Protein AF-A0A2E5ST02-F1 (afdb_monomer)

Foldseek 3Di:
DPDAFQDWDAAPVRQKIKTFHQCCLVPVVFAGKIWIWGCPPVVDIDGQAMDGDPFSFGWDEWDDDPQWIWTQGAQQATWIWGCPCSVNHDIHTPDGDGQRVPDRHHDNFFWHYWDQPDPVRWIWTAGPPPGIDTDHDDPDDAAEDDCDPQFQGHDPRHPDYPPHGFHADPQRHTPPDDDAHEDCCDPQFQGHDPSHPDYPVRGFHADPQRHTPPDPRQHEFDCDPQFQGHDPSHPDYPVPGDADDFWDAAEAEDEQAKDKDFADAQKFKAQDLPGPHGPDGGGMDIGHDDPDKGKIKIWDFPKDAFFWKDAADADPVAWFFFFFFPKFFWKFFAAWKFFFWFKWAAQAWDKWKKFKADQVRHTQAMDIDTDGHGIDIGTGGGIDGGDGTITMTIPDGTRRIMKGFQVRPQDDFMDRPPGMTTGFMPDDDPCRRGMHDGTHTTTMIHDDTGIHRMHMYIYHYDPVDPPCPPPPPPFDFPFKAAPVRHTDPDADQGWIWTATPVRDIDIDGDHDD

Structure (mmCIF, N/CA/C/O backbone):
data_AF-A0A2E5ST02-F1
#
_entry.id   AF-A0A2E5ST02-F1
#
loop_
_atom_site.group_PDB
_atom_site.id
_atom_site.type_symbol
_atom_site.label_atom_id
_atom_site.label_alt_id
_atom_site.label_comp_id
_atom_site.label_asym_id
_atom_site.label_entity_id
_atom_site.label_seq_id
_atom_site.pdbx_PDB_ins_code
_atom_site.Cartn_x
_atom_site.Cartn_y
_atom_site.Cartn_z
_atom_site.occupancy
_atom_site.B_iso_or_equiv
_atom_site.auth_seq_id
_atom_site.auth_comp_id
_atom_site.auth_asym_id
_atom_site.auth_atom_id
_atom_site.pdbx_PDB_model_num
ATOM 1 N N . GLY A 1 1 ? 41.257 12.510 -80.441 1.00 62.72 1 GLY A N 1
ATOM 2 C CA . GLY A 1 1 ? 42.628 12.939 -80.150 1.00 62.72 1 GLY A CA 1
ATOM 3 C C . GLY A 1 1 ? 43.284 13.671 -81.302 1.00 62.72 1 GLY A C 1
ATOM 4 O O . GLY A 1 1 ? 43.302 13.150 -82.412 1.00 62.72 1 GLY A O 1
ATOM 5 N N . VAL A 1 2 ? 43.791 14.881 -81.030 1.00 57.91 2 VAL A N 1
ATOM 6 C CA . VAL A 1 2 ? 44.768 15.647 -81.842 1.00 57.91 2 VAL A CA 1
ATOM 7 C C . VAL A 1 2 ? 45.476 16.756 -81.010 1.00 57.91 2 VAL A C 1
ATOM 9 O O . VAL A 1 2 ? 46.035 17.683 -81.596 1.00 57.91 2 VAL A O 1
ATOM 12 N N . ASN A 1 3 ? 45.447 16.731 -79.668 1.00 66.12 3 ASN A N 1
ATOM 13 C CA . ASN A 1 3 ? 45.960 17.833 -78.834 1.00 66.12 3 ASN A CA 1
ATOM 14 C C . ASN A 1 3 ? 47.181 17.448 -77.984 1.00 66.12 3 ASN A C 1
ATOM 16 O O . ASN A 1 3 ? 48.211 18.117 -78.101 1.00 66.12 3 ASN A O 1
ATOM 20 N N . TYR A 1 4 ? 47.107 16.403 -77.153 1.00 83.94 4 TYR A N 1
ATOM 21 C CA . TYR A 1 4 ? 48.214 15.997 -76.284 1.00 83.94 4 TYR A CA 1
ATOM 22 C C . TYR A 1 4 ? 48.222 14.485 -76.021 1.00 83.94 4 TYR A C 1
ATOM 24 O O . TYR A 1 4 ? 47.672 13.989 -75.043 1.00 83.94 4 TYR A O 1
ATOM 32 N N . THR A 1 5 ? 48.920 13.741 -76.885 1.00 84.38 5 THR A N 1
ATOM 33 C CA . THR A 1 5 ? 49.213 12.322 -76.644 1.00 84.38 5 THR A CA 1
ATOM 34 C C . THR A 1 5 ? 50.115 12.190 -75.417 1.00 84.38 5 THR A C 1
ATOM 36 O O . THR A 1 5 ? 51.324 12.419 -75.505 1.00 84.38 5 THR A O 1
ATOM 39 N N . HIS A 1 6 ? 49.522 11.851 -74.274 1.00 82.25 6 HIS A N 1
ATOM 40 C CA . HIS A 1 6 ? 50.222 11.791 -72.991 1.00 82.25 6 HIS A CA 1
ATOM 41 C C . HIS A 1 6 ? 51.119 10.552 -72.898 1.00 82.25 6 HIS A C 1
ATOM 43 O O . HIS A 1 6 ? 52.270 10.632 -72.468 1.00 82.25 6 HIS A O 1
ATOM 49 N N . GLN A 1 7 ? 50.611 9.404 -73.350 1.00 87.88 7 GLN A N 1
ATOM 50 C CA . GLN A 1 7 ? 51.315 8.127 -73.268 1.00 87.88 7 GLN A CA 1
ATOM 51 C C . GLN A 1 7 ? 50.796 7.109 -74.286 1.00 87.88 7 GLN A C 1
ATOM 53 O O . GLN A 1 7 ? 49.705 7.239 -74.845 1.00 87.88 7 GLN A O 1
ATOM 58 N N . GLY A 1 8 ? 51.544 6.018 -74.403 1.00 92.06 8 GLY A N 1
ATOM 59 C CA . GLY A 1 8 ? 51.046 4.783 -74.972 1.00 92.06 8 GLY A CA 1
ATOM 60 C C . GLY A 1 8 ? 51.926 3.600 -74.601 1.00 92.06 8 GLY A C 1
ATOM 61 O O . GLY A 1 8 ? 53.024 3.765 -74.061 1.00 92.06 8 GLY A O 1
ATOM 62 N N . TRP A 1 9 ? 51.437 2.406 -74.900 1.00 95.94 9 TRP A N 1
ATOM 63 C CA . TRP A 1 9 ? 52.097 1.147 -74.593 1.00 95.94 9 TRP A CA 1
ATOM 64 C C . TRP A 1 9 ? 51.921 0.167 -75.755 1.00 95.94 9 TRP A C 1
ATOM 66 O O . TRP A 1 9 ? 50.930 0.219 -76.482 1.00 95.94 9 TRP A O 1
ATOM 76 N N . LEU A 1 10 ? 52.907 -0.703 -75.961 1.00 96.50 10 LEU A N 1
ATOM 77 C CA . LEU A 1 10 ? 52.833 -1.760 -76.969 1.00 96.50 10 LEU A CA 1
ATOM 78 C C . LEU A 1 10 ? 52.178 -3.006 -76.376 1.00 96.50 10 LEU A C 1
ATOM 80 O O . LEU A 1 10 ? 52.400 -3.314 -75.204 1.00 96.50 10 LEU A O 1
ATOM 84 N N . THR A 1 11 ? 51.467 -3.771 -77.201 1.00 96.00 11 THR A N 1
ATOM 85 C CA . THR A 1 11 ? 51.153 -5.169 -76.875 1.00 96.00 11 THR A CA 1
ATOM 86 C C . THR A 1 11 ? 52.433 -5.974 -76.651 1.00 96.00 11 THR A C 1
ATOM 88 O O . THR A 1 11 ? 53.506 -5.624 -77.154 1.00 96.00 11 THR A O 1
ATOM 91 N N . GLU A 1 12 ? 52.356 -7.084 -75.915 1.00 94.00 12 GLU A N 1
ATOM 92 C CA . GLU A 1 12 ? 53.529 -7.915 -75.614 1.00 94.00 12 GLU A CA 1
ATOM 93 C C . GLU A 1 12 ? 54.189 -8.495 -76.872 1.00 94.00 12 GLU A C 1
ATOM 95 O O . GLU A 1 12 ? 55.401 -8.720 -76.889 1.00 94.00 12 GLU A O 1
ATOM 100 N N . ASP A 1 13 ? 53.413 -8.700 -77.942 1.00 95.00 13 ASP A N 1
ATOM 101 C CA . ASP A 1 13 ? 53.914 -9.125 -79.252 1.00 95.00 13 ASP A CA 1
ATOM 102 C C . ASP A 1 13 ? 54.449 -7.970 -80.123 1.00 95.00 13 ASP A C 1
ATOM 104 O O . ASP A 1 13 ? 54.956 -8.219 -81.219 1.00 95.00 13 ASP A O 1
ATOM 108 N N . GLN A 1 14 ? 54.392 -6.733 -79.612 1.00 95.44 14 GLN A N 1
ATOM 109 C CA . GLN A 1 14 ? 54.888 -5.485 -80.206 1.00 95.44 14 GLN A CA 1
ATOM 110 C C . GLN A 1 14 ? 54.250 -5.098 -81.545 1.00 95.44 14 GLN A C 1
ATOM 112 O O . GLN A 1 14 ? 54.821 -4.294 -82.283 1.00 95.44 14 GLN A O 1
ATOM 117 N N . LYS A 1 15 ? 53.083 -5.657 -81.878 1.00 96.44 15 LYS A N 1
ATOM 118 C CA . LYS A 1 15 ? 52.398 -5.370 -83.145 1.00 96.44 15 LYS A CA 1
ATOM 119 C C . LYS A 1 15 ? 51.468 -4.174 -83.078 1.00 96.44 15 LYS A C 1
ATOM 121 O O . LYS A 1 15 ? 51.326 -3.481 -84.081 1.00 96.44 15 LYS A O 1
ATOM 126 N N . TYR A 1 16 ? 50.854 -3.938 -81.922 1.00 97.50 16 TYR A N 1
ATOM 127 C CA . TYR A 1 16 ? 49.862 -2.887 -81.756 1.00 97.50 16 TYR A CA 1
ATOM 128 C C . TYR A 1 16 ? 50.324 -1.882 -80.709 1.00 97.50 16 TYR A C 1
ATOM 130 O O . TYR A 1 16 ? 50.837 -2.255 -79.652 1.00 97.50 16 TYR A O 1
ATOM 138 N N . PHE A 1 17 ? 50.153 -0.600 -81.014 1.00 96.50 17 PHE A N 1
ATOM 139 C CA . PHE A 1 17 ? 50.431 0.508 -80.113 1.00 96.50 17 PHE A CA 1
ATOM 140 C C . PHE A 1 17 ? 49.115 1.132 -79.654 1.00 96.50 17 PHE A C 1
ATOM 142 O O . PHE A 1 17 ? 48.326 1.614 -80.467 1.00 96.50 17 PHE A O 1
ATOM 149 N N . ILE A 1 18 ? 48.897 1.109 -78.342 1.00 95.88 18 ILE A N 1
ATOM 150 C CA . ILE A 1 18 ? 47.725 1.672 -77.683 1.00 95.88 18 ILE A CA 1
ATOM 151 C C . ILE A 1 18 ? 48.131 3.015 -77.102 1.00 95.88 18 ILE A C 1
ATOM 153 O O . ILE A 1 18 ? 49.091 3.088 -76.334 1.00 95.88 18 ILE A O 1
ATOM 157 N N . CYS A 1 19 ? 47.418 4.078 -77.445 1.00 93.44 19 CYS A N 1
ATOM 158 C CA . CYS A 1 19 ? 47.686 5.400 -76.896 1.00 93.44 19 CYS A CA 1
ATOM 159 C C . CYS A 1 19 ? 46.408 6.189 -76.683 1.00 93.44 19 CYS A C 1
ATOM 161 O O . CYS A 1 19 ? 45.423 5.981 -77.390 1.00 93.44 19 CYS A O 1
ATOM 163 N N . ASN A 1 20 ? 46.484 7.163 -75.786 1.00 91.31 20 ASN A N 1
ATOM 164 C CA . ASN A 1 20 ? 45.377 8.063 -75.511 1.00 91.31 20 ASN A CA 1
ATOM 165 C C . ASN A 1 20 ? 45.779 9.541 -75.663 1.00 91.31 20 ASN A C 1
ATOM 167 O O . ASN A 1 20 ? 46.964 9.855 -75.841 1.00 91.31 20 ASN A O 1
ATOM 171 N N . ASP A 1 21 ? 44.801 10.445 -75.596 1.00 90.38 21 ASP A N 1
ATOM 172 C CA . ASP A 1 21 ? 44.984 11.900 -75.659 1.00 90.38 21 ASP A CA 1
ATOM 173 C C . ASP A 1 21 ? 44.323 12.569 -74.447 1.00 90.38 21 ASP A C 1
ATOM 175 O O . ASP A 1 21 ? 43.164 12.945 -74.496 1.00 90.38 21 ASP A O 1
ATOM 179 N N . GLU A 1 22 ? 45.109 12.806 -73.398 1.00 90.44 22 GLU A N 1
ATOM 180 C CA . GLU A 1 22 ? 44.655 13.267 -72.072 1.00 90.44 22 GLU A CA 1
ATOM 181 C C . GLU A 1 22 ? 43.858 14.592 -72.083 1.00 90.44 22 GLU A C 1
ATOM 183 O O . GLU A 1 22 ? 43.260 14.993 -71.084 1.00 90.44 22 GLU A O 1
ATOM 188 N N . LEU A 1 23 ? 43.882 15.354 -73.179 1.00 89.88 23 LEU A N 1
ATOM 189 C CA . LEU A 1 23 ? 43.195 16.642 -73.252 1.00 89.88 23 LEU A CA 1
ATOM 190 C C . LEU A 1 23 ? 41.961 16.634 -74.152 1.00 89.88 23 LEU A C 1
ATOM 192 O O . LEU A 1 23 ? 41.322 17.688 -74.280 1.00 89.88 23 LEU A O 1
ATOM 196 N N . ASP A 1 24 ? 41.629 15.539 -74.831 1.00 89.25 24 ASP A N 1
ATOM 197 C CA . ASP A 1 24 ? 40.535 15.561 -75.794 1.00 89.25 24 ASP A CA 1
ATOM 198 C C . ASP A 1 24 ? 39.146 15.465 -75.140 1.00 89.25 24 ASP A C 1
ATOM 200 O O . ASP A 1 24 ? 38.247 16.170 -75.611 1.00 89.25 24 ASP A O 1
ATOM 204 N N . GLU A 1 25 ? 38.986 14.806 -73.987 1.00 91.75 25 GLU A N 1
ATOM 205 C CA . GLU A 1 25 ? 37.721 14.820 -73.233 1.00 91.75 25 GLU A CA 1
ATOM 206 C C . GLU A 1 25 ? 37.377 16.234 -72.748 1.00 91.75 25 GLU A C 1
ATOM 208 O O . GLU A 1 25 ? 36.254 16.714 -72.915 1.00 91.75 25 GLU A O 1
ATOM 213 N N . GLN A 1 26 ? 38.364 16.966 -72.220 1.00 89.62 26 GLN A N 1
ATOM 214 C CA . GLN A 1 26 ? 38.153 18.332 -71.732 1.00 89.62 26 GLN A CA 1
ATOM 215 C C . GLN A 1 26 ? 37.924 19.340 -72.872 1.00 89.62 26 GLN A C 1
ATOM 217 O O . GLN A 1 26 ? 37.122 20.265 -72.727 1.00 89.62 26 GLN A O 1
ATOM 222 N N . ASN A 1 27 ? 38.639 19.203 -73.994 1.00 88.62 27 ASN A N 1
ATOM 223 C CA . ASN A 1 27 ? 38.597 20.191 -75.078 1.00 88.62 27 ASN A CA 1
ATOM 224 C C . ASN A 1 27 ? 37.481 19.944 -76.095 1.00 88.62 27 ASN A C 1
ATOM 226 O O . ASN A 1 27 ? 36.965 20.904 -76.673 1.00 88.62 27 ASN A O 1
ATOM 230 N N . LEU A 1 28 ? 37.157 18.680 -76.366 1.00 88.25 28 LEU A N 1
ATOM 231 C CA . LEU A 1 28 ? 36.163 18.290 -77.365 1.00 88.25 28 LEU A CA 1
ATOM 232 C C . LEU A 1 28 ? 34.838 17.853 -76.732 1.00 88.25 28 LEU A C 1
ATOM 234 O O . LEU A 1 28 ? 33.842 17.792 -77.452 1.00 88.25 28 LEU A O 1
ATOM 238 N N . GLY A 1 29 ? 34.805 17.603 -75.416 1.00 87.25 29 GLY A N 1
ATOM 239 C CA . GLY A 1 29 ? 33.607 17.131 -74.720 1.00 87.25 29 GLY A CA 1
ATOM 240 C C . GLY A 1 29 ? 33.182 15.742 -75.191 1.00 87.25 29 GLY A C 1
ATOM 241 O O . GLY A 1 29 ? 31.992 15.504 -75.384 1.00 87.25 29 GLY A O 1
ATOM 242 N N . ILE A 1 30 ? 34.161 14.880 -75.471 1.00 90.88 30 ILE A N 1
ATOM 243 C CA . ILE A 1 30 ? 33.949 13.482 -75.851 1.00 90.88 30 ILE A CA 1
ATOM 244 C C . ILE A 1 30 ? 34.161 12.572 -74.639 1.00 90.88 30 ILE A C 1
ATOM 246 O O . ILE A 1 30 ? 34.742 12.993 -73.640 1.00 90.88 30 ILE A O 1
ATOM 250 N N . ASN A 1 31 ? 33.690 11.334 -74.744 1.00 94.00 31 ASN A N 1
ATOM 251 C CA . ASN A 1 31 ? 33.986 10.296 -73.764 1.00 94.00 31 ASN A CA 1
ATOM 252 C C . ASN A 1 31 ? 35.447 9.842 -73.860 1.00 94.00 31 ASN A C 1
ATOM 254 O O . ASN A 1 31 ? 36.086 10.039 -74.896 1.00 94.00 31 ASN A O 1
ATOM 258 N N . THR A 1 32 ? 35.924 9.172 -72.808 1.00 93.88 32 THR A N 1
ATOM 259 C CA . THR A 1 32 ? 37.282 8.626 -72.726 1.00 93.88 32 THR A CA 1
ATOM 260 C C . THR A 1 32 ? 37.626 7.804 -73.966 1.00 93.88 32 THR A C 1
ATOM 262 O O . THR A 1 32 ? 36.919 6.832 -74.264 1.00 93.88 32 THR A O 1
ATOM 265 N N . THR A 1 33 ? 38.679 8.185 -74.696 1.00 93.56 33 THR A N 1
ATOM 266 C CA . THR A 1 33 ? 38.959 7.626 -76.029 1.00 93.56 33 THR A CA 1
ATOM 267 C C . THR A 1 33 ? 40.376 7.058 -76.171 1.00 93.56 33 THR A C 1
ATOM 269 O O . THR A 1 33 ? 41.375 7.772 -76.177 1.00 93.56 33 THR A O 1
ATOM 272 N N . THR A 1 34 ? 40.460 5.757 -76.456 1.00 94.69 34 THR A N 1
ATOM 273 C CA . THR A 1 34 ? 41.719 5.030 -76.670 1.00 94.69 34 THR A CA 1
ATOM 274 C C . THR A 1 34 ? 41.927 4.674 -78.141 1.00 94.69 34 THR A C 1
ATOM 276 O O . THR A 1 34 ? 41.065 4.081 -78.789 1.00 94.69 34 THR A O 1
ATOM 279 N N . PHE A 1 35 ? 43.102 4.995 -78.682 1.00 94.62 35 PHE A N 1
ATOM 280 C CA . PHE A 1 35 ? 43.470 4.763 -80.081 1.00 94.62 35 PHE A CA 1
ATOM 281 C C . PHE A 1 35 ? 44.311 3.498 -80.240 1.00 94.62 35 PHE A C 1
ATOM 283 O O . PHE A 1 35 ? 45.228 3.251 -79.454 1.00 94.62 35 PHE A O 1
ATOM 290 N N . ILE A 1 36 ? 44.035 2.737 -81.301 1.00 97.06 36 ILE A N 1
ATOM 291 C CA . ILE A 1 36 ? 44.688 1.457 -81.588 1.00 97.06 36 ILE A CA 1
ATOM 292 C C . ILE A 1 36 ? 45.409 1.567 -82.929 1.00 97.06 36 ILE A C 1
ATOM 294 O O . ILE A 1 36 ? 44.775 1.710 -83.978 1.00 97.06 36 ILE A O 1
ATOM 298 N N . TRP A 1 37 ? 46.735 1.492 -82.894 1.00 97.06 37 TRP A N 1
ATOM 299 C CA . TRP A 1 37 ? 47.586 1.571 -84.077 1.00 97.06 37 TRP A CA 1
ATOM 300 C C . TRP A 1 37 ? 48.220 0.218 -84.387 1.00 97.06 37 TRP A C 1
ATOM 302 O O . TRP A 1 37 ? 48.827 -0.384 -83.504 1.00 97.06 37 TRP A O 1
ATOM 312 N N . ASP A 1 38 ? 48.148 -0.232 -85.637 1.00 97.00 38 ASP A N 1
ATOM 313 C CA . ASP A 1 38 ? 49.022 -1.283 -86.155 1.00 97.00 38 ASP A CA 1
ATOM 314 C C . ASP A 1 38 ? 50.387 -0.664 -86.478 1.00 97.00 38 ASP A C 1
ATOM 316 O O . ASP A 1 38 ? 50.505 0.286 -87.256 1.00 97.00 38 ASP A O 1
ATOM 320 N N . VAL A 1 39 ? 51.424 -1.185 -85.826 1.00 97.19 39 VAL A N 1
ATOM 321 C CA . VAL A 1 39 ? 52.815 -0.744 -85.971 1.00 97.19 39 VAL A CA 1
ATOM 322 C C . VAL A 1 39 ? 53.725 -1.882 -86.439 1.00 97.19 39 VAL A C 1
ATOM 324 O O . VAL A 1 39 ? 54.945 -1.822 -86.268 1.00 97.19 39 VAL A O 1
ATOM 327 N N . THR A 1 40 ? 53.155 -2.924 -87.052 1.00 95.88 40 THR A N 1
ATOM 328 C CA . THR A 1 40 ? 53.921 -4.038 -87.632 1.00 95.88 40 THR A CA 1
ATOM 329 C C . THR A 1 40 ? 54.858 -3.581 -88.753 1.00 95.88 40 THR A C 1
ATOM 331 O O . THR A 1 40 ? 55.955 -4.132 -88.892 1.00 95.88 40 THR A O 1
ATOM 334 N N . ASP A 1 41 ? 54.477 -2.537 -89.498 1.00 95.50 41 ASP A N 1
ATOM 335 C CA . ASP A 1 41 ? 55.362 -1.763 -90.369 1.00 95.50 41 ASP A CA 1
ATOM 336 C C . ASP A 1 41 ? 55.631 -0.374 -89.767 1.00 95.50 41 ASP A C 1
ATOM 338 O O . ASP A 1 41 ? 54.842 0.559 -89.883 1.00 95.50 41 ASP A O 1
ATOM 342 N N . LEU A 1 42 ? 56.805 -0.202 -89.155 1.00 93.94 42 LEU A N 1
ATOM 343 C CA . LEU A 1 42 ? 57.210 1.075 -88.552 1.00 93.94 42 LEU A CA 1
ATOM 344 C C . LEU A 1 42 ? 57.381 2.219 -89.566 1.00 93.94 42 LEU A C 1
ATOM 346 O O . LEU A 1 42 ? 57.516 3.375 -89.161 1.00 93.94 42 LEU A O 1
ATOM 350 N N . SER A 1 43 ? 57.443 1.917 -90.866 1.00 95.75 43 SER A N 1
ATOM 351 C CA . SER A 1 43 ? 57.484 2.938 -91.914 1.00 95.75 43 SER A CA 1
ATOM 352 C C . SER A 1 43 ? 56.095 3.441 -92.316 1.00 95.75 43 SER A C 1
ATOM 354 O O . SER A 1 43 ? 56.002 4.542 -92.863 1.00 95.75 43 SER A O 1
ATOM 356 N N . GLU A 1 44 ? 55.041 2.690 -91.984 1.00 95.38 44 GLU A N 1
ATOM 357 C CA . GLU A 1 44 ? 53.640 3.016 -92.259 1.00 95.38 44 GLU A CA 1
ATOM 358 C C . GLU A 1 44 ? 52.719 2.594 -91.089 1.00 95.38 44 GLU A C 1
ATOM 360 O O . GLU A 1 44 ? 51.934 1.662 -91.231 1.00 95.38 44 GLU A O 1
ATOM 365 N N . PRO A 1 45 ? 52.787 3.266 -89.919 1.00 95.06 45 PRO A N 1
ATOM 366 C CA . PRO A 1 45 ? 51.829 3.034 -88.839 1.00 95.06 45 PRO A CA 1
ATOM 367 C C . PRO A 1 45 ? 50.396 3.372 -89.267 1.00 95.06 45 PRO A C 1
ATOM 369 O O . PRO A 1 45 ? 50.142 4.478 -89.756 1.00 95.06 45 PRO A O 1
ATOM 372 N N . GLU A 1 46 ? 49.455 2.461 -89.026 1.00 96.69 46 GLU A N 1
ATOM 373 C CA . GLU A 1 46 ? 48.046 2.617 -89.401 1.00 96.69 46 GLU A CA 1
ATOM 374 C C . GLU A 1 46 ? 47.152 2.664 -88.159 1.00 96.69 46 GLU A C 1
ATOM 376 O O . GLU A 1 46 ? 47.252 1.815 -87.280 1.00 96.69 46 GLU A O 1
ATOM 381 N N . LEU A 1 47 ? 46.256 3.652 -88.076 1.00 95.81 47 LEU A N 1
ATOM 382 C CA . LEU A 1 47 ? 45.207 3.667 -87.055 1.00 95.81 47 LEU A CA 1
ATOM 383 C C . LEU A 1 47 ? 44.114 2.682 -87.480 1.00 95.81 47 LEU A C 1
ATOM 385 O O . LEU A 1 47 ? 43.354 2.976 -88.403 1.00 95.81 47 LEU A O 1
ATOM 389 N N . ILE A 1 48 ? 44.033 1.541 -86.801 1.00 96.94 48 ILE A N 1
ATOM 390 C CA . ILE A 1 48 ? 43.107 0.456 -87.149 1.00 96.94 48 ILE A CA 1
ATOM 391 C C . ILE A 1 48 ? 41.794 0.512 -86.365 1.00 96.94 48 ILE A C 1
ATOM 393 O O . ILE A 1 48 ? 40.805 -0.067 -86.802 1.00 96.94 48 ILE A O 1
ATOM 397 N N . GLY A 1 49 ? 41.755 1.227 -85.236 1.00 95.94 49 GLY A N 1
ATOM 398 C CA . GLY A 1 49 ? 40.569 1.267 -84.388 1.00 95.94 49 GLY A CA 1
ATOM 399 C C . GLY A 1 49 ? 40.591 2.335 -83.302 1.00 95.94 49 GLY A C 1
ATOM 400 O O . GLY A 1 49 ? 41.596 3.011 -83.058 1.00 95.94 49 GLY A O 1
ATOM 401 N N . THR A 1 50 ? 39.444 2.521 -82.657 1.00 94.62 50 THR A N 1
ATOM 402 C CA . THR A 1 50 ? 39.269 3.454 -81.540 1.00 94.62 50 THR A CA 1
ATOM 403 C C . THR A 1 50 ? 38.242 2.884 -80.570 1.00 94.62 50 THR A C 1
ATOM 405 O O . THR A 1 50 ? 37.106 2.624 -80.961 1.00 94.62 50 THR A O 1
ATOM 408 N N . PHE A 1 51 ? 38.643 2.711 -79.314 1.00 95.25 51 PHE A N 1
ATOM 409 C CA . PHE A 1 51 ? 37.758 2.350 -78.214 1.00 95.25 51 PHE A CA 1
ATOM 410 C C . PHE A 1 51 ? 37.236 3.623 -77.548 1.00 95.25 51 PHE A C 1
ATOM 412 O O . PHE A 1 51 ? 38.013 4.525 -77.240 1.00 95.25 51 PHE A O 1
ATOM 419 N N . VAL A 1 52 ? 35.925 3.695 -77.335 1.00 94.88 52 VAL A N 1
ATOM 420 C CA . VAL A 1 52 ? 35.262 4.821 -76.669 1.00 94.88 52 VAL A CA 1
ATOM 421 C C . VAL A 1 52 ? 34.524 4.264 -75.460 1.00 94.88 52 VAL A C 1
ATOM 423 O O . VAL A 1 52 ? 33.657 3.408 -75.622 1.00 94.88 52 VAL A O 1
ATOM 426 N N . SER A 1 53 ? 34.883 4.728 -74.264 1.00 93.12 53 SER A N 1
ATOM 427 C CA . SER A 1 53 ? 34.244 4.306 -73.015 1.00 93.12 53 SER A CA 1
ATOM 428 C C . SER A 1 53 ? 32.875 4.973 -72.817 1.00 93.12 53 SER A C 1
ATOM 430 O O . SER A 1 53 ? 32.552 5.981 -73.448 1.00 93.12 53 SER A O 1
ATOM 432 N N . ASP A 1 54 ? 32.081 4.457 -71.880 1.00 92.12 54 ASP A N 1
ATOM 433 C CA . ASP A 1 54 ? 30.814 5.064 -71.452 1.00 92.12 54 ASP A CA 1
ATOM 434 C C . ASP A 1 54 ? 31.003 6.217 -70.444 1.00 92.12 54 ASP A C 1
ATOM 436 O O . ASP A 1 54 ? 30.036 6.895 -70.091 1.00 92.12 54 ASP A O 1
ATOM 440 N N . VAL A 1 55 ? 32.235 6.463 -69.977 1.00 92.62 55 VAL A N 1
ATOM 441 C CA . VAL A 1 55 ? 32.564 7.559 -69.050 1.00 92.62 55 VAL A CA 1
ATOM 442 C C . VAL A 1 55 ? 33.201 8.765 -69.752 1.00 92.62 55 VAL A C 1
ATOM 444 O O . VAL A 1 55 ? 33.830 8.650 -70.799 1.00 92.62 55 VAL A O 1
ATOM 447 N N . GLU A 1 56 ? 33.055 9.940 -69.137 1.00 93.44 56 GLU A N 1
ATOM 448 C CA . GLU A 1 56 ? 33.594 11.229 -69.614 1.00 93.44 56 GLU A CA 1
ATOM 449 C C . GLU A 1 56 ? 34.925 11.615 -68.933 1.00 93.44 56 GLU A C 1
ATOM 451 O O . GLU A 1 56 ? 35.364 12.765 -69.006 1.00 93.44 56 GLU A O 1
ATOM 456 N N . ALA A 1 57 ? 35.546 10.695 -68.190 1.00 94.50 57 ALA A N 1
ATOM 457 C CA . ALA A 1 57 ? 36.745 11.000 -67.418 1.00 94.50 57 ALA A CA 1
ATOM 458 C C . ALA A 1 57 ? 37.973 11.124 -68.327 1.00 94.50 57 ALA A C 1
ATOM 460 O O . ALA A 1 57 ? 38.079 10.443 -69.340 1.00 94.50 57 ALA A O 1
ATOM 461 N N . ILE A 1 58 ? 38.934 11.954 -67.925 1.00 94.38 58 ILE A N 1
ATOM 462 C CA . ILE A 1 58 ? 40.209 12.057 -68.639 1.00 94.38 58 ILE A CA 1
ATOM 463 C C . ILE A 1 58 ? 40.957 10.734 -68.497 1.00 94.38 58 ILE A C 1
ATOM 465 O O . ILE A 1 58 ? 41.153 10.250 -67.370 1.00 94.38 58 ILE A O 1
ATOM 469 N N . ASP A 1 59 ? 41.395 10.176 -69.620 1.00 91.12 59 ASP A N 1
ATOM 470 C CA . ASP A 1 59 ? 42.341 9.079 -69.584 1.00 91.12 59 ASP A CA 1
ATOM 471 C C . ASP A 1 59 ? 43.763 9.525 -69.251 1.00 91.12 59 ASP A C 1
ATOM 473 O O . ASP A 1 59 ? 44.243 10.605 -69.583 1.00 91.12 59 ASP A O 1
ATOM 477 N N . HIS A 1 60 ? 44.449 8.653 -68.533 1.00 92.75 60 HIS A N 1
ATOM 478 C CA . HIS A 1 60 ? 45.821 8.837 -68.098 1.00 92.75 60 HIS A CA 1
ATOM 479 C C . HIS A 1 60 ? 46.459 7.445 -68.032 1.00 92.75 60 HIS A C 1
ATOM 481 O O . HIS A 1 60 ? 45.983 6.538 -68.709 1.00 92.75 60 HIS A O 1
ATOM 487 N N . ASN A 1 61 ? 47.547 7.244 -67.283 1.00 93.50 61 ASN A N 1
ATOM 488 C CA . ASN A 1 61 ? 48.387 6.023 -67.199 1.00 93.50 61 ASN A CA 1
ATOM 489 C C . ASN A 1 61 ? 47.758 4.668 -67.590 1.00 93.50 61 ASN A C 1
ATOM 491 O O . ASN A 1 61 ? 46.946 4.111 -66.859 1.00 93.50 61 ASN A O 1
ATOM 495 N N . LEU A 1 62 ? 48.216 4.117 -68.724 1.00 94.88 62 LEU A N 1
ATOM 496 C CA . LEU A 1 62 ? 47.819 2.834 -69.300 1.00 94.88 62 LE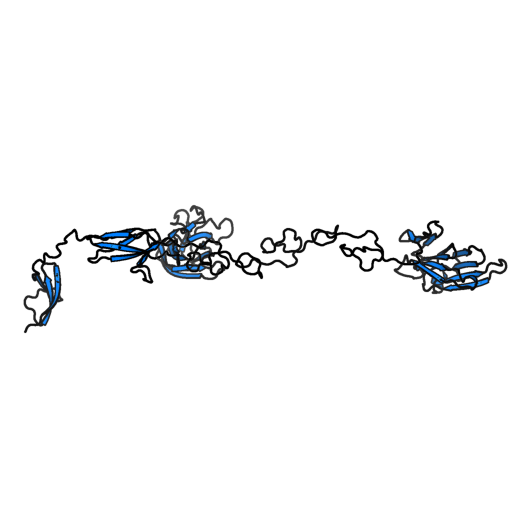U A CA 1
ATOM 497 C C . LEU A 1 62 ? 49.030 1.908 -69.420 1.00 94.88 62 LEU A C 1
ATOM 499 O O . LEU A 1 62 ? 50.106 2.328 -69.855 1.00 94.88 62 LEU A O 1
ATOM 503 N N . TYR A 1 63 ? 48.836 0.638 -69.077 1.00 96.50 63 TYR A N 1
ATOM 504 C CA . TYR A 1 63 ? 49.864 -0.398 -69.161 1.00 96.50 63 TYR A CA 1
ATOM 505 C C . TYR A 1 63 ? 49.272 -1.696 -69.703 1.00 96.50 63 TYR A C 1
ATOM 507 O O . TYR A 1 63 ? 48.181 -2.084 -69.292 1.00 96.50 63 TYR A O 1
ATOM 515 N N . VAL A 1 64 ? 50.002 -2.384 -70.585 1.00 96.31 64 VAL A N 1
ATOM 516 C CA . VAL A 1 64 ? 49.611 -3.718 -71.067 1.00 96.31 64 VAL A CA 1
ATOM 517 C C . VAL A 1 64 ? 50.327 -4.785 -70.249 1.00 96.31 64 VAL A C 1
ATOM 519 O O . VAL A 1 64 ? 51.554 -4.734 -70.107 1.00 96.31 64 VAL A O 1
ATOM 522 N N . HIS A 1 65 ? 49.568 -5.740 -69.716 1.00 95.38 65 HIS A N 1
ATOM 523 C CA . HIS A 1 65 ? 50.109 -6.908 -69.036 1.00 95.38 65 HIS A CA 1
ATOM 524 C C . HIS A 1 65 ? 49.179 -8.123 -69.157 1.00 95.38 65 HIS A C 1
ATOM 526 O O . HIS A 1 65 ? 48.005 -8.049 -68.806 1.00 95.38 65 HIS A O 1
ATOM 532 N N . GLU A 1 66 ? 49.733 -9.239 -69.629 1.00 93.00 66 GLU A N 1
ATOM 533 C CA . GLU A 1 66 ? 49.053 -10.529 -69.807 1.00 93.00 66 GLU A CA 1
ATOM 534 C C . GLU A 1 66 ? 47.798 -10.439 -70.692 1.00 93.00 66 GLU A C 1
ATOM 536 O O . GLU A 1 66 ? 46.785 -11.078 -70.425 1.00 93.00 66 GLU A O 1
ATOM 541 N N . GLY A 1 67 ? 47.867 -9.651 -71.773 1.00 93.12 67 GLY A N 1
ATOM 542 C CA . GLY A 1 67 ? 46.751 -9.489 -72.717 1.00 93.12 67 GLY A CA 1
ATOM 543 C C . GLY A 1 67 ? 45.621 -8.577 -72.221 1.00 93.12 67 GLY A C 1
ATOM 544 O O . GLY A 1 67 ? 44.577 -8.482 -72.873 1.00 93.12 67 GLY A O 1
ATOM 545 N N . LEU A 1 68 ? 45.837 -7.870 -71.109 1.00 95.81 68 LEU A N 1
ATOM 546 C CA . LEU A 1 68 ? 44.934 -6.861 -70.562 1.00 95.81 68 LEU A CA 1
ATOM 547 C C . LEU A 1 68 ? 45.588 -5.475 -70.588 1.00 95.81 68 LEU A C 1
ATOM 549 O O . LEU A 1 68 ? 46.798 -5.339 -70.403 1.00 95.81 68 LEU A O 1
ATOM 553 N N . ILE A 1 69 ? 44.778 -4.440 -70.784 1.00 96.69 69 ILE A N 1
ATOM 554 C CA . ILE A 1 69 ? 45.152 -3.030 -70.668 1.00 96.69 69 ILE A CA 1
ATOM 555 C C . ILE A 1 69 ? 44.594 -2.508 -69.347 1.00 96.69 69 ILE A C 1
ATOM 557 O O . ILE A 1 69 ? 43.385 -2.494 -69.144 1.00 96.69 69 ILE A O 1
ATOM 561 N N . TYR A 1 70 ? 45.471 -2.041 -68.465 1.00 97.06 70 TYR A N 1
ATOM 562 C CA . TYR A 1 70 ? 45.114 -1.430 -67.188 1.00 97.06 70 TYR A CA 1
ATOM 563 C C . TYR A 1 70 ? 45.230 0.081 -67.303 1.00 97.06 70 TYR A C 1
ATOM 565 O O . TYR A 1 70 ? 46.339 0.615 -67.384 1.00 97.06 70 TYR A O 1
ATOM 573 N N . GLN A 1 71 ? 44.095 0.767 -67.308 1.00 95.69 71 GLN A N 1
ATOM 574 C CA . GLN A 1 71 ? 44.002 2.191 -67.579 1.00 95.69 71 GLN A CA 1
ATOM 575 C C . GLN A 1 71 ? 43.525 2.951 -66.344 1.00 95.69 71 GLN A C 1
ATOM 577 O O . GLN A 1 71 ? 42.444 2.718 -65.809 1.00 95.69 71 GLN A O 1
ATOM 582 N N . SER A 1 72 ? 44.352 3.881 -65.888 1.00 95.75 72 SER A N 1
ATOM 583 C CA . SER A 1 72 ? 43.983 4.870 -64.890 1.00 95.75 72 SER A CA 1
ATOM 584 C C . SER A 1 72 ? 43.249 6.009 -65.576 1.00 95.75 72 SER A C 1
ATOM 586 O O . SER A 1 72 ? 43.864 6.806 -66.278 1.00 95.75 72 SER A O 1
ATOM 588 N N . ASN A 1 73 ? 41.949 6.100 -65.333 1.00 95.31 73 ASN A N 1
ATOM 589 C CA . ASN A 1 73 ? 41.135 7.239 -65.729 1.00 95.31 73 ASN A CA 1
ATOM 590 C C . ASN A 1 73 ? 40.886 8.065 -64.475 1.00 95.31 73 ASN A C 1
ATOM 592 O O . ASN A 1 73 ? 40.363 7.530 -63.499 1.00 95.31 73 ASN A O 1
ATOM 596 N N . TYR A 1 74 ? 41.271 9.342 -64.478 1.00 95.31 74 TYR A N 1
ATOM 597 C CA . TYR A 1 74 ? 41.320 10.184 -63.277 1.00 95.31 74 TYR A CA 1
ATOM 598 C C . TYR A 1 74 ? 40.099 9.985 -62.370 1.00 95.31 74 TYR A C 1
ATOM 600 O O . TYR A 1 74 ? 40.165 9.307 -61.345 1.00 95.31 74 TYR A O 1
ATOM 608 N N . ARG A 1 75 ? 38.951 10.487 -62.807 1.00 95.25 75 ARG A N 1
ATOM 609 C CA . ARG A 1 75 ? 37.700 10.450 -62.054 1.00 95.25 75 ARG A CA 1
ATOM 610 C C . ARG A 1 75 ? 36.832 9.213 -62.303 1.00 95.25 75 ARG A C 1
ATOM 612 O O . ARG A 1 75 ? 35.714 9.180 -61.829 1.00 95.25 75 ARG A O 1
ATOM 619 N N . ALA A 1 76 ? 37.329 8.224 -63.045 1.00 94.25 76 ALA A N 1
ATOM 620 C CA . ALA A 1 76 ? 36.588 6.988 -63.330 1.00 94.25 76 ALA A CA 1
ATOM 621 C C . ALA A 1 76 ? 37.306 5.723 -62.842 1.00 94.25 76 ALA A C 1
ATOM 623 O O . ALA A 1 76 ? 36.906 4.609 -63.194 1.00 94.25 76 ALA A O 1
ATOM 624 N N . GLY A 1 77 ? 38.373 5.889 -62.063 1.00 95.38 77 GLY A N 1
ATOM 625 C CA . GLY A 1 77 ? 39.095 4.796 -61.437 1.00 95.38 77 GLY A CA 1
ATOM 626 C C . GLY A 1 77 ? 40.009 3.995 -62.362 1.00 95.38 77 GLY A C 1
ATOM 627 O O . GLY A 1 77 ? 40.526 4.486 -63.368 1.00 95.38 77 GLY A O 1
ATOM 628 N N . LEU A 1 78 ? 40.229 2.736 -61.985 1.00 96.62 78 LEU A N 1
ATOM 629 C CA . LEU A 1 78 ? 40.910 1.758 -62.824 1.00 96.62 78 LEU A CA 1
ATOM 630 C C . LEU A 1 78 ? 39.895 1.119 -63.776 1.00 96.62 78 LEU A C 1
ATOM 632 O O . LEU A 1 78 ? 38.902 0.552 -63.320 1.00 96.62 78 LEU A O 1
ATOM 636 N N . ARG A 1 79 ? 40.185 1.148 -65.076 1.00 95.19 79 ARG A N 1
ATOM 637 C CA . ARG A 1 79 ? 39.480 0.392 -66.119 1.00 95.19 79 ARG A CA 1
ATOM 638 C C . ARG A 1 79 ? 40.395 -0.686 -66.678 1.00 95.19 79 ARG A C 1
ATOM 640 O O . ARG A 1 79 ? 41.589 -0.446 -66.861 1.00 95.19 79 ARG A O 1
ATOM 647 N N . VAL A 1 80 ? 39.851 -1.874 -66.916 1.00 96.12 80 VAL A N 1
ATOM 648 C CA . VAL A 1 80 ? 40.596 -3.020 -67.441 1.00 96.12 80 VAL A CA 1
ATOM 649 C C . VAL A 1 80 ? 39.981 -3.423 -68.772 1.00 96.12 80 VAL A C 1
ATOM 651 O O . VAL A 1 80 ? 38.813 -3.799 -68.813 1.00 96.12 80 VAL A O 1
ATOM 654 N N . LEU A 1 81 ? 40.757 -3.343 -69.853 1.00 96.00 81 LEU A N 1
ATOM 655 C CA . LEU A 1 81 ? 40.307 -3.691 -71.202 1.00 96.00 81 LEU A CA 1
ATOM 656 C C . LEU A 1 81 ? 40.998 -4.965 -71.704 1.00 96.00 81 LEU A C 1
ATOM 658 O O . LEU A 1 81 ? 42.199 -5.143 -71.510 1.00 96.00 81 LEU A O 1
ATOM 662 N N . GLY A 1 82 ? 40.260 -5.838 -72.378 1.00 95.25 82 GLY A N 1
ATOM 663 C CA . GLY A 1 82 ? 40.765 -7.030 -73.047 1.00 95.25 82 GLY A CA 1
ATOM 664 C C . GLY A 1 82 ? 41.287 -6.732 -74.451 1.00 95.25 82 GLY A C 1
ATOM 665 O O . GLY A 1 82 ? 40.714 -5.926 -75.184 1.00 95.25 82 GLY A O 1
ATOM 666 N N . THR A 1 83 ? 42.374 -7.405 -74.838 1.00 95.25 83 THR A N 1
ATOM 667 C CA . THR A 1 83 ? 43.016 -7.247 -76.161 1.00 95.25 83 THR A CA 1
ATOM 668 C C . THR A 1 83 ? 42.688 -8.363 -77.155 1.00 95.25 83 THR A C 1
ATOM 670 O O . THR A 1 83 ? 43.314 -8.447 -78.210 1.00 95.25 83 THR A O 1
ATOM 673 N N . GLU A 1 84 ? 41.703 -9.216 -76.860 1.00 93.56 84 GLU A N 1
ATOM 674 C CA . GLU A 1 84 ? 41.401 -10.404 -77.674 1.00 93.56 84 GLU A CA 1
ATOM 675 C C . GLU A 1 84 ? 41.086 -10.068 -79.143 1.00 93.56 84 GLU A C 1
ATOM 677 O O . GLU A 1 84 ? 41.568 -10.753 -80.046 1.00 93.56 84 GLU A O 1
ATOM 682 N N . ASN A 1 85 ? 40.367 -8.965 -79.384 1.00 94.31 85 ASN A N 1
ATOM 683 C CA . ASN A 1 85 ? 39.936 -8.518 -80.716 1.00 94.31 85 ASN A CA 1
ATOM 684 C C . ASN A 1 85 ? 40.764 -7.337 -81.264 1.00 94.31 85 ASN A C 1
ATOM 686 O O . ASN A 1 85 ? 40.366 -6.677 -82.225 1.00 94.31 85 ASN A O 1
ATOM 690 N N . ILE A 1 86 ? 41.953 -7.074 -80.704 1.00 95.56 86 ILE A N 1
ATOM 691 C CA . ILE A 1 86 ? 42.738 -5.874 -81.044 1.00 95.56 86 ILE A CA 1
ATOM 692 C C . ILE A 1 86 ? 43.165 -5.819 -82.520 1.00 95.56 86 ILE A C 1
ATOM 694 O O . ILE A 1 86 ? 43.276 -4.739 -83.094 1.00 95.56 86 ILE A O 1
ATOM 698 N N . ALA A 1 87 ? 43.348 -6.978 -83.164 1.00 93.94 87 ALA A N 1
ATOM 699 C CA . ALA A 1 87 ? 43.683 -7.075 -84.586 1.00 93.94 87 ALA A CA 1
ATOM 700 C C . ALA A 1 87 ? 42.557 -6.584 -85.515 1.00 93.94 87 ALA A C 1
ATOM 702 O O . ALA A 1 87 ? 42.819 -6.258 -86.672 1.00 93.94 87 ALA A O 1
ATOM 703 N N . GLU A 1 88 ? 41.321 -6.538 -85.016 1.00 95.69 88 GLU A N 1
ATOM 704 C CA . GLU A 1 88 ? 40.141 -6.022 -85.716 1.00 95.69 88 GLU A CA 1
ATOM 705 C C . GLU A 1 88 ? 39.895 -4.535 -85.395 1.00 95.69 88 GLU A C 1
ATOM 707 O O . GLU A 1 88 ? 38.984 -3.927 -85.951 1.00 95.69 88 GLU A O 1
ATOM 712 N N . GLY A 1 89 ? 40.739 -3.930 -84.547 1.00 94.50 89 GLY A N 1
ATOM 713 C CA . GLY A 1 89 ? 40.591 -2.548 -84.094 1.00 94.50 89 GLY A CA 1
ATOM 714 C C . GLY A 1 89 ? 39.600 -2.382 -82.938 1.00 94.50 89 GLY A C 1
ATOM 715 O O . GLY A 1 89 ? 39.080 -1.283 -82.744 1.00 94.50 89 GLY A O 1
ATOM 716 N N . GLU A 1 90 ? 39.342 -3.444 -82.169 1.00 95.62 90 GLU A N 1
ATOM 717 C CA . GLU A 1 90 ? 38.351 -3.460 -81.087 1.00 95.62 90 GLU A CA 1
ATOM 718 C C . GLU A 1 90 ? 38.986 -3.827 -79.730 1.00 95.62 90 GLU A C 1
ATOM 720 O O . GLU A 1 90 ? 39.906 -4.644 -79.655 1.00 95.62 90 GLU A O 1
ATOM 725 N N . LEU A 1 91 ? 38.485 -3.219 -78.648 1.00 96.00 91 LEU A N 1
ATOM 726 C CA . LEU A 1 91 ? 38.804 -3.541 -77.249 1.00 96.00 91 LEU A CA 1
ATOM 727 C C . LEU A 1 91 ? 37.494 -3.733 -76.473 1.00 96.00 91 LEU A C 1
ATOM 729 O O . LEU A 1 91 ? 36.490 -3.101 -76.801 1.00 96.00 91 LEU A O 1
ATOM 733 N N . GLU A 1 92 ? 37.515 -4.563 -75.433 1.00 93.44 92 GLU A N 1
ATOM 734 C CA . GLU A 1 92 ? 36.349 -4.854 -74.583 1.00 93.44 92 GLU A CA 1
ATOM 735 C C . GLU A 1 92 ? 36.652 -4.511 -73.120 1.00 93.44 92 GLU A C 1
ATOM 737 O O . GLU A 1 92 ? 37.717 -4.866 -72.627 1.00 93.44 92 GLU A O 1
ATOM 742 N N . GLU A 1 93 ? 35.754 -3.823 -72.405 1.00 93.44 93 GLU A N 1
ATOM 743 C CA . GLU A 1 93 ? 35.936 -3.576 -70.965 1.00 93.44 93 GLU A CA 1
ATOM 744 C C . GLU A 1 93 ? 35.614 -4.848 -70.164 1.00 93.44 93 GLU A C 1
ATOM 746 O O . GLU A 1 93 ? 34.478 -5.310 -70.146 1.00 93.44 93 GLU A O 1
ATOM 751 N N . MET A 1 94 ? 36.624 -5.402 -69.489 1.00 90.56 94 MET A N 1
ATOM 752 C CA . MET A 1 94 ? 36.539 -6.649 -68.714 1.00 90.56 94 MET A CA 1
ATOM 753 C C . MET A 1 94 ? 36.188 -6.411 -67.243 1.00 90.56 94 MET A C 1
ATOM 755 O O . MET A 1 94 ? 35.786 -7.330 -66.534 1.00 90.56 94 MET A O 1
ATOM 759 N N . GLY A 1 95 ? 36.374 -5.185 -66.757 1.00 91.25 95 GLY A N 1
ATOM 760 C CA . GLY A 1 95 ? 36.059 -4.814 -65.387 1.00 91.25 95 GLY A CA 1
ATOM 761 C C . GLY A 1 95 ? 36.572 -3.428 -65.031 1.00 91.25 95 GLY A C 1
ATOM 762 O O . GLY A 1 95 ? 37.420 -2.847 -65.714 1.00 91.25 95 GLY A O 1
ATOM 763 N N . TYR A 1 96 ? 36.067 -2.900 -63.924 1.00 93.31 96 TYR A N 1
ATOM 764 C CA . TYR A 1 96 ? 36.503 -1.621 -63.392 1.00 93.31 96 TYR A CA 1
ATOM 765 C C . TYR A 1 96 ? 36.455 -1.602 -61.869 1.00 93.31 96 TYR A C 1
ATOM 767 O O . TYR A 1 96 ? 35.725 -2.365 -61.238 1.00 93.31 96 TYR A O 1
ATOM 775 N N . PHE A 1 97 ? 37.218 -0.689 -61.280 1.00 93.75 97 PHE A N 1
ATOM 776 C CA . PHE A 1 97 ? 37.075 -0.312 -59.882 1.00 93.75 97 PHE A CA 1
ATOM 777 C C . PHE A 1 97 ? 37.142 1.205 -59.783 1.00 93.75 97 PHE A C 1
ATOM 779 O O . PHE A 1 97 ? 38.178 1.817 -60.065 1.00 93.75 97 PHE A O 1
ATOM 786 N N . ASP A 1 98 ? 36.014 1.804 -59.420 1.00 91.44 98 ASP A N 1
ATOM 787 C CA . ASP A 1 98 ? 35.889 3.248 -59.328 1.00 91.44 98 ASP A CA 1
ATOM 788 C C . ASP A 1 98 ? 36.392 3.738 -57.967 1.00 91.44 98 ASP A C 1
ATOM 790 O O . ASP A 1 98 ? 35.718 3.594 -56.948 1.00 91.44 98 ASP A O 1
ATOM 794 N N . VAL A 1 99 ? 37.601 4.303 -57.954 1.00 86.75 99 VAL A N 1
ATOM 795 C CA . VAL A 1 99 ? 38.173 4.932 -56.754 1.00 86.75 99 VAL A CA 1
ATOM 796 C C . VAL A 1 99 ? 37.699 6.380 -56.563 1.00 86.75 99 VAL A C 1
ATOM 798 O O . VAL A 1 99 ? 38.123 7.012 -55.605 1.00 86.75 99 VAL A O 1
ATOM 801 N N . TYR A 1 100 ? 36.849 6.920 -57.450 1.00 91.06 100 TYR A N 1
ATOM 802 C CA . TYR A 1 100 ? 36.261 8.263 -57.343 1.00 91.06 100 TYR A CA 1
ATOM 803 C C . TYR A 1 100 ? 34.753 8.243 -57.692 1.00 91.06 100 TYR A C 1
ATOM 805 O O . TYR A 1 100 ? 34.303 8.902 -58.632 1.00 91.06 100 TYR A O 1
ATOM 813 N N . PRO A 1 101 ? 33.912 7.529 -56.921 1.00 89.44 101 PRO A N 1
ATOM 814 C CA . PRO A 1 101 ? 32.505 7.303 -57.273 1.00 89.44 101 PRO A CA 1
ATOM 815 C C . PRO A 1 101 ? 31.637 8.573 -57.286 1.00 89.44 101 PRO A C 1
ATOM 817 O O . PRO A 1 101 ? 30.484 8.546 -57.718 1.00 89.44 101 PRO A O 1
ATOM 820 N N . GLN A 1 102 ? 32.142 9.705 -56.785 1.00 88.69 102 GLN A N 1
ATOM 821 C CA . GLN A 1 102 ? 31.369 10.938 -56.652 1.00 88.69 102 GLN A CA 1
ATOM 822 C C . GLN A 1 102 ? 31.156 11.669 -57.990 1.00 88.69 102 GLN A C 1
ATOM 824 O O . GLN A 1 102 ? 30.250 12.501 -58.087 1.00 88.69 102 GLN A O 1
ATOM 829 N N . SER A 1 103 ? 31.992 11.440 -59.011 1.00 90.75 103 SER A N 1
ATOM 830 C CA . SER A 1 103 ? 31.891 12.147 -60.297 1.00 90.75 103 SER A CA 1
ATOM 831 C C . SER A 1 103 ? 32.788 11.527 -61.359 1.00 90.75 103 SER A C 1
ATOM 833 O O . SER A 1 103 ? 33.940 11.304 -61.055 1.00 90.75 103 SER A O 1
ATOM 835 N N . ASN A 1 104 ? 32.331 11.431 -62.614 1.00 90.81 104 ASN A N 1
ATOM 836 C CA . ASN A 1 104 ? 33.145 11.025 -63.775 1.00 90.81 104 ASN A CA 1
ATOM 837 C C . ASN A 1 104 ? 33.603 12.205 -64.662 1.00 90.81 104 ASN A C 1
ATOM 839 O O . ASN A 1 104 ? 34.019 12.004 -65.797 1.00 90.81 104 ASN A O 1
ATOM 843 N N . SER A 1 105 ? 33.486 13.456 -64.204 1.00 93.44 105 SER A N 1
ATOM 844 C CA . SER A 1 105 ? 33.776 14.629 -65.048 1.00 93.44 105 SER A CA 1
ATOM 845 C C . SER A 1 105 ? 35.250 14.702 -65.478 1.00 93.44 105 SER A C 1
ATOM 847 O O . SER A 1 105 ? 36.123 14.437 -64.651 1.00 93.44 105 SER A O 1
ATOM 849 N N . ALA A 1 106 ? 35.538 15.217 -66.677 1.00 93.25 106 ALA A N 1
ATOM 850 C CA . ALA A 1 106 ? 36.894 15.445 -67.191 1.00 93.25 106 ALA A CA 1
ATOM 851 C C . ALA A 1 106 ? 37.736 16.439 -66.344 1.00 93.25 106 ALA A C 1
ATOM 853 O O . ALA A 1 106 ? 37.793 17.644 -66.624 1.00 93.25 106 ALA A O 1
ATOM 854 N N . GLN A 1 107 ? 38.373 15.949 -65.275 1.00 94.25 107 GLN A N 1
ATOM 855 C CA . GLN A 1 107 ? 39.213 16.693 -64.325 1.00 94.25 107 GLN A CA 1
ATOM 856 C C . GLN A 1 107 ? 40.405 15.838 -63.863 1.00 94.25 107 GLN A C 1
ATOM 858 O O . GLN A 1 107 ? 40.296 14.621 -63.790 1.00 94.25 107 GLN A O 1
ATOM 863 N N . PHE A 1 108 ? 41.503 16.485 -63.462 1.00 93.06 108 PHE A N 1
ATOM 864 C CA . PHE A 1 108 ? 42.777 15.850 -63.075 1.00 93.06 108 PHE A CA 1
ATOM 865 C C . PHE A 1 108 ? 42.839 15.371 -61.608 1.00 93.06 108 PHE A C 1
ATOM 867 O O . PHE A 1 108 ? 43.901 15.403 -60.987 1.00 93.06 108 PHE A O 1
ATOM 874 N N . SER A 1 109 ? 41.704 14.999 -61.012 1.00 93.44 109 SER A N 1
ATOM 875 C CA . SER A 1 109 ? 41.630 14.475 -59.636 1.00 93.44 109 SER A CA 1
ATOM 876 C C . SER A 1 109 ? 41.167 13.018 -59.652 1.00 93.44 109 SER A C 1
ATOM 878 O O . SER A 1 109 ? 40.508 12.614 -60.603 1.00 93.44 109 SER A O 1
ATOM 880 N N . GLY A 1 110 ? 41.515 12.226 -58.640 1.00 94.56 110 GLY A N 1
ATOM 881 C CA . GLY A 1 110 ? 41.296 10.777 -58.665 1.00 94.56 110 GLY A CA 1
ATOM 882 C C . GLY A 1 110 ? 42.558 9.956 -58.957 1.00 94.56 110 GLY A C 1
ATOM 883 O O . GLY A 1 110 ? 43.624 10.209 -58.387 1.00 94.56 110 GLY A O 1
ATOM 884 N N . THR A 1 111 ? 42.449 8.950 -59.823 1.00 95.31 111 THR A N 1
ATOM 885 C CA . THR A 1 111 ? 43.514 7.982 -60.125 1.00 95.31 111 THR A CA 1
ATOM 886 C C . THR A 1 111 ? 44.671 8.612 -60.890 1.00 95.31 111 THR A C 1
ATOM 888 O O . THR A 1 111 ? 44.515 9.047 -62.027 1.00 95.31 111 THR A O 1
ATOM 891 N N . TRP A 1 112 ? 45.869 8.596 -60.305 1.00 94.50 112 TRP A N 1
ATOM 892 C CA . TRP A 1 112 ? 47.086 9.049 -60.973 1.00 94.50 112 TRP A CA 1
ATOM 893 C C . TRP A 1 112 ? 47.724 7.950 -61.821 1.00 94.50 112 TRP A C 1
ATOM 895 O O . TRP A 1 112 ? 48.147 8.210 -62.942 1.00 94.50 112 TRP A O 1
ATOM 905 N N . SER A 1 113 ? 47.854 6.733 -61.294 1.00 95.19 113 SER A N 1
ATOM 906 C CA . SER A 1 113 ? 48.523 5.634 -61.994 1.00 95.19 113 SER A CA 1
ATOM 907 C C . SER A 1 113 ? 48.090 4.281 -61.458 1.00 95.19 113 SER A C 1
ATOM 909 O O . SER A 1 113 ? 47.511 4.173 -60.378 1.00 95.19 113 SER A O 1
ATOM 911 N N . ASN A 1 114 ? 48.438 3.232 -62.193 1.00 96.31 114 ASN A N 1
ATOM 912 C CA . ASN A 1 114 ? 48.338 1.857 -61.738 1.00 96.31 114 ASN A CA 1
ATOM 913 C C . ASN A 1 114 ? 49.663 1.101 -61.952 1.00 96.31 114 ASN A C 1
ATOM 915 O O . ASN A 1 114 ? 50.574 1.596 -62.615 1.00 96.31 114 ASN A O 1
ATOM 919 N N . TYR A 1 115 ? 49.797 -0.067 -61.330 1.00 96.81 115 TYR A N 1
ATOM 920 C CA . TYR A 1 115 ? 50.926 -0.978 -61.485 1.00 96.81 115 TYR A CA 1
ATOM 921 C C . TYR A 1 115 ? 50.421 -2.429 -61.427 1.00 96.81 115 TYR A C 1
ATOM 923 O O . TYR A 1 115 ? 50.181 -2.941 -60.328 1.00 96.81 115 TYR A O 1
ATOM 931 N N . PRO A 1 116 ? 50.260 -3.096 -62.586 1.00 95.94 116 PRO A N 1
ATOM 932 C CA . PRO A 1 116 ? 49.689 -4.442 -62.667 1.00 95.94 116 PRO A CA 1
ATOM 933 C C . PRO A 1 116 ? 50.733 -5.573 -62.621 1.00 95.94 116 PRO A C 1
ATOM 935 O O . PRO A 1 116 ? 50.380 -6.735 -62.754 1.00 95.94 116 PRO A O 1
ATOM 938 N N . TYR A 1 117 ? 52.023 -5.271 -62.439 1.00 95.31 117 TYR A N 1
ATOM 939 C CA . TYR A 1 117 ? 53.115 -6.237 -62.654 1.00 95.31 117 TYR A CA 1
ATOM 940 C C . TYR A 1 117 ? 53.542 -7.031 -61.405 1.00 95.31 117 TYR A C 1
ATOM 942 O O . TYR A 1 117 ? 54.624 -7.630 -61.391 1.00 95.31 117 TYR A O 1
ATOM 950 N N . PHE A 1 118 ? 52.767 -7.012 -60.316 1.00 95.19 118 PHE A N 1
ATOM 951 C CA . PHE A 1 118 ? 53.125 -7.816 -59.147 1.00 95.19 118 PHE A CA 1
ATOM 952 C C . PHE A 1 118 ? 52.889 -9.310 -59.425 1.00 95.19 118 PHE A C 1
ATOM 954 O O . PHE A 1 118 ? 51.788 -9.677 -59.827 1.00 95.19 118 PHE A O 1
ATOM 961 N N . PRO A 1 119 ? 53.846 -10.208 -59.100 1.00 90.50 119 PRO A N 1
ATOM 962 C CA . PRO A 1 119 ? 53.675 -11.655 -59.292 1.00 90.50 119 PRO A CA 1
ATOM 963 C C . PRO A 1 119 ? 52.479 -12.278 -58.553 1.00 90.50 119 PRO A C 1
ATOM 965 O O . PRO A 1 119 ? 52.124 -13.421 -58.818 1.00 90.50 119 PRO A O 1
ATOM 968 N N . SER A 1 120 ? 51.890 -11.567 -57.587 1.00 89.44 120 SER A N 1
ATOM 969 C CA . SER A 1 120 ? 50.680 -11.982 -56.869 1.00 89.44 120 SER A CA 1
ATOM 970 C C . SER A 1 120 ? 49.384 -11.776 -57.664 1.00 89.44 120 SER A C 1
ATOM 972 O O . SER A 1 120 ? 48.330 -12.205 -57.192 1.00 89.44 120 SER A O 1
ATOM 974 N N . GLY A 1 121 ? 49.439 -11.086 -58.810 1.00 88.44 121 GLY A N 1
ATOM 975 C CA . GLY A 1 121 ? 48.260 -10.607 -59.538 1.00 88.44 121 GLY A CA 1
ATOM 976 C C . GLY A 1 121 ? 47.560 -9.422 -58.860 1.00 88.44 121 GLY A C 1
ATOM 977 O O . GLY A 1 121 ? 46.434 -9.089 -59.212 1.00 88.44 121 GLY A O 1
ATOM 978 N N . VAL A 1 122 ? 48.194 -8.807 -57.853 1.00 93.44 122 VAL A N 1
ATOM 979 C CA . VAL A 1 122 ? 47.686 -7.584 -57.214 1.00 93.44 122 VAL A CA 1
ATOM 980 C C . VAL A 1 122 ? 48.025 -6.383 -58.088 1.00 93.44 122 VAL A C 1
ATOM 982 O O . VAL A 1 122 ? 49.160 -6.233 -58.533 1.00 93.44 122 VAL A O 1
ATOM 985 N N . ILE A 1 123 ? 47.060 -5.493 -58.272 1.00 96.12 123 ILE A N 1
ATOM 986 C CA . ILE A 1 123 ? 47.202 -4.247 -59.016 1.00 96.12 123 ILE A CA 1
ATOM 987 C C . ILE A 1 123 ? 47.249 -3.113 -57.997 1.00 96.12 123 ILE A C 1
ATOM 989 O O . ILE A 1 123 ? 46.299 -2.900 -57.244 1.00 96.12 123 ILE A O 1
ATOM 993 N N . ALA A 1 124 ? 48.360 -2.384 -57.949 1.00 96.94 124 ALA A N 1
ATOM 994 C CA . ALA A 1 124 ? 48.454 -1.186 -57.123 1.00 96.94 124 ALA A CA 1
ATOM 995 C C . ALA A 1 124 ? 47.925 0.017 -57.902 1.00 96.94 124 ALA A C 1
ATOM 997 O O . ALA A 1 124 ? 48.433 0.311 -58.977 1.00 96.94 124 ALA A O 1
ATOM 998 N N . VAL A 1 125 ? 46.943 0.726 -57.356 1.00 97.25 125 VAL A N 1
ATOM 999 C CA . VAL A 1 125 ? 46.331 1.911 -57.966 1.00 97.25 125 VAL A CA 1
ATOM 1000 C C . VAL A 1 125 ? 46.567 3.105 -57.053 1.00 97.25 125 VAL A C 1
ATOM 1002 O O . VAL A 1 125 ? 46.163 3.097 -55.891 1.00 97.25 125 VAL A O 1
ATOM 1005 N N . SER A 1 126 ? 47.260 4.123 -57.555 1.00 96.69 126 SER A N 1
ATOM 1006 C CA . SER A 1 126 ? 47.524 5.346 -56.806 1.00 96.69 126 SER A CA 1
ATOM 1007 C C . SER A 1 126 ? 46.466 6.401 -57.100 1.00 96.69 126 SER A C 1
ATOM 1009 O O . SER A 1 126 ? 46.193 6.741 -58.249 1.00 96.69 126 SER A O 1
ATOM 1011 N N . HIS A 1 127 ? 45.912 6.956 -56.034 1.00 94.12 127 HIS A N 1
ATOM 1012 C CA . HIS A 1 127 ? 44.942 8.033 -56.041 1.00 94.12 127 HIS A CA 1
ATOM 1013 C C . HIS A 1 127 ? 45.591 9.304 -55.483 1.00 94.12 127 HIS A C 1
ATOM 1015 O O . HIS A 1 127 ? 46.270 9.271 -54.456 1.00 94.12 127 HIS A O 1
ATOM 1021 N N . ILE A 1 128 ? 45.375 10.440 -56.151 1.00 94.81 128 ILE A N 1
ATOM 1022 C CA . ILE A 1 128 ? 45.988 11.734 -55.805 1.00 94.81 128 ILE A CA 1
ATOM 1023 C C . ILE A 1 128 ? 45.569 12.186 -54.403 1.00 94.81 128 ILE A C 1
ATOM 1025 O O . ILE A 1 128 ? 46.410 12.626 -53.624 1.00 94.81 128 ILE A O 1
ATOM 1029 N N . GLU A 1 129 ? 44.275 12.078 -54.093 1.00 94.00 129 GLU A N 1
ATOM 1030 C CA . GLU A 1 129 ? 43.711 12.513 -52.809 1.00 94.00 129 GLU A CA 1
ATOM 1031 C C . GLU A 1 129 ? 43.617 11.405 -51.738 1.00 94.00 129 GLU A C 1
ATOM 1033 O O . GLU A 1 129 ? 43.920 11.677 -50.579 1.00 94.00 129 GLU A O 1
ATOM 1038 N N . GLU A 1 130 ? 43.236 10.171 -52.092 1.00 90.81 130 GLU A N 1
ATOM 1039 C CA . GLU A 1 130 ? 42.845 9.127 -51.125 1.00 90.81 130 GLU A CA 1
ATOM 1040 C C . GLU A 1 130 ? 43.900 8.029 -50.879 1.00 90.81 130 GLU A C 1
ATOM 1042 O O . GLU A 1 130 ? 43.709 7.156 -50.035 1.00 90.81 130 GLU A O 1
ATOM 1047 N N . GLY A 1 131 ? 45.062 8.085 -51.542 1.00 92.88 131 GLY A N 1
ATOM 1048 C CA . GLY A 1 131 ? 46.193 7.198 -51.248 1.00 92.88 131 GLY A CA 1
ATOM 1049 C C . GLY A 1 131 ? 46.330 5.997 -52.189 1.00 92.88 131 GLY A C 1
ATOM 1050 O O . GLY A 1 131 ? 46.311 6.157 -53.405 1.00 92.88 131 GLY A O 1
ATOM 1051 N N . LEU A 1 132 ? 46.603 4.805 -51.645 1.00 95.56 132 LEU A N 1
ATOM 1052 C CA . LEU A 1 132 ? 46.952 3.602 -52.416 1.00 95.56 132 LEU A CA 1
ATOM 1053 C C . LEU A 1 132 ? 45.890 2.513 -52.246 1.00 95.56 132 LEU A C 1
ATOM 1055 O O . LEU A 1 132 ? 45.644 2.067 -51.128 1.00 95.56 132 LEU A O 1
ATOM 1059 N N . PHE A 1 133 ? 45.362 2.020 -53.363 1.00 95.88 133 PHE A N 1
ATOM 1060 C CA . PHE A 1 133 ? 44.433 0.896 -53.422 1.00 95.88 133 PHE A CA 1
ATOM 1061 C C . PHE A 1 133 ? 45.158 -0.344 -53.957 1.00 95.88 133 PHE A C 1
ATOM 1063 O O . PHE A 1 133 ? 45.918 -0.258 -54.924 1.00 95.88 133 PHE A O 1
ATOM 1070 N N . LEU A 1 134 ? 44.946 -1.498 -53.324 1.00 95.06 134 LEU A N 1
ATOM 1071 C CA . LEU A 1 134 ? 45.472 -2.788 -53.773 1.00 95.06 134 LEU A CA 1
ATOM 1072 C C . LEU A 1 134 ? 44.299 -3.642 -54.240 1.00 95.06 134 LEU A C 1
ATOM 1074 O O . LEU A 1 134 ? 43.490 -4.081 -53.428 1.00 95.06 134 LEU A O 1
ATOM 1078 N N . LEU A 1 135 ? 44.205 -3.843 -55.548 1.00 93.38 135 LEU A N 1
ATOM 1079 C CA . LEU A 1 135 ? 43.082 -4.508 -56.196 1.00 93.38 135 LEU A CA 1
ATOM 1080 C C . LEU A 1 135 ? 43.503 -5.875 -56.729 1.00 93.38 135 LEU A C 1
ATOM 1082 O O . LEU A 1 135 ? 44.684 -6.126 -56.969 1.00 93.38 135 LEU A O 1
ATOM 1086 N N . LYS A 1 136 ? 42.535 -6.760 -56.945 1.00 89.75 136 LYS A N 1
ATOM 1087 C CA . LYS A 1 136 ? 42.734 -8.035 -57.633 1.00 89.75 136 LYS A CA 1
ATOM 1088 C C . LYS A 1 136 ? 41.515 -8.303 -58.504 1.00 89.75 136 LYS A C 1
ATOM 1090 O O . LYS A 1 136 ? 40.395 -8.153 -58.027 1.00 89.75 136 LYS A O 1
ATOM 1095 N N . LEU A 1 137 ? 41.738 -8.684 -59.758 1.00 86.88 137 LEU A N 1
ATOM 1096 C CA . LEU A 1 137 ? 40.656 -9.094 -60.649 1.00 86.88 137 LEU A CA 1
ATOM 1097 C C . LEU A 1 137 ? 40.115 -10.454 -60.175 1.00 86.88 137 LEU A C 1
ATOM 1099 O O . LEU A 1 137 ? 40.901 -11.369 -59.908 1.00 86.88 137 LEU A O 1
ATOM 1103 N N . VAL A 1 138 ? 38.798 -10.560 -60.012 1.00 80.00 138 VAL A N 1
ATOM 1104 C CA . VAL A 1 138 ? 38.104 -11.792 -59.612 1.00 80.00 138 VAL A CA 1
ATOM 1105 C C . VAL A 1 138 ? 36.965 -12.064 -60.586 1.00 80.00 138 VAL A C 1
ATOM 1107 O O . VAL A 1 138 ? 36.276 -11.134 -60.996 1.00 80.00 138 VAL A O 1
ATOM 1110 N N . ASP A 1 139 ? 36.784 -13.334 -60.943 1.00 70.44 139 ASP A N 1
ATOM 1111 C CA . ASP A 1 139 ? 35.774 -13.757 -61.919 1.00 70.44 139 ASP A CA 1
ATOM 1112 C C . ASP A 1 139 ? 34.369 -13.908 -61.290 1.00 70.44 139 ASP A C 1
ATOM 1114 O O . ASP A 1 139 ? 33.377 -13.943 -62.013 1.00 70.44 139 ASP A O 1
ATOM 1118 N N . GLU A 1 140 ? 34.263 -13.962 -59.951 1.00 62.88 140 GLU A N 1
ATOM 1119 C CA . GLU A 1 140 ? 33.003 -14.078 -59.196 1.00 62.88 140 GLU A CA 1
ATOM 1120 C C . GLU A 1 140 ? 33.074 -13.298 -57.864 1.00 62.88 140 GLU A C 1
ATOM 1122 O O . GLU A 1 140 ? 34.076 -13.365 -57.148 1.00 62.88 140 GLU A O 1
ATOM 1127 N N . PHE A 1 141 ? 32.007 -12.562 -57.528 1.00 61.31 141 PHE A N 1
ATOM 1128 C CA . PHE A 1 141 ? 31.797 -11.965 -56.202 1.00 61.31 141 PHE A CA 1
ATOM 1129 C C . PHE A 1 141 ? 31.228 -13.039 -55.261 1.00 61.31 141 PHE A C 1
ATOM 1131 O O . PHE A 1 141 ? 30.212 -13.650 -55.585 1.00 61.31 141 PHE A O 1
ATOM 1138 N N . TRP A 1 142 ? 31.857 -13.265 -54.105 1.00 62.72 142 TRP A N 1
ATOM 1139 C CA . TRP A 1 142 ? 31.236 -14.006 -53.003 1.00 62.72 142 TRP A CA 1
ATOM 1140 C C . TRP A 1 142 ? 30.788 -13.010 -51.941 1.00 62.72 142 TRP A C 1
ATOM 1142 O O . TRP A 1 142 ? 31.597 -12.196 -51.492 1.00 62.72 142 TRP A O 1
ATOM 1152 N N . ASP A 1 143 ? 29.525 -13.097 -51.537 1.00 79.69 143 ASP A N 1
ATOM 1153 C CA . ASP A 1 143 ? 29.003 -12.352 -50.395 1.00 79.69 143 ASP A CA 1
ATOM 1154 C C . ASP A 1 143 ? 29.584 -12.965 -49.109 1.00 79.69 143 ASP A C 1
ATOM 1156 O O . ASP A 1 143 ? 29.306 -14.122 -48.771 1.00 79.69 143 ASP A O 1
ATOM 1160 N N . LEU A 1 144 ? 30.478 -12.217 -48.458 1.00 83.00 144 LEU A N 1
ATOM 1161 C CA . LEU A 1 144 ? 31.170 -12.588 -47.220 1.00 83.00 144 LEU A CA 1
ATOM 1162 C C . LEU A 1 144 ? 30.385 -12.067 -46.011 1.00 83.00 144 LEU A C 1
ATOM 1164 O O . LEU A 1 144 ? 30.006 -10.898 -46.000 1.00 83.00 144 LEU A O 1
ATOM 1168 N N . GLY A 1 145 ? 30.207 -12.906 -44.992 1.00 87.44 145 GLY A N 1
ATOM 1169 C CA . GLY A 1 145 ? 29.563 -12.535 -43.730 1.00 87.44 145 GLY A CA 1
ATOM 1170 C C . GLY A 1 145 ? 29.338 -13.748 -42.825 1.00 87.44 145 GLY A C 1
ATOM 1171 O O . GLY A 1 145 ? 29.781 -14.855 -43.145 1.00 87.44 145 GLY A O 1
ATOM 1172 N N . CYS A 1 146 ? 28.650 -13.550 -41.699 1.00 92.56 146 CYS A N 1
ATOM 1173 C CA . CYS A 1 146 ? 28.351 -14.634 -40.766 1.00 92.56 146 CYS A CA 1
ATOM 1174 C C . CYS A 1 146 ? 27.255 -15.557 -41.318 1.00 92.56 146 CYS A C 1
ATOM 1176 O O . CYS A 1 146 ? 26.126 -15.132 -41.552 1.00 92.56 146 CYS A O 1
ATOM 1178 N N . THR A 1 147 ? 27.577 -16.839 -41.466 1.00 92.81 147 THR A N 1
ATOM 1179 C CA . THR A 1 147 ? 26.682 -17.867 -42.026 1.00 92.81 147 THR A CA 1
ATOM 1180 C C . THR A 1 147 ? 25.973 -18.715 -40.964 1.00 92.81 147 THR A C 1
ATOM 1182 O O . THR A 1 147 ? 25.139 -19.559 -41.300 1.00 92.81 147 THR A O 1
ATOM 1185 N N . ASP A 1 148 ? 26.290 -18.511 -39.683 1.00 92.44 148 ASP A N 1
ATOM 1186 C CA . ASP A 1 148 ? 25.676 -19.230 -38.566 1.00 92.44 148 ASP A CA 1
ATOM 1187 C C . ASP A 1 148 ? 24.322 -18.614 -38.188 1.00 92.44 148 ASP A C 1
ATOM 1189 O O . ASP A 1 148 ? 24.259 -17.502 -37.674 1.00 92.44 148 ASP A O 1
ATOM 1193 N N . SER A 1 149 ? 23.231 -19.353 -38.405 1.00 93.38 149 SER A N 1
ATOM 1194 C CA . SER A 1 149 ? 21.868 -18.901 -38.099 1.00 93.38 149 SER A CA 1
ATOM 1195 C C . SER A 1 149 ? 21.572 -18.717 -36.607 1.00 93.38 149 SER A C 1
ATOM 1197 O O . SER A 1 149 ? 20.527 -18.165 -36.271 1.00 93.38 149 SER A O 1
ATOM 1199 N N . GLU A 1 150 ? 22.427 -19.233 -35.719 1.00 92.25 150 GLU A N 1
ATOM 1200 C CA . GLU A 1 150 ? 22.310 -19.051 -34.266 1.00 92.25 150 GLU A CA 1
ATOM 1201 C C . GLU A 1 150 ? 23.164 -17.878 -33.750 1.00 92.25 150 GLU A C 1
ATOM 1203 O O . GLU A 1 150 ? 23.065 -17.523 -32.574 1.00 92.25 150 GLU A O 1
ATOM 1208 N N . ALA A 1 151 ? 23.983 -17.257 -34.606 1.00 91.12 151 ALA A N 1
ATOM 1209 C CA . ALA A 1 151 ? 24.779 -16.089 -34.250 1.00 91.12 151 ALA A CA 1
ATOM 1210 C C . ALA A 1 151 ? 23.951 -14.799 -34.299 1.00 91.12 151 ALA A C 1
ATOM 1212 O O . ALA A 1 151 ? 23.067 -14.621 -35.139 1.00 91.12 151 ALA A O 1
ATOM 1213 N N . CYS A 1 152 ? 24.287 -13.854 -33.425 1.00 91.50 152 CYS A N 1
ATOM 1214 C CA . CYS A 1 152 ? 23.556 -12.598 -33.297 1.00 91.50 152 CYS A CA 1
ATOM 1215 C C . CYS A 1 152 ? 23.672 -11.704 -34.548 1.00 91.50 152 CYS A C 1
ATOM 1217 O O . CYS A 1 152 ? 22.734 -10.988 -34.894 1.00 91.50 152 CYS A O 1
ATOM 1219 N N . ASN A 1 153 ? 24.795 -11.780 -35.267 1.00 91.69 153 ASN A N 1
ATOM 1220 C CA . ASN A 1 153 ? 25.060 -11.027 -36.495 1.00 91.69 153 ASN A CA 1
ATOM 1221 C C . ASN A 1 153 ? 24.936 -11.871 -37.776 1.00 91.69 153 ASN A C 1
ATOM 1223 O O . ASN A 1 153 ? 25.616 -11.579 -38.760 1.00 91.69 153 ASN A O 1
ATOM 1227 N N . TYR A 1 154 ? 24.102 -12.915 -37.761 1.00 93.31 154 TYR A N 1
ATOM 1228 C CA . TYR A 1 154 ? 23.807 -13.727 -38.943 1.00 93.31 154 TYR A CA 1
ATOM 1229 C C . TYR A 1 154 ? 23.422 -12.860 -40.153 1.00 93.31 154 TYR A C 1
ATOM 1231 O O . TYR A 1 154 ? 22.492 -12.051 -40.078 1.00 93.31 154 TYR A O 1
ATOM 1239 N N . ASP A 1 155 ? 24.104 -13.068 -41.280 1.00 91.12 155 ASP A N 1
ATOM 1240 C CA . ASP A 1 155 ? 23.798 -12.427 -42.554 1.00 91.12 155 ASP A CA 1
ATOM 1241 C C . ASP A 1 155 ? 23.157 -13.452 -43.507 1.00 91.12 155 ASP A C 1
ATOM 1243 O O . ASP A 1 155 ? 23.834 -14.370 -43.978 1.00 91.12 155 ASP A O 1
ATOM 1247 N N . PRO A 1 156 ? 21.855 -13.320 -43.825 1.00 89.69 156 PRO A N 1
ATOM 1248 C CA . PRO A 1 156 ? 21.167 -14.260 -44.702 1.00 89.69 156 PRO A CA 1
ATOM 1249 C C . PRO A 1 156 ? 21.652 -14.240 -46.159 1.00 89.69 156 PRO A C 1
ATOM 1251 O O . PRO A 1 156 ? 21.337 -15.179 -46.891 1.00 89.69 156 PRO A O 1
ATOM 1254 N N . GLU A 1 157 ? 22.386 -13.208 -46.585 1.00 85.25 157 GLU A N 1
ATOM 1255 C CA . GLU A 1 157 ? 22.943 -13.105 -47.938 1.00 85.25 157 GLU A CA 1
ATOM 1256 C C . GLU A 1 157 ? 24.391 -13.625 -48.014 1.00 85.25 157 GLU A C 1
ATOM 1258 O O . GLU A 1 157 ? 24.900 -13.872 -49.108 1.00 85.25 157 GLU A O 1
ATOM 1263 N N . ALA A 1 158 ? 25.053 -13.862 -46.875 1.00 87.75 158 ALA A N 1
ATOM 1264 C CA . ALA A 1 158 ? 26.406 -14.401 -46.852 1.00 87.75 158 ALA A CA 1
ATOM 1265 C C . ALA A 1 158 ? 26.445 -15.850 -47.364 1.00 87.75 158 ALA A C 1
ATOM 1267 O O . ALA A 1 158 ? 25.746 -16.746 -46.888 1.00 87.75 158 ALA A O 1
ATOM 1268 N N . THR A 1 159 ? 27.323 -16.104 -48.334 1.00 85.25 159 THR A N 1
ATOM 1269 C CA . THR A 1 159 ? 27.542 -17.438 -48.923 1.00 85.25 159 THR A CA 1
ATOM 1270 C C . THR A 1 159 ? 28.859 -18.068 -48.484 1.00 85.25 159 THR A C 1
ATOM 1272 O O . THR A 1 159 ? 29.059 -19.275 -48.655 1.00 85.25 159 THR A O 1
ATOM 1275 N N . VAL A 1 160 ? 29.756 -17.267 -47.903 1.00 85.38 160 VAL A N 1
ATOM 1276 C CA . VAL A 1 160 ? 31.058 -17.699 -47.402 1.00 85.38 160 VAL A CA 1
ATOM 1277 C C . VAL A 1 160 ? 31.310 -17.079 -46.032 1.00 85.38 160 VAL A C 1
ATOM 1279 O O . VAL A 1 160 ? 31.287 -15.861 -45.881 1.00 85.38 160 VAL A O 1
ATOM 1282 N N . GLU A 1 161 ? 31.608 -17.942 -45.062 1.00 86.88 161 GLU A N 1
ATOM 1283 C CA . GLU A 1 161 ? 31.969 -17.552 -43.700 1.00 86.88 161 GLU A CA 1
ATOM 1284 C C . GLU A 1 161 ? 33.294 -16.777 -43.672 1.00 86.88 161 GLU A C 1
ATOM 1286 O O . GLU A 1 161 ? 34.330 -17.289 -44.116 1.00 86.88 161 GLU A O 1
ATOM 1291 N N . ASP A 1 162 ? 33.272 -15.568 -43.112 1.00 86.00 162 ASP A N 1
ATOM 1292 C CA . ASP A 1 162 ? 34.446 -14.697 -42.975 1.00 86.00 162 ASP A CA 1
ATOM 1293 C C . ASP A 1 162 ? 35.034 -14.667 -41.550 1.00 86.00 162 ASP A C 1
ATOM 1295 O O . ASP A 1 162 ? 36.090 -14.066 -41.326 1.00 86.00 162 ASP A O 1
ATOM 1299 N N . GLY A 1 163 ? 34.409 -15.377 -40.602 1.00 87.31 163 GLY A N 1
ATOM 1300 C CA . GLY A 1 163 ? 34.827 -15.457 -39.206 1.00 87.31 163 GLY A CA 1
ATOM 1301 C C . GLY A 1 163 ? 34.294 -14.317 -38.338 1.00 87.31 163 GLY A C 1
ATOM 1302 O O . GLY A 1 163 ? 34.833 -14.100 -37.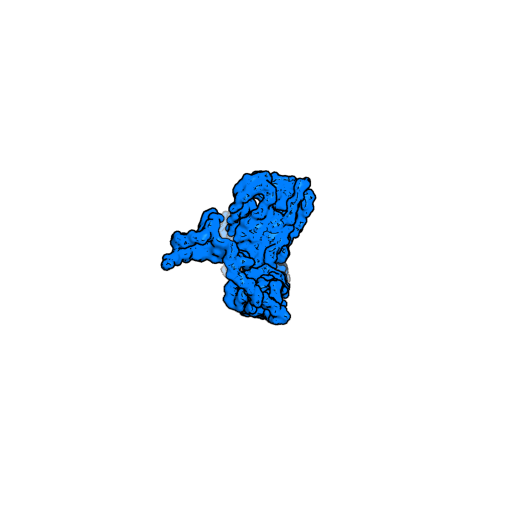251 1.00 87.31 163 GLY A O 1
ATOM 1303 N N . SER A 1 164 ? 33.280 -13.584 -38.808 1.00 89.12 164 SER A N 1
ATOM 1304 C CA . SER A 1 164 ? 32.660 -12.469 -38.084 1.00 89.12 164 SER A CA 1
ATOM 1305 C C . SER A 1 164 ? 31.572 -12.880 -37.087 1.00 89.12 164 SER A C 1
ATOM 1307 O O . SER A 1 164 ? 31.124 -12.016 -36.338 1.00 89.12 164 SER A O 1
ATOM 1309 N N . CYS A 1 165 ? 31.136 -14.144 -37.043 1.00 92.31 165 CYS A N 1
ATOM 1310 C CA . CYS A 1 165 ? 30.040 -14.576 -36.165 1.00 92.31 165 CYS A CA 1
ATOM 1311 C C . CYS A 1 165 ? 30.288 -14.294 -34.670 1.00 92.31 165 CYS A C 1
ATOM 1313 O O . CYS A 1 165 ? 31.331 -14.667 -34.125 1.00 92.31 165 CYS A O 1
ATOM 1315 N N . VAL A 1 166 ? 29.297 -13.700 -33.997 1.00 92.69 166 VAL A N 1
ATOM 1316 C CA . VAL A 1 166 ? 29.299 -13.426 -32.549 1.00 92.69 166 VAL A CA 1
ATOM 1317 C C . VAL A 1 166 ? 28.079 -14.025 -31.847 1.00 92.69 166 VAL A C 1
ATOM 1319 O O . VAL A 1 166 ? 26.994 -14.122 -32.426 1.00 92.69 166 VAL A O 1
ATOM 1322 N N . GLY A 1 167 ? 28.261 -14.440 -30.590 1.00 89.75 167 GLY A N 1
ATOM 1323 C CA . GLY A 1 167 ? 27.180 -14.955 -29.749 1.00 89.75 167 GLY A CA 1
ATOM 1324 C C . GLY A 1 167 ? 26.235 -13.858 -29.254 1.00 89.75 167 GLY A C 1
ATOM 1325 O O . GLY A 1 167 ? 26.445 -12.670 -29.511 1.00 89.75 167 GLY A O 1
ATOM 1326 N N . TYR A 1 168 ? 25.202 -14.263 -28.516 1.00 86.88 168 TYR A N 1
ATOM 1327 C CA . TYR A 1 168 ? 24.364 -13.341 -27.751 1.00 86.88 168 TYR A CA 1
ATOM 1328 C C . TYR A 1 168 ? 24.987 -13.057 -26.378 1.00 86.88 168 TYR A C 1
ATOM 1330 O O . TYR A 1 168 ? 25.530 -13.957 -25.740 1.00 86.88 168 TYR A O 1
ATOM 1338 N N . ASN A 1 169 ? 24.884 -11.815 -25.913 1.00 84.94 169 ASN A N 1
ATOM 1339 C CA . ASN A 1 169 ? 25.216 -11.424 -24.547 1.00 84.94 169 ASN A CA 1
ATOM 1340 C C . ASN A 1 169 ? 24.063 -11.753 -23.573 1.00 84.94 169 ASN A C 1
ATOM 1342 O O . ASN A 1 169 ? 22.997 -12.214 -23.984 1.00 84.94 169 ASN A O 1
ATOM 1346 N N . GLU A 1 170 ? 24.275 -11.517 -22.274 1.00 83.81 170 GLU A N 1
ATOM 1347 C CA . GLU A 1 170 ? 23.302 -11.829 -21.208 1.00 83.81 170 GLU A CA 1
ATOM 1348 C C . GLU A 1 170 ? 21.950 -11.106 -21.353 1.00 83.81 170 GLU A C 1
ATOM 1350 O O . GLU A 1 170 ? 20.939 -11.618 -20.884 1.00 83.81 170 GLU A O 1
ATOM 1355 N N . CYS A 1 171 ? 21.912 -9.993 -22.092 1.00 80.38 171 CYS A N 1
ATOM 1356 C CA . CYS A 1 171 ? 20.716 -9.197 -22.371 1.00 80.38 171 CYS A CA 1
ATOM 1357 C C . CYS A 1 171 ? 20.071 -9.494 -23.738 1.00 80.38 171 CYS A C 1
ATOM 1359 O O . CYS A 1 171 ? 19.177 -8.768 -24.170 1.00 80.38 171 CYS A O 1
ATOM 1361 N N . GLY A 1 172 ? 20.539 -10.510 -24.472 1.00 78.50 172 GLY A N 1
ATOM 1362 C CA . GLY A 1 172 ? 20.018 -10.843 -25.804 1.00 78.50 172 GLY A CA 1
ATOM 1363 C C . GLY A 1 172 ? 20.486 -9.921 -26.942 1.00 78.50 172 GLY A C 1
ATOM 1364 O O . GLY A 1 172 ? 19.984 -10.045 -28.059 1.00 78.50 172 GLY A O 1
ATOM 1365 N N . GLY A 1 173 ? 21.452 -9.029 -26.695 1.00 83.19 173 GLY A N 1
ATOM 1366 C CA . GLY A 1 173 ? 22.198 -8.303 -27.737 1.00 83.19 173 GLY A CA 1
ATOM 1367 C C . GLY A 1 173 ? 23.409 -9.100 -28.237 1.00 83.19 173 GLY A C 1
ATOM 1368 O O . GLY A 1 173 ? 23.624 -10.223 -27.787 1.00 83.19 173 GLY A O 1
ATOM 1369 N N . CYS A 1 174 ? 24.230 -8.551 -29.137 1.00 87.12 174 CYS A N 1
ATOM 1370 C CA . CYS A 1 174 ? 25.426 -9.257 -29.612 1.00 87.12 174 CYS A CA 1
ATOM 1371 C C . CYS A 1 174 ? 26.592 -9.144 -28.614 1.00 87.12 174 CYS A C 1
ATOM 1373 O O . CYS A 1 174 ? 26.756 -8.141 -27.913 1.00 87.12 174 CYS A O 1
ATOM 1375 N N . GLU A 1 175 ? 27.426 -10.181 -28.526 1.00 85.44 175 GLU A N 1
ATOM 1376 C CA . GLU A 1 175 ? 28.655 -10.140 -27.732 1.00 85.44 175 GLU A CA 1
ATOM 1377 C C . GLU A 1 175 ? 29.577 -9.001 -28.201 1.00 85.44 175 GLU A C 1
ATOM 1379 O O . GLU A 1 175 ? 29.936 -8.910 -29.374 1.00 85.44 175 GLU A O 1
ATOM 1384 N N . GLY A 1 176 ? 29.998 -8.149 -27.261 1.00 80.50 176 GLY A N 1
ATOM 1385 C CA . GLY A 1 176 ? 30.866 -6.998 -27.531 1.00 80.50 176 GLY A CA 1
ATOM 1386 C C . GLY A 1 176 ? 30.136 -5.666 -27.724 1.00 80.50 176 GLY A C 1
ATOM 1387 O O . GLY A 1 176 ? 30.804 -4.631 -27.698 1.00 80.50 176 GLY A O 1
ATOM 1388 N N . ASP A 1 177 ? 28.806 -5.680 -27.844 1.00 82.69 177 ASP A N 1
ATOM 1389 C CA . ASP A 1 177 ? 27.981 -4.469 -27.837 1.00 82.69 177 ASP A CA 1
ATOM 1390 C C . ASP A 1 177 ? 27.760 -3.928 -26.414 1.00 82.69 177 ASP A C 1
ATOM 1392 O O . ASP A 1 177 ? 27.970 -4.623 -25.414 1.00 82.69 177 ASP A O 1
ATOM 1396 N N . GLU A 1 178 ? 27.339 -2.661 -26.318 1.00 79.12 178 GLU A N 1
ATOM 1397 C CA . GLU A 1 178 ? 26.888 -2.080 -25.050 1.00 79.12 178 GLU A CA 1
ATOM 1398 C C . GLU A 1 178 ? 25.680 -2.857 -24.499 1.00 79.12 178 GLU A C 1
ATOM 1400 O O . GLU A 1 178 ? 24.791 -3.285 -25.238 1.00 79.12 178 GLU A O 1
ATOM 1405 N N . LEU A 1 179 ? 25.678 -3.063 -23.182 1.00 78.94 179 LEU A N 1
ATOM 1406 C CA . LEU A 1 179 ? 24.727 -3.933 -22.509 1.00 78.94 179 LEU A CA 1
ATOM 1407 C C . LEU A 1 179 ? 23.395 -3.201 -22.260 1.00 78.94 179 LEU A C 1
ATOM 1409 O O . LEU A 1 179 ? 23.301 -2.337 -21.386 1.00 78.94 179 LEU A O 1
ATOM 1413 N N . PHE A 1 180 ? 22.369 -3.549 -23.035 1.00 81.12 180 PHE A N 1
ATOM 1414 C CA . PHE A 1 180 ? 21.024 -2.980 -22.941 1.00 81.12 180 PHE A CA 1
ATOM 1415 C C . PHE A 1 180 ? 20.012 -4.082 -22.607 1.00 81.12 180 PHE A C 1
ATOM 1417 O O . PHE A 1 180 ? 19.480 -4.730 -23.506 1.00 81.12 180 PHE A O 1
ATOM 1424 N N . CYS A 1 181 ? 19.778 -4.313 -21.316 1.00 86.44 181 CYS A N 1
ATOM 1425 C CA . CYS A 1 181 ? 18.766 -5.247 -20.831 1.00 86.44 181 CYS A CA 1
ATOM 1426 C C . CYS A 1 181 ? 17.423 -4.522 -20.726 1.00 86.44 181 CYS A C 1
ATOM 1428 O O . CYS A 1 181 ? 17.316 -3.507 -20.035 1.00 86.44 181 CYS A O 1
ATOM 1430 N N . TYR A 1 182 ? 16.419 -5.051 -21.421 1.00 88.75 182 TYR A N 1
ATOM 1431 C CA . TYR A 1 182 ? 15.047 -4.559 -21.381 1.00 88.75 182 TYR A CA 1
ATOM 1432 C C . TYR A 1 182 ? 14.248 -5.327 -20.332 1.00 88.75 182 TYR A C 1
ATOM 1434 O O . TYR A 1 182 ? 14.266 -6.556 -20.335 1.00 88.75 182 TYR A O 1
ATOM 1442 N N . GLY A 1 183 ? 13.542 -4.605 -19.470 1.00 90.69 183 GLY A N 1
ATOM 1443 C CA . GLY A 1 183 ? 12.673 -5.170 -18.441 1.00 90.69 183 GLY A CA 1
ATOM 1444 C C . GLY A 1 183 ? 12.190 -4.084 -17.487 1.00 90.69 183 GLY A C 1
ATOM 1445 O O . GLY A 1 183 ? 12.516 -2.911 -17.669 1.00 90.69 183 GLY A O 1
ATOM 1446 N N . CYS A 1 184 ? 11.424 -4.451 -16.461 1.00 94.19 184 CYS A N 1
ATOM 1447 C CA . CYS A 1 184 ? 10.950 -3.469 -15.493 1.00 94.19 184 CYS A CA 1
ATOM 1448 C C . CYS A 1 184 ? 12.088 -3.000 -14.576 1.00 94.19 184 CYS A C 1
ATOM 1450 O O . CYS A 1 184 ? 12.663 -3.793 -13.836 1.00 94.19 184 CYS A O 1
ATOM 1452 N N . THR A 1 185 ? 12.386 -1.698 -14.590 1.00 93.88 185 THR A N 1
ATOM 1453 C CA . THR A 1 185 ? 13.475 -1.108 -13.785 1.00 93.88 185 THR A CA 1
ATOM 1454 C C . THR A 1 185 ? 13.015 -0.509 -12.453 1.00 93.88 185 THR A C 1
ATOM 1456 O O . THR A 1 185 ? 13.834 0.040 -11.719 1.00 93.88 185 THR A O 1
ATOM 1459 N N . ASP A 1 186 ? 11.712 -0.523 -12.176 1.00 93.19 186 ASP A N 1
ATOM 1460 C CA . ASP A 1 186 ? 11.122 0.049 -10.964 1.00 93.19 186 ASP A CA 1
ATOM 1461 C C . ASP A 1 186 ? 11.053 -1.016 -9.861 1.00 93.19 186 ASP A C 1
ATOM 1463 O O . ASP A 1 186 ? 10.338 -2.006 -9.999 1.00 93.19 186 ASP A O 1
ATOM 1467 N N . ASP A 1 187 ? 11.801 -0.811 -8.774 1.00 94.19 187 ASP A N 1
ATOM 1468 C CA . ASP A 1 187 ? 11.919 -1.748 -7.648 1.00 94.19 187 ASP A CA 1
ATOM 1469 C C . ASP A 1 187 ? 10.648 -1.854 -6.792 1.00 94.19 187 ASP A C 1
ATOM 1471 O O . ASP A 1 187 ? 10.560 -2.714 -5.912 1.00 94.19 187 ASP A O 1
ATOM 1475 N N . THR A 1 188 ? 9.650 -1.009 -7.061 1.00 92.31 188 THR A N 1
ATOM 1476 C CA . THR A 1 188 ? 8.334 -1.045 -6.415 1.00 92.31 188 THR A CA 1
ATOM 1477 C C . THR A 1 188 ? 7.292 -1.852 -7.192 1.00 92.31 188 THR A C 1
ATOM 1479 O O . THR A 1 188 ? 6.180 -2.041 -6.699 1.00 92.31 188 THR A O 1
ATOM 1482 N N . MET A 1 189 ? 7.639 -2.359 -8.378 1.00 93.44 189 MET A N 1
ATOM 1483 C CA . MET A 1 189 ? 6.731 -3.096 -9.261 1.00 93.44 189 MET A CA 1
ATOM 1484 C C . MET A 1 189 ? 6.898 -4.612 -9.113 1.00 93.44 189 MET A C 1
ATOM 1486 O O . MET A 1 189 ? 7.968 -5.114 -8.770 1.00 93.44 189 MET A O 1
ATOM 1490 N N . CYS A 1 190 ? 5.841 -5.369 -9.407 1.00 92.56 190 CYS A N 1
ATOM 1491 C CA . CYS A 1 190 ? 5.798 -6.810 -9.160 1.00 92.56 190 CYS A CA 1
ATOM 1492 C C . CYS A 1 190 ? 6.784 -7.615 -10.019 1.00 92.56 190 CYS A C 1
ATOM 1494 O O . CYS A 1 190 ? 7.376 -8.590 -9.554 1.00 92.56 190 CYS A O 1
ATOM 1496 N N . ASN A 1 191 ? 6.987 -7.207 -11.270 1.00 91.81 191 ASN A N 1
ATOM 1497 C CA . ASN A 1 191 ? 7.891 -7.866 -12.211 1.00 91.81 191 ASN A CA 1
ATOM 1498 C C . ASN A 1 191 ? 9.238 -7.141 -12.357 1.00 9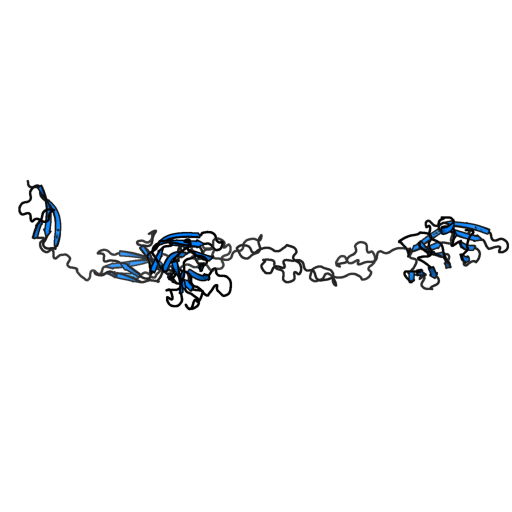1.81 191 ASN A C 1
ATOM 1500 O O . ASN A 1 191 ? 9.846 -7.220 -13.424 1.00 91.81 191 ASN A O 1
ATOM 1504 N N . TYR A 1 192 ? 9.678 -6.429 -11.314 1.00 93.62 192 TYR A N 1
ATOM 1505 C CA . TYR A 1 192 ? 11.001 -5.813 -11.260 1.00 93.62 192 TYR A CA 1
ATOM 1506 C C . TYR A 1 192 ? 12.106 -6.812 -11.634 1.00 93.62 192 TYR A C 1
ATOM 1508 O O . TYR A 1 192 ? 12.163 -7.923 -11.100 1.00 93.62 192 TYR A O 1
ATOM 1516 N N . ASP A 1 193 ? 12.995 -6.394 -12.532 1.00 90.81 193 ASP A N 1
ATOM 1517 C CA . ASP A 1 193 ? 14.166 -7.152 -12.961 1.00 90.81 193 ASP A CA 1
ATOM 1518 C C . ASP A 1 193 ? 15.434 -6.372 -12.590 1.00 90.81 193 ASP A C 1
ATOM 1520 O O . ASP A 1 193 ? 15.695 -5.286 -13.111 1.00 90.81 193 ASP A O 1
ATOM 1524 N N . GLU A 1 194 ? 16.235 -6.932 -11.680 1.00 91.44 194 GLU A N 1
ATOM 1525 C CA . GLU A 1 194 ? 17.470 -6.299 -11.202 1.00 91.44 194 GLU A CA 1
ATOM 1526 C C . GLU A 1 194 ? 18.546 -6.158 -12.291 1.00 91.44 194 GLU A C 1
ATOM 1528 O O . GLU A 1 194 ? 19.435 -5.313 -12.166 1.00 91.44 194 GLU A O 1
ATOM 1533 N N . GLU A 1 195 ? 18.447 -6.941 -13.369 1.00 86.44 195 GLU A N 1
ATOM 1534 C CA . GLU A 1 195 ? 19.366 -6.893 -14.505 1.00 86.44 195 GLU A CA 1
ATOM 1535 C C . GLU A 1 195 ? 18.890 -5.921 -15.601 1.00 86.44 195 GLU A C 1
ATOM 1537 O O . GLU A 1 195 ? 19.657 -5.582 -16.507 1.00 86.44 195 GLU A O 1
ATOM 1542 N N . ALA A 1 196 ? 17.652 -5.412 -15.526 1.00 88.75 196 ALA A N 1
ATOM 1543 C CA . ALA A 1 196 ? 17.131 -4.449 -16.491 1.00 88.75 196 ALA A CA 1
ATOM 1544 C C . ALA A 1 196 ? 17.831 -3.086 -16.369 1.00 88.75 196 ALA A C 1
ATOM 1546 O O . ALA A 1 196 ? 17.858 -2.446 -15.316 1.00 88.75 196 ALA A O 1
ATOM 1547 N N . THR A 1 197 ? 18.374 -2.596 -17.487 1.00 88.00 197 THR A N 1
ATOM 1548 C CA . THR A 1 197 ? 19.010 -1.270 -17.579 1.00 88.00 197 THR A CA 1
ATOM 1549 C C . THR A 1 197 ? 18.154 -0.254 -18.329 1.00 88.00 197 THR A C 1
ATOM 1551 O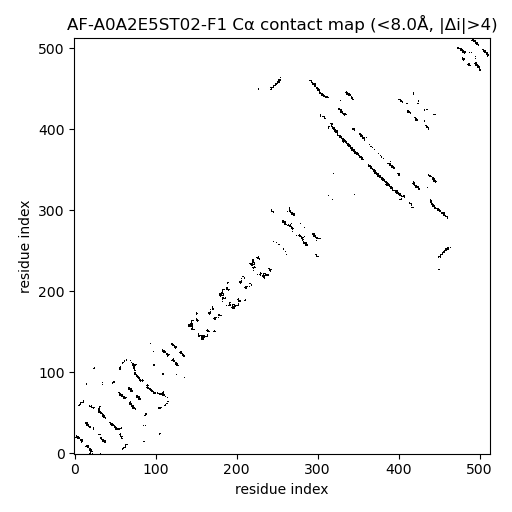 O . THR A 1 197 ? 18.401 0.951 -18.231 1.00 88.00 197 THR A O 1
ATOM 1554 N N . ILE A 1 198 ? 17.145 -0.723 -19.068 1.00 88.88 198 ILE A N 1
ATOM 1555 C CA . ILE A 1 198 ? 16.181 0.093 -19.802 1.00 88.88 198 ILE A CA 1
ATOM 1556 C C . ILE A 1 198 ? 14.771 -0.430 -19.532 1.00 88.88 198 ILE A C 1
ATOM 1558 O O . ILE A 1 198 ? 14.469 -1.583 -19.829 1.00 88.88 198 ILE A O 1
ATOM 1562 N N . ASP A 1 199 ? 13.900 0.463 -19.063 1.00 91.12 199 ASP A N 1
ATOM 1563 C CA . ASP A 1 199 ? 12.469 0.193 -18.946 1.00 91.12 199 ASP A CA 1
ATOM 1564 C C . ASP A 1 199 ? 11.833 0.020 -20.333 1.00 91.12 199 ASP A C 1
ATOM 1566 O O . ASP A 1 199 ? 11.896 0.917 -21.184 1.00 91.12 199 ASP A O 1
ATOM 1570 N N . ASP A 1 200 ? 11.229 -1.140 -20.568 1.00 91.12 200 ASP A N 1
ATOM 1571 C CA . ASP A 1 200 ? 10.492 -1.466 -21.791 1.00 91.12 200 ASP A CA 1
ATOM 1572 C C . ASP A 1 200 ? 8.979 -1.217 -21.670 1.00 91.12 200 ASP A C 1
ATOM 1574 O O . ASP A 1 200 ? 8.224 -1.475 -22.613 1.00 91.12 200 ASP A O 1
ATOM 1578 N N . GLY A 1 201 ? 8.534 -0.669 -20.535 1.00 91.69 201 GLY A N 1
ATOM 1579 C CA . GLY A 1 201 ? 7.132 -0.431 -20.222 1.00 91.69 201 GLY A CA 1
ATOM 1580 C C . GLY A 1 201 ? 6.384 -1.699 -19.815 1.00 91.69 201 GLY A C 1
ATOM 1581 O O . GLY A 1 201 ? 5.153 -1.700 -19.845 1.00 91.69 201 GLY A O 1
ATOM 1582 N N . SER A 1 202 ? 7.101 -2.775 -19.470 1.00 92.06 202 SER A N 1
ATOM 1583 C CA . SER A 1 202 ? 6.505 -4.014 -18.970 1.00 92.06 202 SER A CA 1
ATOM 1584 C C . SER A 1 202 ? 6.164 -3.981 -17.483 1.00 92.06 202 SER A C 1
ATOM 1586 O O . SER A 1 202 ? 5.599 -4.961 -17.021 1.00 92.06 202 SER A O 1
ATOM 1588 N N . CYS A 1 203 ? 6.489 -2.922 -16.732 1.00 93.56 203 CYS A N 1
ATOM 1589 C CA . CYS A 1 203 ? 6.209 -2.843 -15.295 1.00 93.56 203 CYS A CA 1
ATOM 1590 C C . CYS A 1 203 ? 4.720 -3.048 -14.958 1.00 93.56 203 CYS A C 1
ATOM 1592 O O . CYS A 1 203 ? 3.848 -2.400 -15.539 1.00 93.56 203 CYS A O 1
ATOM 1594 N N . ILE A 1 204 ? 4.450 -3.939 -14.003 1.00 92.50 204 ILE A N 1
ATOM 1595 C CA . ILE A 1 204 ? 3.115 -4.326 -13.535 1.00 92.50 204 ILE A CA 1
ATOM 1596 C C . ILE A 1 204 ? 3.029 -4.073 -12.028 1.00 92.50 204 ILE A C 1
ATOM 1598 O O . ILE A 1 204 ? 3.927 -4.465 -11.280 1.00 92.50 204 ILE A O 1
ATOM 1602 N N . GLU A 1 205 ? 1.942 -3.444 -11.581 1.00 91.88 205 GLU A N 1
ATOM 1603 C CA . GLU A 1 205 ? 1.674 -3.233 -10.157 1.00 91.88 205 GLU A CA 1
ATOM 1604 C C . GLU A 1 205 ? 1.382 -4.566 -9.439 1.00 91.88 205 GLU A C 1
ATOM 1606 O O . GLU A 1 205 ? 1.106 -5.605 -10.055 1.00 91.88 205 GLU A O 1
ATOM 1611 N N . PHE A 1 206 ? 1.469 -4.555 -8.111 1.00 87.38 206 PHE A N 1
ATOM 1612 C CA . PHE A 1 206 ? 0.993 -5.675 -7.308 1.00 87.38 206 PHE A CA 1
ATOM 1613 C C . PHE A 1 206 ? -0.541 -5.700 -7.304 1.00 87.38 206 PHE A C 1
ATOM 1615 O O . PHE A 1 206 ? -1.186 -4.660 -7.202 1.00 87.38 206 PHE A O 1
ATOM 1622 N N . ASN A 1 207 ? -1.129 -6.890 -7.386 1.00 86.25 207 ASN A N 1
ATOM 1623 C CA . ASN A 1 207 ? -2.547 -7.087 -7.115 1.00 86.25 207 ASN A CA 1
ATOM 1624 C C . ASN A 1 207 ? -2.827 -7.040 -5.602 1.00 86.25 207 ASN A C 1
ATOM 1626 O O . ASN A 1 207 ? -1.902 -7.066 -4.787 1.00 86.25 207 ASN A O 1
ATOM 1630 N N . GLU A 1 208 ? -4.110 -7.012 -5.230 1.00 82.69 208 GLU A N 1
ATOM 1631 C CA . GLU A 1 208 ? -4.576 -6.939 -3.831 1.00 82.69 208 GLU A CA 1
ATOM 1632 C C . GLU A 1 208 ? -3.995 -8.045 -2.924 1.00 82.69 208 GLU A C 1
ATOM 1634 O O . GLU A 1 208 ? -3.861 -7.866 -1.719 1.00 82.69 208 GLU A O 1
ATOM 1639 N N . CYS A 1 209 ? -3.528 -9.145 -3.519 1.00 83.31 209 CYS A N 1
ATOM 1640 C CA . CYS A 1 209 ? -3.005 -10.322 -2.831 1.00 83.31 209 CYS A CA 1
ATOM 1641 C C . CYS A 1 209 ? -1.477 -10.466 -2.911 1.00 83.31 209 CYS A C 1
ATOM 1643 O O . CYS A 1 209 ? -0.936 -11.528 -2.595 1.00 83.31 209 CYS A O 1
ATOM 1645 N N . GLY A 1 210 ? -0.769 -9.423 -3.355 1.00 80.81 210 GLY A N 1
ATOM 1646 C CA . GLY A 1 210 ? 0.694 -9.393 -3.436 1.00 80.81 210 GLY A CA 1
ATOM 1647 C C . GLY A 1 210 ? 1.303 -10.181 -4.605 1.00 80.81 210 GLY A C 1
ATOM 1648 O O . GLY A 1 210 ? 2.521 -10.350 -4.646 1.00 80.81 210 GLY A O 1
ATOM 1649 N N . GLY A 1 211 ? 0.491 -10.663 -5.551 1.00 85.31 211 GLY A N 1
ATOM 1650 C CA . GLY A 1 211 ? 0.953 -11.168 -6.855 1.00 85.31 211 GLY A CA 1
ATOM 1651 C C . GLY A 1 211 ? 1.002 -10.057 -7.910 1.00 85.31 211 GLY A C 1
ATOM 1652 O O . GLY A 1 211 ? 0.755 -8.902 -7.585 1.00 85.31 211 GLY A O 1
ATOM 1653 N N . CYS A 1 212 ? 1.275 -10.375 -9.179 1.00 88.81 212 CYS A N 1
ATOM 1654 C CA . CYS A 1 212 ? 1.266 -9.356 -10.240 1.00 88.81 212 CYS A CA 1
ATOM 1655 C C . CYS A 1 212 ? -0.159 -9.100 -10.753 1.00 88.81 212 CYS A C 1
ATOM 1657 O O . CYS A 1 212 ? -0.976 -10.025 -10.842 1.00 88.81 212 CYS A O 1
ATOM 1659 N N . GLU A 1 213 ? -0.484 -7.852 -11.104 1.00 87.38 213 GLU A N 1
ATOM 1660 C CA . GLU A 1 213 ? -1.766 -7.550 -11.748 1.00 87.38 213 GLU A CA 1
ATOM 1661 C C . GLU A 1 213 ? -1.978 -8.398 -13.016 1.00 87.38 213 GLU A C 1
ATOM 1663 O O . GLU A 1 213 ? -1.090 -8.579 -13.850 1.00 87.38 213 GLU A O 1
ATOM 1668 N N . GLY A 1 214 ? -3.198 -8.920 -13.173 1.00 82.50 214 GLY A N 1
ATOM 1669 C CA . GLY A 1 214 ? -3.588 -9.755 -14.313 1.00 82.50 214 GLY A CA 1
ATOM 1670 C C . GLY A 1 214 ? -3.309 -11.255 -14.158 1.00 82.50 214 GLY A C 1
ATOM 1671 O O . GLY A 1 214 ? -3.754 -12.026 -15.013 1.00 82.50 214 GLY A O 1
ATOM 1672 N N . GLU A 1 215 ? -2.639 -11.682 -13.086 1.00 83.31 215 GLU A N 1
ATOM 1673 C CA . GLU A 1 215 ? -2.516 -13.098 -12.714 1.00 83.31 215 GLU A CA 1
ATOM 1674 C C . GLU A 1 215 ? -3.745 -13.609 -11.933 1.00 83.31 215 GLU A C 1
ATOM 1676 O O . GLU A 1 215 ? -4.595 -12.832 -11.493 1.00 83.31 215 GLU A O 1
ATOM 1681 N N . GLU A 1 216 ? -3.877 -14.935 -11.784 1.00 82.31 216 GLU A N 1
ATOM 1682 C CA . GLU A 1 216 ? -4.884 -15.512 -10.880 1.00 82.31 216 GLU A CA 1
ATOM 1683 C C . GLU A 1 216 ? -4.587 -15.084 -9.431 1.00 82.31 216 GLU A C 1
ATOM 1685 O O . GLU A 1 216 ? -3.442 -15.123 -8.984 1.00 82.31 216 GLU A O 1
ATOM 1690 N N . LEU A 1 217 ? -5.625 -14.672 -8.701 1.00 79.31 217 LEU A N 1
ATOM 1691 C CA . LEU A 1 217 ? -5.509 -14.222 -7.315 1.00 79.31 217 LEU A CA 1
ATOM 1692 C 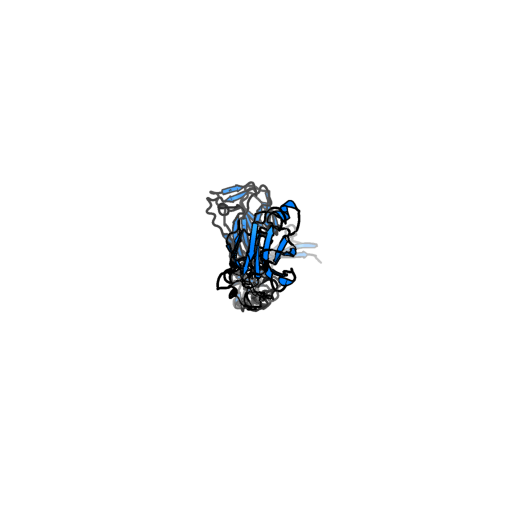C . LEU A 1 217 ? -5.282 -15.421 -6.384 1.00 79.31 217 LEU A C 1
ATOM 1694 O O . LEU A 1 217 ? -6.115 -16.327 -6.317 1.00 79.31 217 LEU A O 1
ATOM 1698 N N . PHE A 1 218 ? -4.162 -15.408 -5.659 1.00 84.25 218 PHE A N 1
ATOM 1699 C CA . PHE A 1 218 ? -3.783 -16.422 -4.667 1.00 84.25 218 PHE A CA 1
ATOM 1700 C C . PHE A 1 218 ? -3.562 -15.780 -3.295 1.00 84.25 218 PHE A C 1
ATOM 1702 O O . PHE A 1 218 ? -2.459 -15.761 -2.755 1.00 84.25 218 PHE A O 1
ATOM 1709 N N . CYS A 1 219 ? -4.632 -15.217 -2.757 1.00 88.06 219 CYS A N 1
ATOM 1710 C CA . CYS A 1 219 ? -4.664 -14.532 -1.472 1.00 88.06 219 CYS A CA 1
ATOM 1711 C C . CYS A 1 219 ? -4.596 -15.547 -0.329 1.00 88.06 219 CYS A C 1
ATOM 1713 O O . CYS A 1 219 ? -5.443 -16.444 -0.239 1.00 88.06 219 CYS A O 1
ATOM 1715 N N . PHE A 1 220 ? -3.573 -15.416 0.511 1.00 88.94 220 PHE A N 1
ATOM 1716 C CA . PHE A 1 220 ? -3.404 -16.215 1.719 1.00 88.94 220 PHE A CA 1
ATOM 1717 C C . PHE A 1 220 ? -4.099 -15.524 2.886 1.00 88.94 220 PHE A C 1
ATOM 1719 O O . PHE A 1 220 ? -3.843 -14.353 3.138 1.00 88.94 220 PHE A O 1
ATOM 1726 N N . GLY A 1 221 ? -4.926 -16.266 3.608 1.00 91.38 221 GLY A N 1
ATOM 1727 C CA . GLY A 1 221 ? -5.621 -15.768 4.788 1.00 91.38 221 GLY A CA 1
ATOM 1728 C C . GLY A 1 221 ? -6.598 -16.806 5.321 1.00 91.38 221 GLY A C 1
ATOM 1729 O O . GLY A 1 221 ? -6.649 -17.937 4.830 1.00 91.38 221 GLY A O 1
ATOM 1730 N N . CYS A 1 222 ? -7.387 -16.443 6.329 1.00 94.19 222 CYS A N 1
ATOM 1731 C CA . CYS A 1 222 ? -8.371 -17.364 6.877 1.00 94.19 222 CYS A CA 1
ATOM 1732 C C . CYS A 1 222 ? -9.606 -17.466 5.974 1.00 94.19 222 CYS A C 1
ATOM 1734 O O . CYS A 1 222 ? -10.308 -16.485 5.756 1.00 94.19 222 CYS A O 1
ATOM 1736 N N . THR A 1 223 ? -9.926 -18.681 5.524 1.00 94.19 223 THR A N 1
ATOM 1737 C CA . THR A 1 223 ? -11.089 -18.940 4.647 1.00 94.19 223 THR A CA 1
ATOM 1738 C C . THR A 1 223 ? -12.342 -19.425 5.391 1.00 94.19 223 THR A C 1
ATOM 1740 O O . THR A 1 223 ? -13.375 -19.680 4.768 1.00 94.19 223 THR A O 1
ATOM 1743 N N . ASP A 1 224 ? -12.269 -19.591 6.715 1.00 93.44 224 ASP A N 1
ATOM 1744 C CA . ASP A 1 224 ? -13.392 -20.037 7.545 1.00 93.44 224 ASP A CA 1
ATOM 1745 C C . ASP A 1 224 ? -14.234 -18.842 8.009 1.00 93.44 224 ASP A C 1
ATOM 1747 O O . ASP A 1 224 ? -13.789 -18.060 8.845 1.00 93.44 224 ASP A O 1
ATOM 1751 N N . SER A 1 225 ? -15.463 -18.729 7.495 1.00 91.25 225 SER A N 1
ATOM 1752 C CA . SER A 1 225 ? -16.383 -17.617 7.777 1.00 91.25 225 SER A CA 1
ATOM 1753 C C . SER A 1 225 ? -16.817 -17.492 9.238 1.00 91.25 225 SER A C 1
ATOM 1755 O O . SER A 1 225 ? -17.412 -16.484 9.600 1.00 91.25 225 SER A O 1
ATOM 1757 N N . GLU A 1 226 ? -16.577 -18.512 10.064 1.00 88.06 226 GLU A N 1
ATOM 1758 C CA . GLU A 1 226 ? -16.880 -18.483 11.501 1.00 88.06 226 GLU A CA 1
ATOM 1759 C C . GLU A 1 226 ? -15.658 -18.086 12.355 1.00 88.06 226 GLU A C 1
ATOM 1761 O O . GLU A 1 226 ? -15.745 -18.051 13.582 1.00 88.06 226 GLU A O 1
ATOM 1766 N N . SER A 1 227 ? -14.501 -17.817 11.738 1.00 91.44 227 SER A N 1
ATOM 1767 C CA . SER A 1 227 ? -13.284 -17.403 12.448 1.00 91.44 227 SER A CA 1
ATOM 1768 C C . SER A 1 227 ? -13.198 -15.889 12.628 1.00 91.44 227 SER A C 1
ATOM 1770 O O . SER A 1 227 ? -13.651 -15.111 11.795 1.00 91.44 227 SER A O 1
ATOM 1772 N N . CYS A 1 228 ? -12.537 -15.463 13.704 1.00 90.00 228 CYS A N 1
ATOM 1773 C CA . CYS A 1 228 ? -12.388 -14.055 14.076 1.00 90.00 228 CYS A CA 1
ATOM 1774 C C . CYS A 1 228 ? -11.591 -13.215 13.077 1.00 90.00 228 CYS A C 1
ATOM 1776 O O . CYS A 1 228 ? -11.744 -12.001 13.037 1.00 90.00 228 CYS A O 1
ATOM 1778 N N . ASN A 1 229 ? -10.695 -13.847 12.327 1.00 90.19 229 ASN A N 1
ATOM 1779 C CA . ASN A 1 229 ? -9.855 -13.217 11.317 1.00 90.19 229 ASN A CA 1
ATOM 1780 C C . ASN A 1 229 ? -10.198 -13.705 9.909 1.00 90.19 229 ASN A C 1
ATOM 1782 O O . ASN A 1 229 ? -9.306 -13.775 9.067 1.00 90.19 229 ASN A O 1
ATOM 1786 N N . TYR A 1 230 ? -11.454 -14.108 9.689 1.00 91.25 230 TYR A N 1
ATOM 1787 C CA . TYR A 1 230 ? -11.947 -14.445 8.362 1.00 91.25 230 TYR A CA 1
ATOM 1788 C C . TYR A 1 230 ? -11.648 -13.313 7.378 1.00 91.25 230 TYR A C 1
ATOM 1790 O O . TYR A 1 230 ? -11.942 -12.149 7.650 1.00 91.25 230 TYR A O 1
ATOM 1798 N N . ASP A 1 231 ? -11.086 -13.683 6.237 1.00 89.06 231 ASP A N 1
ATOM 1799 C CA . ASP A 1 231 ? -10.753 -12.783 5.149 1.00 89.06 231 ASP A CA 1
ATOM 1800 C C . ASP A 1 231 ? -11.557 -13.214 3.917 1.00 89.06 231 ASP A C 1
ATOM 1802 O O . ASP A 1 231 ? -11.427 -14.338 3.428 1.00 89.06 231 ASP A O 1
ATOM 1806 N N . GLU A 1 232 ? -12.436 -12.332 3.433 1.00 89.81 232 GLU A N 1
ATOM 1807 C CA . GLU A 1 232 ? -13.276 -12.624 2.269 1.00 89.81 232 GLU A CA 1
ATOM 1808 C C . GLU A 1 232 ? -12.504 -12.636 0.942 1.00 89.81 232 GLU A C 1
ATOM 1810 O O . GLU A 1 232 ? -12.988 -13.215 -0.035 1.00 89.81 232 GLU A O 1
ATOM 1815 N N . GLU A 1 233 ? -11.311 -12.038 0.911 1.00 87.25 233 GLU A N 1
ATOM 1816 C CA . GLU A 1 233 ? -10.405 -12.033 -0.237 1.00 87.25 233 GLU A CA 1
ATOM 1817 C C . GLU A 1 233 ? -9.523 -13.293 -0.248 1.00 87.25 233 GLU A C 1
ATOM 1819 O O . GLU A 1 233 ? -9.064 -13.723 -1.311 1.00 87.25 233 GLU A O 1
ATOM 1824 N N . ALA A 1 234 ? -9.344 -13.959 0.902 1.00 89.31 234 ALA A N 1
ATOM 1825 C CA . ALA A 1 234 ? -8.554 -15.180 1.017 1.00 89.31 234 ALA A CA 1
ATOM 1826 C C . ALA A 1 234 ? -9.106 -16.321 0.141 1.00 89.31 234 ALA A C 1
ATOM 1828 O O . ALA A 1 234 ? -10.231 -16.803 0.287 1.00 89.31 234 ALA A O 1
ATOM 1829 N N . THR A 1 235 ? -8.257 -16.830 -0.753 1.00 88.94 235 THR A N 1
ATOM 1830 C CA . THR A 1 235 ? -8.561 -17.982 -1.623 1.00 88.94 235 THR A CA 1
ATOM 1831 C C . THR A 1 235 ? -7.836 -19.249 -1.179 1.00 88.94 235 THR A C 1
ATOM 1833 O O . THR A 1 235 ? -8.243 -20.359 -1.541 1.00 88.94 235 THR A O 1
ATOM 1836 N N . ILE A 1 236 ? -6.773 -19.100 -0.383 1.00 89.94 236 ILE A N 1
ATOM 1837 C CA . ILE A 1 236 ? -5.969 -20.185 0.168 1.00 89.94 236 ILE A CA 1
ATOM 1838 C C . ILE A 1 236 ? -5.885 -20.019 1.684 1.00 89.94 236 ILE A C 1
ATOM 1840 O O . ILE A 1 236 ? -5.337 -19.036 2.174 1.00 89.94 236 ILE A O 1
ATOM 1844 N N . ASP A 1 237 ? -6.361 -21.033 2.408 1.00 92.44 237 ASP A N 1
ATOM 1845 C CA . ASP A 1 237 ? -6.194 -21.118 3.859 1.00 92.44 237 ASP A CA 1
ATOM 1846 C C . ASP A 1 237 ? -4.713 -21.280 4.227 1.00 92.44 237 ASP A C 1
ATOM 1848 O O . ASP A 1 237 ? -4.070 -22.272 3.859 1.00 92.44 237 ASP A O 1
ATOM 1852 N N . ASP A 1 238 ? -4.178 -20.308 4.958 1.00 92.50 238 ASP A N 1
ATOM 1853 C CA . ASP A 1 238 ? -2.808 -20.312 5.473 1.00 92.50 238 ASP A CA 1
ATOM 1854 C C . ASP A 1 238 ? -2.700 -20.901 6.894 1.00 92.50 238 ASP A C 1
ATOM 1856 O O . ASP A 1 238 ? -1.600 -21.036 7.438 1.00 92.50 238 ASP A O 1
ATOM 1860 N N . GLY A 1 239 ? -3.831 -21.306 7.484 1.00 92.69 239 GLY A N 1
ATOM 1861 C CA . GLY A 1 239 ? -3.917 -21.830 8.841 1.00 92.69 239 GLY A CA 1
ATOM 1862 C C . GLY A 1 239 ? -3.885 -20.755 9.929 1.00 92.69 239 GLY A C 1
ATOM 1863 O O . GLY A 1 239 ? -3.686 -21.101 11.095 1.00 92.69 239 GLY A O 1
ATOM 1864 N N . SER A 1 240 ? -4.064 -19.477 9.575 1.00 93.94 240 SER A N 1
ATOM 1865 C CA . SER A 1 240 ? -4.162 -18.366 10.530 1.00 93.94 240 SER A CA 1
ATOM 1866 C C . SER A 1 240 ? -5.519 -18.276 11.234 1.00 93.94 240 SER A C 1
ATOM 1868 O O . SER A 1 240 ? -5.625 -17.536 12.209 1.00 93.94 240 SER A O 1
ATOM 1870 N N . CYS A 1 241 ? -6.544 -19.006 10.775 1.00 94.12 241 CYS A N 1
ATOM 1871 C CA . CYS A 1 241 ? -7.885 -19.001 11.364 1.00 94.12 241 CYS A CA 1
ATOM 1872 C C . CYS A 1 241 ? -7.869 -19.236 12.882 1.00 94.12 241 CYS A C 1
ATOM 1874 O O . CYS A 1 241 ? -7.329 -20.242 13.358 1.00 94.12 241 CYS A O 1
ATOM 1876 N N . PHE A 1 242 ? -8.508 -18.347 13.645 1.00 92.25 242 PHE A N 1
ATOM 1877 C CA . PHE A 1 242 ? -8.685 -18.519 15.086 1.00 92.25 242 PHE A CA 1
ATOM 1878 C C . PHE A 1 242 ? -10.075 -18.104 15.577 1.00 92.25 242 PHE A C 1
ATOM 1880 O O . PHE A 1 242 ? -10.756 -17.274 14.981 1.00 92.25 242 PHE A O 1
ATOM 1887 N N . ILE A 1 243 ? -10.467 -18.675 16.717 1.00 91.88 243 ILE A N 1
ATOM 1888 C CA . ILE A 1 243 ? -11.675 -18.330 17.474 1.00 91.88 243 ILE A CA 1
ATOM 1889 C C . ILE A 1 243 ? -11.282 -17.928 18.897 1.00 91.88 243 ILE A C 1
ATOM 1891 O O . ILE A 1 243 ? -10.256 -18.384 19.411 1.00 91.88 243 ILE A O 1
ATOM 1895 N N . ILE A 1 244 ? -12.094 -17.098 19.551 1.00 92.25 244 ILE A N 1
ATOM 1896 C CA . ILE A 1 244 ? -11.893 -16.776 20.968 1.00 92.25 244 ILE A CA 1
ATOM 1897 C C . ILE A 1 244 ? -12.415 -17.933 21.826 1.00 92.25 244 ILE A C 1
ATOM 1899 O O . ILE A 1 244 ? -13.513 -18.443 21.604 1.00 92.25 244 ILE A O 1
ATOM 1903 N N . GLU A 1 245 ? -11.643 -18.348 22.831 1.00 92.00 245 GLU A N 1
ATOM 1904 C CA . GLU A 1 245 ? -12.093 -19.371 23.776 1.00 92.00 245 GLU A CA 1
ATOM 1905 C C . GLU A 1 245 ? -13.253 -18.846 24.641 1.00 92.00 245 GLU A C 1
ATOM 1907 O O . GLU A 1 245 ? -13.234 -17.716 25.145 1.00 92.00 245 GLU A O 1
ATOM 1912 N N . ALA A 1 246 ? -14.286 -19.673 24.811 1.00 93.44 246 ALA A N 1
ATOM 1913 C CA . ALA A 1 246 ? -15.432 -19.370 25.663 1.00 93.44 246 ALA A CA 1
ATOM 1914 C C . ALA A 1 246 ? -15.029 -19.276 27.143 1.00 93.44 246 ALA A C 1
ATOM 1916 O O . ALA A 1 246 ? -14.073 -19.912 27.588 1.00 93.44 246 ALA A O 1
ATOM 1917 N N . ALA A 1 247 ? -15.766 -18.478 27.917 1.00 93.81 247 ALA A N 1
ATOM 1918 C CA . ALA A 1 247 ? -15.527 -18.363 29.350 1.00 93.81 247 ALA A CA 1
ATOM 1919 C C . ALA A 1 247 ? -15.782 -19.703 30.062 1.00 93.81 247 ALA A C 1
ATOM 1921 O O . ALA A 1 247 ? -16.683 -20.457 29.704 1.00 93.81 247 ALA A O 1
ATOM 1922 N N . GLU A 1 248 ? -15.038 -19.988 31.129 1.00 92.94 248 GLU A N 1
ATOM 1923 C CA . GLU A 1 248 ? -15.325 -21.154 31.968 1.00 92.94 248 GLU A CA 1
ATOM 1924 C C . GLU A 1 248 ? -16.617 -20.919 32.775 1.00 92.94 248 GLU A C 1
ATOM 1926 O O . GLU A 1 248 ? -16.728 -19.895 33.458 1.00 92.94 248 GLU A O 1
ATOM 1931 N N . PRO A 1 249 ? -17.599 -21.843 32.753 1.00 94.25 249 PRO A N 1
ATOM 1932 C CA . PRO A 1 249 ? -18.898 -21.631 33.383 1.00 94.25 249 PRO A CA 1
ATOM 1933 C C . PRO A 1 249 ? -18.776 -21.459 34.900 1.00 94.25 249 PRO A C 1
ATOM 1935 O O . PRO A 1 249 ? -18.177 -22.280 35.601 1.00 94.25 249 PRO A O 1
ATOM 1938 N N . GLN A 1 250 ? -19.412 -20.413 35.430 1.00 93.69 250 GLN A N 1
ATOM 1939 C CA . GLN A 1 250 ? -19.400 -20.104 36.859 1.00 93.69 250 GLN A CA 1
ATOM 1940 C C . GLN A 1 250 ? -20.757 -20.372 37.514 1.00 93.69 250 GLN A C 1
ATOM 1942 O O . GLN A 1 250 ? -21.824 -20.232 36.916 1.00 93.69 250 GLN A O 1
ATOM 1947 N N . THR A 1 251 ? -20.731 -20.750 38.793 1.00 94.31 251 THR A N 1
ATOM 1948 C CA . THR A 1 251 ? -21.934 -20.824 39.629 1.00 94.31 251 THR A CA 1
ATOM 1949 C C . THR A 1 251 ? -21.666 -20.180 40.978 1.00 94.31 251 THR A C 1
ATOM 1951 O O . THR A 1 251 ? -20.791 -20.632 41.718 1.00 94.31 251 THR A O 1
ATOM 1954 N N . LEU A 1 252 ? -22.432 -19.142 41.307 1.00 90.81 252 LEU A N 1
ATOM 1955 C CA . LEU A 1 252 ? -22.346 -18.439 42.584 1.00 90.81 252 LEU A CA 1
ATOM 1956 C C . LEU A 1 252 ? -23.614 -18.650 43.403 1.00 90.81 252 LEU A C 1
ATOM 1958 O O . LEU A 1 252 ? -24.715 -18.764 42.870 1.00 90.81 252 LEU A O 1
ATOM 1962 N N . THR A 1 253 ? -23.453 -18.682 44.722 1.00 88.44 253 THR A N 1
ATOM 1963 C CA . THR A 1 253 ? -24.579 -18.772 45.648 1.00 88.44 253 THR A CA 1
ATOM 1964 C C . THR A 1 253 ? -24.929 -17.386 46.178 1.00 88.44 253 THR A C 1
ATOM 1966 O O . THR A 1 253 ? -24.078 -16.721 46.769 1.00 88.44 253 THR A O 1
ATOM 1969 N N . GLN A 1 254 ? -26.179 -16.967 46.000 1.00 84.56 254 GLN A N 1
ATOM 1970 C CA . GLN A 1 254 ? -26.704 -15.693 46.478 1.00 84.56 254 GLN A CA 1
ATOM 1971 C C . GLN A 1 254 ? -27.561 -15.885 47.736 1.00 84.56 254 GLN A C 1
ATOM 1973 O O . GLN A 1 254 ? -28.396 -16.788 47.809 1.00 84.56 254 GLN A O 1
ATOM 1978 N N . ASN A 1 255 ? -27.354 -15.003 48.719 1.00 83.19 255 ASN A N 1
ATOM 1979 C CA . ASN A 1 255 ? -28.118 -14.967 49.969 1.00 83.19 255 ASN A CA 1
ATOM 1980 C C . ASN A 1 255 ? -29.109 -13.796 49.940 1.00 83.19 255 ASN A C 1
ATOM 1982 O O . ASN A 1 255 ? -30.150 -13.904 49.318 1.00 83.19 255 ASN A O 1
ATOM 1986 N N . ILE A 1 256 ? -28.782 -12.677 50.600 1.00 79.88 256 ILE A N 1
ATOM 1987 C CA . ILE A 1 256 ? -29.559 -11.420 50.590 1.00 79.88 256 ILE A CA 1
ATOM 1988 C C . ILE A 1 256 ? -28.789 -10.250 49.963 1.00 79.88 256 ILE A C 1
ATOM 1990 O O . ILE A 1 256 ? -29.337 -9.162 49.818 1.00 79.88 256 ILE A O 1
ATOM 1994 N N . GLU A 1 257 ? -27.520 -10.473 49.621 1.00 85.06 257 GLU A N 1
ATOM 1995 C CA . GLU A 1 257 ? -26.645 -9.481 49.001 1.00 85.06 257 GLU A CA 1
ATOM 1996 C C . GLU A 1 257 ? -26.479 -9.800 47.510 1.00 85.06 257 GLU A C 1
ATOM 1998 O O . GLU A 1 257 ? -26.510 -10.982 47.149 1.00 85.06 257 GLU A O 1
ATOM 2003 N N . PRO A 1 258 ? -26.280 -8.788 46.649 1.00 88.38 258 PRO A N 1
ATOM 2004 C CA . PRO A 1 258 ? -25.898 -8.991 45.256 1.00 88.38 258 PRO A CA 1
ATOM 2005 C C . PRO A 1 258 ? -24.642 -9.863 45.123 1.00 88.38 258 PRO A C 1
ATOM 2007 O O . PRO A 1 258 ? -23.773 -9.855 45.997 1.00 88.38 258 PRO A O 1
ATOM 2010 N N . VAL A 1 259 ? -24.540 -10.601 44.018 1.00 91.50 259 VAL A N 1
ATOM 2011 C CA . VAL A 1 259 ? -23.346 -11.394 43.686 1.00 91.50 259 VAL A CA 1
ATOM 2012 C C . VAL A 1 259 ? -22.700 -10.837 42.432 1.00 91.50 259 VAL A C 1
ATOM 2014 O O . VAL A 1 259 ? -23.395 -10.437 41.502 1.00 91.50 259 VAL A O 1
ATOM 2017 N N . THR A 1 260 ? -21.373 -10.814 42.408 1.00 93.88 260 THR A N 1
ATOM 2018 C CA . THR A 1 260 ? -20.596 -10.291 41.285 1.00 93.88 260 THR A CA 1
ATOM 2019 C C . THR A 1 260 ? -19.829 -11.433 40.644 1.00 93.88 260 THR A C 1
ATOM 2021 O O . THR A 1 260 ? -19.048 -12.103 41.319 1.00 93.88 260 THR A O 1
ATOM 2024 N N . PHE A 1 261 ? -20.067 -11.653 39.355 1.00 94.94 261 PHE A N 1
ATOM 2025 C CA . PHE A 1 261 ? -19.220 -12.499 38.526 1.00 94.94 261 PHE A CA 1
ATOM 2026 C C . PHE A 1 261 ? -18.035 -11.687 38.020 1.00 94.94 261 PHE A C 1
ATOM 2028 O O . PHE A 1 261 ? -18.178 -10.495 37.760 1.00 94.94 261 PHE A O 1
ATOM 2035 N N . THR A 1 262 ? -16.885 -12.336 37.871 1.00 93.94 262 THR A N 1
ATOM 2036 C CA . THR A 1 262 ? -15.674 -11.749 37.285 1.00 93.94 262 THR A CA 1
ATOM 2037 C C . THR A 1 262 ? -15.200 -12.627 36.137 1.00 93.94 262 THR A C 1
ATOM 2039 O O . THR A 1 262 ? -15.238 -13.854 36.265 1.00 93.94 262 THR A O 1
ATOM 2042 N N . ASN A 1 263 ? -14.747 -12.017 35.052 1.00 94.12 263 ASN A N 1
ATOM 2043 C CA . ASN A 1 263 ? -14.245 -12.674 33.852 1.00 94.12 263 ASN A CA 1
ATOM 2044 C C . ASN A 1 263 ? -13.150 -11.798 33.201 1.00 94.12 263 ASN A C 1
ATOM 2046 O O . ASN A 1 263 ? -12.613 -10.911 33.866 1.00 94.12 263 ASN A O 1
ATOM 2050 N N . GLU A 1 264 ? -12.799 -12.038 31.937 1.00 90.06 264 GLU A N 1
ATOM 2051 C CA . GLU A 1 264 ? -11.814 -11.223 31.215 1.00 90.06 264 GLU A CA 1
ATOM 2052 C C . GLU A 1 264 ? -12.267 -9.752 31.067 1.00 90.06 264 GLU A C 1
ATOM 2054 O O . GLU A 1 264 ? -13.475 -9.498 30.985 1.00 90.06 264 GLU A O 1
ATOM 2059 N N . PRO A 1 265 ? -11.345 -8.769 31.006 1.00 85.50 265 PRO A N 1
ATOM 2060 C CA . PRO A 1 265 ? -11.683 -7.341 30.981 1.00 85.50 265 PRO A CA 1
ATOM 2061 C C . PRO A 1 265 ? -12.673 -6.916 29.894 1.00 85.50 265 PRO A C 1
ATOM 2063 O O . PRO A 1 265 ? -13.531 -6.074 30.148 1.00 85.50 265 PRO A O 1
ATOM 2066 N N . SER A 1 266 ? -12.605 -7.552 28.727 1.00 86.50 266 SER A N 1
ATOM 2067 C CA . SER A 1 266 ? -13.448 -7.264 27.563 1.00 86.50 266 SER A CA 1
ATOM 2068 C C . SER A 1 266 ? -14.592 -8.271 27.414 1.00 86.50 266 SER A C 1
ATOM 2070 O O . SER A 1 266 ? -14.870 -8.772 26.327 1.00 86.50 266 SER A O 1
ATOM 2072 N N . SER A 1 267 ? -15.237 -8.638 28.523 1.00 93.69 267 SER A N 1
ATOM 2073 C CA . SER A 1 267 ? -16.358 -9.584 28.498 1.00 93.69 267 SER A CA 1
ATOM 2074 C C . SER A 1 267 ? -17.675 -8.897 28.174 1.00 93.69 267 SER A C 1
ATOM 2076 O O . SER A 1 267 ? -18.031 -7.903 28.808 1.00 93.69 267 SER A O 1
ATOM 2078 N N . TYR A 1 268 ? -18.432 -9.487 27.254 1.00 94.62 268 TYR A N 1
ATOM 2079 C CA . TYR A 1 268 ? -19.775 -9.052 26.887 1.00 94.62 268 TYR A CA 1
ATOM 2080 C C . TYR A 1 268 ? -20.802 -9.859 27.673 1.00 94.62 268 TYR A C 1
ATOM 2082 O O . TYR A 1 268 ? -20.818 -11.089 27.608 1.00 94.62 268 TYR A O 1
ATOM 2090 N N . TRP A 1 269 ? -21.666 -9.171 28.414 1.00 95.19 269 TRP A N 1
ATOM 2091 C CA . TRP A 1 269 ? -22.679 -9.779 29.271 1.00 95.19 269 TRP A CA 1
ATOM 2092 C C . TRP A 1 269 ? -24.061 -9.646 28.639 1.00 95.19 269 TRP A C 1
ATOM 2094 O O . TRP A 1 269 ? -24.458 -8.562 28.226 1.00 95.19 269 TRP A O 1
ATOM 2104 N N . PHE A 1 270 ? -24.835 -10.726 28.628 1.00 96.19 270 PHE A N 1
ATOM 2105 C CA . PHE A 1 270 ? -26.136 -10.822 27.972 1.00 96.19 270 PHE A CA 1
ATOM 2106 C C . PHE A 1 270 ? -27.200 -11.370 28.925 1.00 96.19 270 PHE A C 1
ATOM 2108 O O . PHE A 1 270 ? -26.938 -12.255 29.739 1.00 96.19 270 PHE A O 1
ATOM 2115 N N . GLU A 1 271 ? -28.438 -10.893 28.783 1.00 93.12 271 GLU A N 1
ATOM 2116 C CA . GLU A 1 271 ? -29.571 -11.395 29.576 1.00 93.12 271 GLU A CA 1
ATOM 2117 C C . GLU A 1 271 ? -29.897 -12.869 29.258 1.00 93.12 271 GLU A C 1
ATOM 2119 O O . GLU A 1 271 ? -30.248 -13.641 30.149 1.00 93.12 271 GLU A O 1
ATOM 2124 N N . THR A 1 272 ? -29.773 -13.279 27.992 1.00 92.44 272 THR A N 1
ATOM 2125 C CA . THR A 1 272 ? -30.081 -14.637 27.518 1.00 92.44 272 THR A CA 1
ATOM 2126 C C . THR A 1 272 ? -29.086 -15.098 26.453 1.00 92.44 272 THR A C 1
ATOM 2128 O O . THR A 1 272 ? -28.437 -14.271 25.812 1.00 92.44 272 THR A O 1
ATOM 2131 N N . GLU A 1 273 ? -29.033 -16.409 26.191 1.00 93.38 273 GLU A N 1
ATOM 2132 C CA . GLU A 1 273 ? -28.210 -17.014 25.130 1.00 93.38 273 GLU A CA 1
ATOM 2133 C C . GLU A 1 273 ? -28.433 -16.364 23.761 1.00 93.38 273 GLU A C 1
ATOM 2135 O O . GLU A 1 273 ? -27.503 -16.243 22.976 1.00 93.38 273 GLU A O 1
ATOM 2140 N N . THR A 1 274 ? -29.645 -15.882 23.479 1.00 92.12 274 THR A N 1
ATOM 2141 C CA . THR A 1 274 ? -30.025 -15.325 22.172 1.00 92.12 274 THR A CA 1
ATOM 2142 C C . THR A 1 274 ? -30.307 -13.824 22.210 1.00 92.12 274 THR A C 1
ATOM 2144 O O . THR A 1 274 ? -30.922 -13.301 21.282 1.00 92.12 274 THR A O 1
ATOM 2147 N N . SER A 1 275 ? -29.938 -13.119 23.287 1.00 93.00 275 SER A N 1
ATOM 2148 C CA . SER A 1 275 ? -30.141 -11.667 23.360 1.00 93.00 275 SER A CA 1
ATOM 2149 C C . SER A 1 275 ? -29.353 -10.969 22.242 1.00 93.00 275 SER A C 1
ATOM 2151 O O . SER A 1 275 ? -28.178 -11.296 22.068 1.00 93.00 275 SER A O 1
ATOM 2153 N N . PRO A 1 276 ? -29.967 -10.051 21.47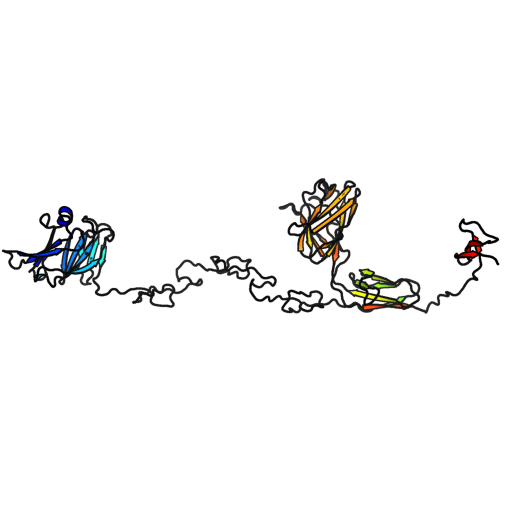5 1.00 88.62 276 PRO A N 1
ATOM 2154 C CA . PRO A 1 276 ? -29.292 -9.390 20.357 1.00 88.62 276 PRO A CA 1
ATOM 2155 C C . PRO A 1 276 ? -28.282 -8.336 20.816 1.00 88.62 276 PRO A C 1
ATOM 2157 O O . PRO A 1 276 ? -27.330 -8.077 20.099 1.00 88.62 276 PRO A O 1
ATOM 2160 N N . GLU A 1 277 ? -28.495 -7.758 21.997 1.00 89.62 277 GLU A N 1
ATOM 2161 C CA . GLU A 1 277 ? -27.659 -6.710 22.578 1.00 89.62 277 GLU A CA 1
ATOM 2162 C C . GLU A 1 277 ? -27.137 -7.177 23.936 1.00 89.62 277 GLU A C 1
ATOM 2164 O O . GLU A 1 277 ? -27.831 -7.875 24.695 1.00 89.62 277 GLU A O 1
ATOM 2169 N N . GLU A 1 278 ? -25.908 -6.788 24.227 1.00 93.12 278 GLU A N 1
ATOM 2170 C CA . GLU A 1 278 ? -25.297 -6.876 25.537 1.00 93.12 278 GLU A CA 1
ATOM 2171 C C . GLU A 1 278 ? -25.940 -5.884 26.512 1.00 93.12 278 GLU A C 1
ATOM 2173 O O . GLU A 1 278 ? -26.454 -4.827 26.155 1.00 93.12 278 GLU A O 1
ATOM 2178 N N . ILE A 1 279 ? -25.930 -6.243 27.791 1.00 94.06 279 ILE A N 1
ATOM 2179 C CA . ILE A 1 279 ? -26.400 -5.383 28.882 1.00 94.06 279 ILE A CA 1
ATOM 2180 C C . ILE A 1 279 ? -25.243 -4.688 29.601 1.00 94.06 279 ILE A C 1
ATOM 2182 O O . ILE A 1 279 ? -25.473 -3.765 30.384 1.00 94.06 279 ILE A O 1
ATOM 2186 N N . HIS A 1 280 ? -24.017 -5.171 29.392 1.00 91.94 280 HIS A N 1
ATOM 2187 C CA . HIS A 1 280 ? -22.795 -4.624 29.961 1.00 91.94 280 HIS A CA 1
ATOM 2188 C C . HIS A 1 280 ? -21.569 -5.180 29.230 1.00 91.94 280 HIS A C 1
ATOM 2190 O O . HIS A 1 280 ? -21.575 -6.342 28.823 1.00 91.94 280 HIS A O 1
ATOM 2196 N N . ILE A 1 281 ? -20.509 -4.379 29.156 1.00 92.12 281 ILE A N 1
ATOM 2197 C CA . ILE A 1 281 ? -19.176 -4.792 28.717 1.00 92.12 281 ILE A CA 1
ATOM 2198 C C . ILE A 1 281 ? -18.215 -4.460 29.853 1.00 92.12 281 ILE A C 1
ATOM 2200 O O . ILE A 1 281 ? -18.231 -3.338 30.363 1.00 92.12 281 ILE A O 1
ATOM 2204 N N . GLY A 1 282 ? -17.420 -5.436 30.281 1.00 90.81 282 GLY A N 1
ATOM 2205 C CA . GLY A 1 282 ? -16.432 -5.227 31.334 1.00 90.81 282 GLY A CA 1
ATOM 2206 C C . GLY A 1 282 ? -16.031 -6.497 32.073 1.00 90.81 282 GLY A C 1
ATOM 2207 O O . GLY A 1 282 ? -16.651 -7.552 31.938 1.00 90.81 282 GLY A O 1
ATOM 2208 N N . GLU A 1 283 ? -15.021 -6.372 32.936 1.00 92.81 283 GLU A N 1
ATOM 2209 C CA . GLU A 1 283 ? -14.443 -7.487 33.702 1.00 92.81 283 GLU A CA 1
ATOM 2210 C C . GLU A 1 283 ? -15.417 -8.153 34.680 1.00 92.81 283 GLU A C 1
ATOM 2212 O O . GLU A 1 283 ? -15.163 -9.254 35.171 1.00 92.81 283 GLU A O 1
ATOM 2217 N N . SER A 1 284 ? -16.517 -7.488 35.038 1.00 93.75 284 SER A N 1
ATOM 2218 C CA . SER A 1 284 ? -17.424 -7.998 36.057 1.00 93.75 284 SER A CA 1
ATOM 2219 C C . SER A 1 284 ? -18.860 -7.559 35.850 1.00 93.75 284 SER A C 1
ATOM 2221 O O . SER A 1 284 ? -19.132 -6.461 35.378 1.00 93.75 284 SER A O 1
ATOM 2223 N N . TYR A 1 285 ? -19.793 -8.401 36.285 1.00 94.38 285 TYR A N 1
ATOM 2224 C CA . TYR A 1 285 ? -21.208 -8.061 36.307 1.00 94.38 285 TYR A CA 1
ATOM 2225 C C . TYR A 1 285 ? -21.831 -8.417 37.651 1.00 94.38 285 TYR A C 1
ATOM 2227 O O . TYR A 1 285 ? -21.657 -9.522 38.172 1.00 94.38 285 TYR A O 1
ATOM 2235 N N . THR A 1 286 ? -22.582 -7.471 38.221 1.00 93.88 286 THR A N 1
ATOM 2236 C CA . THR A 1 286 ? -23.253 -7.652 39.513 1.00 93.88 286 THR A CA 1
ATOM 2237 C C . THR A 1 286 ? -24.731 -7.967 39.327 1.00 93.88 286 THR A C 1
ATOM 2239 O O . THR A 1 286 ? -25.528 -7.108 38.956 1.00 93.88 286 THR A O 1
ATOM 2242 N N . MET A 1 287 ? -25.108 -9.194 39.678 1.00 89.75 287 MET A N 1
ATOM 2243 C CA . MET A 1 287 ? -26.491 -9.650 39.743 1.00 89.75 287 MET A CA 1
ATOM 2244 C C . MET A 1 287 ? -27.140 -9.176 41.044 1.00 89.75 287 MET A C 1
ATOM 2246 O O . MET A 1 287 ? -26.682 -9.495 42.148 1.00 89.75 287 MET A O 1
ATOM 2250 N N . LEU A 1 288 ? -28.235 -8.424 40.917 1.00 88.31 288 LEU A N 1
ATOM 2251 C CA . LEU A 1 288 ? -29.051 -7.990 42.051 1.00 88.31 288 LEU A CA 1
ATOM 2252 C C . LEU A 1 288 ? -29.733 -9.180 42.743 1.00 88.31 288 LEU A C 1
ATOM 2254 O O . LEU A 1 288 ? -29.867 -10.256 42.170 1.00 88.31 288 LEU A O 1
ATOM 2258 N N . PHE A 1 289 ? -30.174 -8.985 43.988 1.00 85.50 289 PHE A N 1
ATOM 2259 C CA . PHE A 1 289 ? -30.874 -10.030 44.738 1.00 85.50 289 PHE A CA 1
ATOM 2260 C C . PHE A 1 289 ? -32.204 -10.435 44.082 1.00 85.50 289 PHE A C 1
ATOM 2262 O O . PHE A 1 289 ? -33.039 -9.576 43.782 1.00 85.50 289 PHE A O 1
ATOM 2269 N N . SER A 1 290 ? -32.425 -11.746 43.954 1.00 83.00 290 SER A N 1
ATOM 2270 C CA . SER A 1 290 ? -33.681 -12.353 43.506 1.00 83.00 290 SER A CA 1
ATOM 2271 C C . SER A 1 290 ? -34.090 -13.525 44.402 1.00 83.00 290 SER A C 1
ATOM 2273 O O . SER A 1 290 ? -33.259 -14.224 44.975 1.00 83.00 290 SER A O 1
ATOM 2275 N N . THR A 1 291 ? -35.400 -13.764 44.518 1.00 79.25 291 THR A N 1
ATOM 2276 C CA . THR A 1 291 ? -35.941 -14.948 45.212 1.00 79.25 291 THR A CA 1
ATOM 2277 C C . THR A 1 291 ? -35.934 -16.207 44.350 1.00 79.25 291 THR A C 1
ATOM 2279 O O . THR A 1 291 ? -36.102 -17.304 44.881 1.00 79.25 291 THR A O 1
ATOM 2282 N N . ASP A 1 292 ? -35.757 -16.047 43.041 1.00 82.06 292 ASP A N 1
ATOM 2283 C CA . ASP A 1 292 ? -35.681 -17.128 42.064 1.00 82.06 292 ASP A CA 1
ATOM 2284 C C . ASP A 1 292 ? -34.248 -17.232 41.515 1.00 82.06 292 ASP A C 1
ATOM 2286 O O . ASP A 1 292 ? -33.600 -16.188 41.374 1.00 82.06 292 ASP A O 1
ATOM 2290 N N . PRO A 1 293 ? -33.751 -18.446 41.192 1.00 84.31 293 PRO A N 1
ATOM 2291 C CA . PRO A 1 293 ? -32.476 -18.621 40.501 1.00 84.31 293 PRO A CA 1
ATOM 2292 C C . PRO A 1 293 ? -32.405 -17.764 39.239 1.00 84.31 293 PRO A C 1
ATOM 2294 O O . PRO A 1 293 ? -33.403 -17.610 38.532 1.00 84.31 293 PRO A O 1
ATOM 2297 N N . GLN A 1 294 ? -31.224 -17.226 38.960 1.00 88.31 294 GLN A N 1
ATOM 2298 C CA . GLN A 1 294 ? -30.988 -16.360 37.812 1.00 88.31 294 GLN A CA 1
ATOM 2299 C C . GLN A 1 294 ? -29.806 -16.881 37.007 1.00 88.31 294 GLN A C 1
ATOM 2301 O O . GLN A 1 294 ? -28.885 -17.468 37.575 1.00 88.31 294 GLN A O 1
ATOM 2306 N N . SER A 1 295 ? -29.817 -16.596 35.713 1.00 93.44 295 SER A N 1
ATOM 2307 C CA . SER A 1 295 ? -28.693 -16.850 34.821 1.00 93.44 295 SER A CA 1
ATOM 2308 C C . SER A 1 295 ? -28.305 -15.555 34.125 1.00 93.44 295 SER A C 1
ATOM 2310 O O . SER A 1 295 ? -29.147 -14.681 33.916 1.00 93.44 295 SER A O 1
ATOM 2312 N N . ILE A 1 296 ? -27.034 -15.451 33.766 1.00 95.19 296 ILE A N 1
ATOM 2313 C CA . ILE A 1 296 ? -26.506 -14.437 32.861 1.00 95.19 296 ILE A CA 1
ATOM 2314 C C . ILE A 1 296 ? -25.574 -15.128 31.875 1.00 95.19 296 ILE A C 1
ATOM 2316 O O . ILE A 1 296 ? -24.958 -16.135 32.212 1.00 95.19 296 ILE A O 1
ATOM 2320 N N . TRP A 1 297 ? -25.497 -14.624 30.654 1.00 97.19 297 TRP A N 1
ATOM 2321 C CA . TRP A 1 297 ? -24.658 -15.198 29.610 1.00 97.19 297 TRP A CA 1
ATOM 2322 C C . TRP A 1 297 ? -23.465 -14.293 29.358 1.00 97.19 297 TRP A C 1
ATOM 2324 O O . TRP A 1 297 ? -23.602 -13.074 29.414 1.00 97.19 297 TRP A O 1
ATOM 2334 N N . VAL A 1 298 ? -22.300 -14.878 29.103 1.00 97.00 298 VAL A N 1
ATOM 2335 C CA . VAL A 1 298 ? -21.067 -14.126 28.867 1.00 97.00 298 VAL A CA 1
ATOM 2336 C C . VAL A 1 298 ? -20.326 -14.654 27.644 1.00 97.00 298 VAL A C 1
ATOM 2338 O O . VAL A 1 298 ? -20.249 -15.868 27.451 1.00 97.00 298 VAL A O 1
ATOM 2341 N N . SER A 1 299 ? -19.782 -13.742 26.844 1.00 95.88 299 SER A N 1
ATOM 2342 C CA . SER A 1 299 ? -18.809 -14.027 25.784 1.00 95.88 299 SER A CA 1
ATOM 2343 C C . SER A 1 299 ? -17.509 -13.286 26.073 1.00 95.88 299 SER A C 1
ATOM 2345 O O . SER A 1 299 ? -17.528 -12.121 26.475 1.00 95.88 299 SER A O 1
ATOM 2347 N N . ASN A 1 300 ? -16.383 -13.958 25.850 1.00 94.69 300 ASN A N 1
ATOM 2348 C CA . ASN A 1 300 ? -15.074 -13.311 25.825 1.00 94.69 300 ASN A CA 1
ATOM 2349 C C . ASN A 1 300 ? -14.903 -12.580 24.492 1.00 94.69 300 ASN A C 1
ATOM 2351 O O . ASN A 1 300 ? -15.442 -13.026 23.480 1.00 94.69 300 ASN A O 1
ATOM 2355 N N . SER A 1 301 ? -14.118 -11.507 24.489 1.00 93.38 301 SER A N 1
ATOM 2356 C CA . SER A 1 301 ? -13.773 -10.757 23.284 1.00 93.38 301 SER A CA 1
ATOM 2357 C C . SER A 1 301 ? -12.282 -10.449 23.226 1.00 93.38 301 SER A C 1
ATOM 2359 O O . SER A 1 301 ? -11.620 -10.380 24.263 1.00 93.38 301 SER A O 1
ATOM 2361 N N . ASN A 1 302 ? -11.766 -10.250 22.013 1.00 90.81 302 ASN A N 1
ATOM 2362 C CA . ASN A 1 302 ? -10.439 -9.684 21.773 1.00 90.81 302 ASN A CA 1
ATOM 2363 C C . ASN A 1 302 ? -10.431 -8.149 21.685 1.00 90.81 302 ASN A C 1
ATOM 2365 O O . ASN A 1 302 ? -9.348 -7.584 21.580 1.00 90.81 302 ASN A O 1
ATOM 2369 N N . GLY A 1 303 ? -11.594 -7.493 21.712 1.00 91.12 303 GLY A N 1
ATOM 2370 C CA . GLY A 1 303 ? -11.675 -6.035 21.634 1.00 91.12 303 GLY A CA 1
ATOM 2371 C C . GLY A 1 303 ? -11.183 -5.336 22.898 1.00 91.12 303 GLY A C 1
ATOM 2372 O O . GLY A 1 303 ? -11.105 -5.934 23.973 1.00 91.12 303 GLY A O 1
ATOM 2373 N N . GLU A 1 304 ? -10.916 -4.041 22.795 1.00 92.25 304 GLU A N 1
ATOM 2374 C CA . GLU A 1 304 ? -10.665 -3.154 23.927 1.00 92.25 304 GLU A CA 1
ATOM 2375 C C . GLU A 1 304 ? -11.819 -2.148 24.058 1.00 92.25 304 GLU A C 1
ATOM 2377 O O . GLU A 1 304 ? -12.349 -1.659 23.064 1.00 92.25 304 GLU A O 1
ATOM 2382 N N . PHE A 1 305 ? -12.237 -1.834 25.286 1.00 91.44 305 PHE A N 1
ATOM 2383 C CA . PHE A 1 305 ? -13.409 -0.988 25.532 1.00 91.44 305 PHE A CA 1
ATOM 2384 C C . PHE A 1 305 ? -13.087 0.137 26.515 1.00 91.44 305 PHE A C 1
ATOM 2386 O O . PHE A 1 305 ? -12.355 -0.065 27.484 1.00 91.44 305 PHE A O 1
ATOM 2393 N N . GLU A 1 306 ? -13.641 1.320 26.257 1.00 91.62 306 GLU A N 1
ATOM 2394 C CA . GLU A 1 306 ? -13.398 2.566 26.992 1.00 91.62 306 GLU A CA 1
ATOM 2395 C C . GLU A 1 306 ? -11.908 2.894 27.182 1.00 91.62 306 GLU A C 1
ATOM 2397 O O . GLU A 1 306 ? -11.490 3.419 28.219 1.00 91.62 306 GLU A O 1
ATOM 2402 N N . VAL A 1 307 ? -11.092 2.589 26.175 1.00 95.31 307 VAL A N 1
ATOM 2403 C CA . VAL A 1 307 ? -9.651 2.812 26.207 1.00 95.31 307 VAL A CA 1
ATOM 2404 C C . VAL A 1 307 ? -9.367 4.297 26.160 1.00 95.31 307 VAL A C 1
ATOM 2406 O O . VAL A 1 307 ? -9.825 5.007 25.266 1.00 95.31 307 VAL A O 1
ATOM 2409 N N . ILE A 1 308 ? -8.556 4.753 27.108 1.00 96.62 308 ILE A N 1
ATOM 2410 C CA . ILE A 1 308 ? -8.115 6.137 27.196 1.00 96.62 308 ILE A CA 1
ATOM 2411 C C . ILE A 1 308 ? -6.635 6.228 26.823 1.00 96.62 308 ILE A C 1
ATOM 2413 O O . ILE A 1 308 ? -5.805 5.487 27.354 1.00 96.62 308 ILE A O 1
ATOM 2417 N N . GLY A 1 309 ? -6.293 7.163 25.939 1.00 96.88 309 GLY A N 1
ATOM 2418 C CA . GLY A 1 309 ? -4.911 7.432 25.556 1.00 96.88 309 GLY A CA 1
ATOM 2419 C C . GLY A 1 309 ? -4.683 8.826 24.988 1.00 96.88 309 GLY A C 1
ATOM 2420 O O . GLY A 1 309 ? -5.443 9.762 25.238 1.00 96.88 309 GLY A O 1
ATOM 2421 N N . GLY A 1 310 ? -3.594 8.989 24.239 1.00 96.00 310 GLY A N 1
ATOM 2422 C CA . GLY A 1 310 ? -3.122 10.320 23.864 1.00 96.00 310 GLY A CA 1
ATOM 2423 C C . GLY A 1 310 ? -2.352 10.997 25.005 1.00 96.00 310 GLY A C 1
ATOM 2424 O O . GLY A 1 310 ? -1.874 10.356 25.944 1.00 96.00 310 GLY A O 1
ATOM 2425 N N . LYS A 1 311 ? -2.214 12.321 24.938 1.00 96.06 311 LYS A N 1
ATOM 2426 C CA . LYS A 1 311 ? -1.707 13.107 26.069 1.00 96.06 311 LYS A CA 1
ATOM 2427 C C . LYS A 1 311 ? -2.837 13.328 27.081 1.00 96.06 311 LYS A C 1
ATOM 2429 O O . LYS A 1 311 ? -3.885 13.851 26.715 1.00 96.06 311 LYS A O 1
ATOM 2434 N N . GLU A 1 312 ? -2.600 12.951 28.338 1.00 94.75 312 GLU A N 1
ATOM 2435 C CA . GLU A 1 312 ? -3.601 12.969 29.422 1.00 94.75 312 GLU A CA 1
ATOM 2436 C C . GLU A 1 312 ? -4.096 14.387 29.748 1.00 94.75 312 GLU A C 1
ATOM 2438 O O . GLU A 1 312 ? -5.296 14.632 29.790 1.00 94.75 312 GLU A O 1
ATOM 2443 N N . GLU A 1 313 ? -3.179 15.345 29.918 1.00 93.94 313 GLU A N 1
ATOM 2444 C CA . GLU A 1 313 ? -3.524 16.726 30.264 1.00 93.94 313 GLU A CA 1
ATOM 2445 C C . GLU A 1 313 ? -2.565 17.763 29.640 1.00 93.94 313 GLU A C 1
ATOM 2447 O O . GLU A 1 313 ? -1.421 17.429 29.286 1.00 93.94 313 GLU A O 1
ATOM 2452 N N . PRO A 1 314 ? -2.999 19.033 29.519 1.00 95.06 314 PRO A N 1
ATOM 2453 C CA . PRO A 1 314 ? -2.159 20.121 29.041 1.00 95.06 314 PRO A CA 1
ATOM 2454 C C . PRO A 1 314 ? -1.065 20.528 30.028 1.00 95.06 314 PRO A C 1
ATOM 2456 O O . PRO A 1 314 ? -1.279 20.563 31.242 1.00 95.06 314 PRO A O 1
ATOM 2459 N N . ASP A 1 315 ? 0.088 20.955 29.513 1.00 95.69 315 ASP A N 1
ATOM 2460 C CA . ASP A 1 315 ? 1.114 21.596 30.337 1.00 95.69 315 ASP A CA 1
ATOM 2461 C C . ASP A 1 315 ? 0.895 23.110 30.369 1.00 95.69 315 ASP A C 1
ATOM 2463 O O . ASP A 1 315 ? 1.398 23.866 29.536 1.00 95.69 315 ASP A O 1
ATOM 2467 N N . TYR A 1 316 ? 0.189 23.569 31.403 1.00 94.25 316 TYR A N 1
ATOM 2468 C CA . TYR A 1 316 ? -0.118 24.986 31.608 1.00 94.25 316 TYR A CA 1
ATOM 2469 C C . TYR A 1 316 ? 1.104 25.916 31.728 1.00 94.25 316 TYR A C 1
ATOM 2471 O O . TYR A 1 316 ? 0.935 27.136 31.682 1.00 94.25 316 TYR A O 1
ATOM 2479 N N . ASN A 1 317 ? 2.322 25.388 31.901 1.00 96.00 317 ASN A N 1
ATOM 2480 C CA . ASN A 1 317 ? 3.542 26.201 31.931 1.00 96.00 317 ASN A CA 1
ATOM 2481 C C . ASN A 1 317 ? 4.180 26.385 30.549 1.00 96.00 317 ASN A C 1
ATOM 2483 O O . ASN A 1 317 ? 4.966 27.318 30.379 1.00 96.00 317 ASN A O 1
ATOM 2487 N N . ASN A 1 318 ? 3.866 25.507 29.597 1.00 95.38 318 ASN A N 1
ATOM 2488 C CA . ASN A 1 318 ? 4.527 25.393 28.298 1.00 95.38 318 ASN A CA 1
ATOM 2489 C C . ASN A 1 318 ? 3.472 25.312 27.176 1.00 95.38 318 ASN A C 1
ATOM 2491 O O . ASN A 1 318 ? 3.397 24.383 26.381 1.00 95.38 318 ASN A O 1
ATOM 2495 N N . GLY A 1 319 ? 2.581 26.292 27.123 1.00 95.00 319 GLY A N 1
ATOM 2496 C CA . GLY A 1 319 ? 1.521 26.322 26.124 1.00 95.00 319 GLY A CA 1
ATOM 2497 C C . GLY A 1 319 ? 0.696 27.591 26.222 1.00 95.00 319 GLY A C 1
ATOM 2498 O O . GLY A 1 319 ? 0.996 28.497 27.006 1.00 95.00 319 GLY A O 1
ATOM 2499 N N . GLN A 1 320 ? -0.341 27.671 25.398 1.00 96.88 320 GLN A N 1
ATOM 2500 C CA . GLN A 1 320 ? -1.284 28.787 25.411 1.00 96.88 320 GLN A CA 1
ATOM 2501 C C . GLN A 1 320 ? -2.591 28.410 24.711 1.00 96.88 320 GLN A C 1
ATOM 2503 O O . GLN A 1 320 ? -2.649 27.458 23.931 1.00 96.88 320 GLN A O 1
ATOM 2508 N N . TYR A 1 321 ? -3.631 29.208 24.939 1.00 97.12 321 TYR A N 1
ATOM 2509 C CA . TYR A 1 321 ? -4.828 29.180 24.105 1.00 97.12 321 TYR A CA 1
ATOM 2510 C C . TYR A 1 321 ? -4.516 29.754 22.722 1.00 97.12 321 TYR A C 1
ATOM 2512 O O . TYR A 1 321 ? -3.851 30.786 22.607 1.00 97.12 321 TYR A O 1
ATOM 2520 N N . HIS A 1 322 ? -4.990 29.084 21.675 1.00 94.38 322 HIS A N 1
ATOM 2521 C CA . HIS A 1 322 ? -4.787 29.508 20.293 1.00 94.38 322 HIS A CA 1
ATOM 2522 C C . HIS A 1 322 ? -6.093 29.941 19.632 1.00 94.38 322 HIS A C 1
ATOM 2524 O O . HIS A 1 322 ? -7.118 29.274 19.722 1.00 94.38 322 HIS A O 1
ATOM 2530 N N . ASP A 1 323 ? -6.021 31.056 18.915 1.00 93.38 323 ASP A N 1
ATOM 2531 C CA . ASP A 1 323 ? -7.134 31.741 18.256 1.00 93.38 323 ASP A CA 1
ATOM 2532 C C . ASP A 1 323 ? -7.281 31.380 16.770 1.00 93.38 323 ASP A C 1
ATOM 2534 O O . ASP A 1 323 ? -7.987 32.066 16.042 1.00 93.38 323 ASP A O 1
ATOM 2538 N N . ASN A 1 324 ? -6.604 30.332 16.297 1.00 93.88 324 ASN A N 1
ATOM 2539 C CA . ASN A 1 324 ? -6.716 29.861 14.920 1.00 93.88 324 ASN A CA 1
ATOM 2540 C C . ASN A 1 324 ? -6.588 28.336 14.810 1.00 93.88 324 ASN A C 1
ATOM 2542 O O . ASN A 1 324 ? -6.023 27.692 15.694 1.00 93.88 324 ASN A O 1
ATOM 2546 N N . ASN A 1 325 ? -7.076 27.775 13.704 1.00 93.44 325 ASN A N 1
ATOM 2547 C CA . ASN A 1 325 ? -7.086 26.340 13.395 1.00 93.44 325 ASN A CA 1
ATOM 2548 C C . ASN A 1 325 ? -6.097 25.949 12.274 1.00 93.44 325 ASN A C 1
ATOM 2550 O O . ASN A 1 325 ? -6.348 25.016 11.519 1.00 93.44 325 ASN A O 1
ATOM 2554 N N . SER A 1 326 ? -4.973 26.665 12.141 1.00 93.75 326 SER A N 1
ATOM 2555 C CA . SER A 1 326 ? -4.054 26.504 10.996 1.00 93.75 326 SER A CA 1
ATOM 2556 C C . SER A 1 326 ? -3.356 25.139 10.912 1.00 93.75 326 SER A C 1
ATOM 2558 O O . SER A 1 326 ? -2.856 24.789 9.848 1.00 93.75 326 SER A O 1
ATOM 2560 N N . TYR A 1 327 ? -3.267 24.413 12.027 1.00 95.00 327 TYR A N 1
ATOM 2561 C CA . TYR A 1 327 ? -2.599 23.117 12.143 1.00 95.00 327 TYR A CA 1
ATOM 2562 C C . TYR A 1 327 ? -3.367 22.227 13.113 1.00 95.00 327 TYR A C 1
ATOM 2564 O O . TYR A 1 327 ? -4.120 22.725 13.955 1.00 95.00 327 TYR A O 1
ATOM 2572 N N . TRP A 1 328 ? -3.155 20.922 12.995 1.00 95.88 328 TRP A N 1
ATOM 2573 C CA . TRP A 1 328 ? -3.921 19.918 13.718 1.00 95.88 328 TRP A CA 1
ATOM 2574 C C . TRP A 1 328 ? -3.170 18.577 13.796 1.00 95.88 328 TRP A C 1
ATOM 2576 O O . TRP A 1 328 ? -2.005 18.512 13.394 1.00 95.88 328 TRP A O 1
ATOM 2586 N N . MET A 1 329 ? -3.784 17.542 14.382 1.00 97.06 329 MET A N 1
ATOM 2587 C CA . MET A 1 329 ? -3.123 16.252 14.646 1.00 97.06 329 MET A CA 1
ATOM 2588 C C . MET A 1 329 ? -3.442 15.199 13.592 1.00 97.06 329 MET A C 1
ATOM 2590 O O . MET A 1 329 ? -4.542 15.191 13.039 1.00 97.06 329 MET A O 1
ATOM 2594 N N . ILE A 1 330 ? -2.460 14.325 13.372 1.00 97.88 330 ILE A N 1
ATOM 2595 C CA . ILE A 1 330 ? -2.527 13.149 12.507 1.00 97.88 330 ILE A CA 1
ATOM 2596 C C . ILE A 1 330 ? -2.466 11.907 13.399 1.00 97.88 330 ILE A C 1
ATOM 2598 O O . ILE A 1 330 ? -1.679 11.868 14.353 1.00 97.88 330 ILE A O 1
ATOM 2602 N N . PHE A 1 331 ? -3.296 10.914 13.110 1.00 98.44 331 PHE A N 1
ATOM 2603 C CA . PHE A 1 331 ? -3.365 9.663 13.848 1.00 98.44 331 PHE A CA 1
ATOM 2604 C C . PHE A 1 331 ? -3.673 8.485 12.923 1.00 98.44 331 PHE A C 1
ATOM 2606 O O . PHE A 1 331 ? -4.265 8.652 11.861 1.00 98.44 331 PHE A O 1
ATOM 2613 N N . ASP A 1 332 ? -3.283 7.300 13.369 1.00 98.50 332 ASP A N 1
ATOM 2614 C CA . ASP A 1 332 ? -3.515 6.038 12.676 1.00 98.50 332 ASP A CA 1
ATOM 2615 C C . ASP A 1 332 ? -4.490 5.196 13.496 1.00 98.50 332 ASP A C 1
ATOM 2617 O O . ASP A 1 332 ? -4.465 5.232 14.732 1.00 98.50 332 ASP A O 1
ATOM 2621 N N . VAL A 1 333 ? -5.343 4.453 12.801 1.00 97.88 333 VAL A N 1
ATOM 2622 C CA . VAL A 1 333 ? -6.367 3.565 13.353 1.00 97.88 333 VAL A CA 1
ATOM 2623 C C . VAL A 1 333 ? -6.042 2.142 12.903 1.00 97.88 333 VAL A C 1
ATOM 2625 O O . VAL A 1 333 ? -5.883 1.895 11.710 1.00 97.88 333 VAL A O 1
ATOM 2628 N N . TYR A 1 334 ? -5.918 1.210 13.848 1.00 95.50 334 TYR A N 1
ATOM 2629 C CA . TYR A 1 334 ? -5.400 -0.137 13.574 1.00 95.50 334 TYR A CA 1
ATOM 2630 C C . TYR A 1 334 ? -6.489 -1.198 13.387 1.00 95.50 334 TYR A C 1
ATOM 2632 O O . TYR A 1 334 ? -6.245 -2.215 12.745 1.00 95.50 334 TYR A O 1
ATOM 2640 N N . GLU A 1 335 ? -7.688 -0.952 13.907 1.00 93.50 335 GLU A N 1
ATOM 2641 C CA . GLU A 1 335 ? -8.877 -1.784 13.709 1.00 93.50 335 GLU A CA 1
ATOM 2642 C C . GLU A 1 335 ? -10.132 -0.902 13.596 1.00 93.50 335 GLU A C 1
ATOM 2644 O O . GLU A 1 335 ? -10.037 0.316 13.728 1.00 93.50 335 GLU A O 1
ATOM 2649 N N . GLU A 1 336 ? -11.313 -1.466 13.337 1.00 95.12 336 GLU A N 1
ATOM 2650 C CA . GLU A 1 336 ? -12.534 -0.652 13.335 1.00 95.12 336 GLU A CA 1
ATOM 2651 C C . GLU A 1 336 ? -12.893 -0.201 14.761 1.00 95.12 336 GLU A C 1
ATOM 2653 O O . GLU A 1 336 ? -13.146 -1.017 15.651 1.00 95.12 336 GLU A O 1
ATOM 2658 N N . VAL A 1 337 ? -12.938 1.115 14.981 1.00 97.19 337 VAL A N 1
ATOM 2659 C CA . VAL A 1 337 ? -13.112 1.714 16.313 1.00 97.19 337 VAL A CA 1
ATOM 2660 C C . VAL A 1 337 ? -14.285 2.676 16.357 1.00 97.19 337 VAL A C 1
ATOM 2662 O O . VAL A 1 337 ? -14.540 3.432 15.420 1.00 97.19 337 VAL A O 1
ATOM 2665 N N . LEU A 1 338 ? -14.957 2.720 17.502 1.00 97.12 338 LEU A N 1
ATOM 2666 C CA . LEU A 1 338 ? -15.808 3.827 17.897 1.00 97.12 338 LEU A CA 1
ATOM 2667 C C . LEU A 1 338 ? -14.936 4.876 18.591 1.00 97.12 338 LEU A C 1
ATOM 2669 O O . LEU A 1 338 ? -14.498 4.694 19.728 1.00 97.12 338 LEU A O 1
ATOM 2673 N N . PHE A 1 339 ? -14.702 6.001 17.921 1.00 98.00 339 PHE A N 1
ATOM 2674 C CA . PHE A 1 339 ? -14.067 7.159 18.531 1.00 98.00 339 PHE A CA 1
ATOM 2675 C C . PHE A 1 339 ? -15.125 7.984 19.269 1.00 98.00 339 PHE A C 1
ATOM 2677 O O . PHE A 1 339 ? -15.898 8.747 18.682 1.00 98.00 339 PHE A O 1
ATOM 2684 N N . GLU A 1 340 ? -15.178 7.777 20.584 1.00 98.12 340 GLU A N 1
ATOM 2685 C CA . GLU A 1 340 ? -16.241 8.270 21.453 1.00 98.12 340 GLU A CA 1
ATOM 2686 C C . GLU A 1 340 ? -16.084 9.755 21.763 1.00 98.12 340 GLU A C 1
ATOM 2688 O O . GLU A 1 340 ? -16.996 10.535 21.494 1.00 98.12 340 GLU A O 1
ATOM 2693 N N . SER A 1 341 ? -14.939 10.156 22.322 1.00 98.31 341 SER A N 1
ATOM 2694 C CA . SER A 1 341 ? -14.776 11.507 22.863 1.00 98.31 341 SER A CA 1
ATOM 2695 C C . SER A 1 341 ? -13.318 11.935 23.000 1.00 98.31 341 SER A C 1
ATOM 2697 O O . SER A 1 341 ? -12.413 11.103 23.069 1.00 98.31 341 SER A O 1
ATOM 2699 N N . VAL A 1 342 ? -13.112 13.244 23.130 1.00 98.44 342 VAL A N 1
ATOM 2700 C CA . VAL A 1 342 ? -11.832 13.857 23.508 1.00 98.44 342 VAL A CA 1
ATOM 2701 C C . VAL A 1 342 ? -12.044 14.915 24.584 1.00 98.44 342 VAL A C 1
ATOM 2703 O O . VAL A 1 342 ? -13.096 15.549 24.656 1.00 98.44 342 VAL A O 1
ATOM 2706 N N . GLU A 1 343 ? -11.028 15.173 25.394 1.00 98.50 343 GLU A N 1
ATOM 2707 C CA . GLU A 1 343 ? -10.995 16.331 26.278 1.00 98.50 343 GLU A CA 1
ATOM 2708 C C . GLU A 1 343 ? -10.445 17.565 25.561 1.00 98.50 343 GLU A C 1
ATOM 2710 O O . GLU A 1 343 ? -9.423 17.523 24.874 1.00 98.50 343 GLU A O 1
ATOM 2715 N N . VAL A 1 344 ? -11.111 18.702 25.759 1.00 97.88 344 VAL A N 1
ATOM 2716 C CA . VAL A 1 344 ? -10.696 20.002 25.228 1.00 97.88 344 VAL A CA 1
ATOM 2717 C C . VAL A 1 344 ? -10.714 21.061 26.323 1.00 97.88 344 VAL A C 1
ATOM 2719 O O . VAL A 1 344 ? -11.618 21.118 27.162 1.00 97.88 344 VAL A O 1
ATOM 2722 N N . TYR A 1 345 ? -9.725 21.950 26.290 1.00 97.81 345 TYR A N 1
ATOM 2723 C CA . TYR A 1 345 ? -9.565 23.017 27.274 1.00 97.81 345 TYR A CA 1
ATOM 2724 C C . TYR A 1 345 ? -9.779 24.367 26.600 1.00 97.81 345 TYR A C 1
ATOM 2726 O O . TYR A 1 345 ? -8.934 24.821 25.829 1.00 97.81 345 TYR A O 1
ATOM 2734 N N . SER A 1 346 ? -10.921 24.995 26.877 1.00 97.19 346 SER A N 1
ATOM 2735 C CA . SER A 1 346 ? -11.354 26.226 26.210 1.00 97.19 346 SER A CA 1
ATOM 2736 C C . SER A 1 346 ? -11.112 27.462 27.073 1.00 97.19 346 SER A C 1
ATOM 2738 O O . SER A 1 346 ? -11.437 27.467 28.260 1.00 97.19 346 SER A O 1
ATOM 2740 N N . GLU A 1 347 ? -10.613 28.551 26.486 1.00 97.38 347 GLU A N 1
ATOM 2741 C CA . GLU A 1 347 ? -10.453 29.832 27.192 1.00 97.38 347 GLU A CA 1
ATOM 2742 C C . GLU A 1 347 ? -11.811 30.457 27.553 1.00 97.38 347 GLU A C 1
ATOM 2744 O O . GLU A 1 347 ? -11.975 31.106 28.590 1.00 97.38 347 GLU A O 1
ATOM 2749 N N . GLN A 1 348 ? -12.805 30.255 26.685 1.00 95.31 348 GLN A N 1
ATOM 2750 C CA . GLN A 1 348 ? -14.119 30.881 26.775 1.00 95.31 348 GLN A CA 1
ATOM 2751 C C . GLN A 1 348 ? -15.245 29.938 26.343 1.00 95.31 348 GLN A C 1
ATOM 2753 O O . GLN A 1 348 ? -15.018 28.888 25.748 1.00 95.31 348 GLN A O 1
ATOM 2758 N N . GLY A 1 349 ? -16.487 30.300 26.667 1.00 94.19 349 GLY A N 1
ATOM 2759 C CA . GLY A 1 349 ? -17.648 29.541 26.209 1.00 94.19 349 GLY A CA 1
ATOM 2760 C C . GLY A 1 349 ? -18.006 29.856 24.756 1.00 94.19 349 GLY A C 1
ATOM 2761 O O . GLY A 1 349 ? -17.908 31.009 24.333 1.00 94.19 349 GLY A O 1
ATOM 2762 N N . GLY A 1 350 ? -18.466 28.856 24.010 1.00 94.56 350 GLY A N 1
ATOM 2763 C CA . GLY A 1 350 ? -18.810 29.000 22.595 1.00 94.56 350 GLY A CA 1
ATOM 2764 C C . GLY A 1 350 ? -19.185 27.670 21.953 1.00 94.56 350 GLY A C 1
ATOM 2765 O O . GLY A 1 350 ? -18.932 26.614 22.521 1.00 94.56 350 GLY A O 1
ATOM 2766 N N . ILE A 1 351 ? -19.810 27.720 20.776 1.00 96.19 351 ILE A N 1
ATOM 2767 C CA . ILE A 1 351 ? -19.984 26.517 19.954 1.00 96.19 351 ILE A CA 1
ATOM 2768 C C . ILE A 1 351 ? -18.641 26.237 19.290 1.00 96.19 351 ILE A C 1
ATOM 2770 O O . ILE A 1 351 ? -18.105 27.125 18.632 1.00 96.19 351 ILE A O 1
ATOM 2774 N N . GLN A 1 352 ? -18.126 25.029 19.487 1.00 97.19 352 GLN A N 1
ATOM 2775 C CA . GLN A 1 352 ? -16.952 24.519 18.796 1.00 97.19 352 GLN A CA 1
ATOM 2776 C C . GLN A 1 352 ? -17.359 23.369 17.884 1.00 97.19 352 GLN A C 1
ATOM 2778 O O . GLN A 1 352 ? -18.238 22.578 18.231 1.00 97.19 352 GLN A O 1
ATOM 2783 N N . GLU A 1 353 ? -16.697 23.291 16.738 1.00 97.69 353 GLU A N 1
ATOM 2784 C CA . GLU A 1 353 ? -16.812 22.197 15.778 1.00 97.69 353 GLU A CA 1
ATOM 2785 C C . GLU A 1 353 ? -15.475 21.457 15.684 1.00 97.69 353 GLU A C 1
ATOM 2787 O O . GLU A 1 353 ? -14.418 22.089 15.554 1.00 97.69 353 GLU A O 1
ATOM 2792 N N . ILE A 1 354 ? -15.531 20.129 15.755 1.00 98.31 354 ILE A N 1
ATOM 2793 C CA . ILE A 1 354 ? -14.413 19.223 15.491 1.00 98.31 354 ILE A CA 1
ATOM 2794 C C . ILE A 1 354 ? -14.738 18.446 14.218 1.00 98.31 354 ILE A C 1
ATOM 2796 O O . ILE A 1 354 ? -15.847 17.940 14.060 1.00 98.31 354 ILE A O 1
ATOM 2800 N N . GLU A 1 355 ? -13.763 18.368 13.324 1.00 98.25 355 GLU A N 1
ATOM 2801 C CA . GLU A 1 355 ? -13.821 17.623 12.073 1.00 98.25 355 GLU A CA 1
ATOM 2802 C C . GLU A 1 355 ? -12.763 16.520 12.103 1.00 98.25 355 GLU A C 1
ATOM 2804 O O . GLU A 1 355 ? -11.620 16.769 12.493 1.00 98.25 355 GLU A O 1
ATOM 2809 N N . ILE A 1 356 ? -13.139 15.326 11.658 1.00 98.31 356 ILE A N 1
ATOM 2810 C CA . ILE A 1 356 ? -12.226 14.217 11.388 1.00 98.31 356 ILE A CA 1
ATOM 2811 C C . ILE A 1 356 ? -12.180 14.029 9.876 1.00 98.31 356 ILE A C 1
ATOM 2813 O O . ILE A 1 356 ? -13.226 13.973 9.225 1.00 98.31 356 ILE A O 1
ATOM 2817 N N . LEU A 1 357 ? -10.980 13.960 9.315 1.00 97.88 357 LEU A N 1
ATOM 2818 C CA . LEU A 1 357 ? -10.726 13.769 7.894 1.00 97.88 357 LEU A CA 1
ATOM 2819 C C . LEU A 1 357 ? -10.121 12.387 7.661 1.00 97.88 357 LEU A C 1
ATOM 2821 O O . LEU A 1 357 ? -9.318 11.911 8.464 1.00 97.88 357 LEU A O 1
ATOM 2825 N N . ASN A 1 358 ? -10.502 11.780 6.545 1.00 95.94 358 ASN A N 1
ATOM 2826 C CA . ASN A 1 358 ? -9.875 10.576 6.025 1.00 95.94 358 ASN A CA 1
ATOM 2827 C C . ASN A 1 358 ? -8.456 10.887 5.509 1.00 95.94 358 ASN A C 1
ATOM 2829 O O . ASN A 1 358 ? -8.165 12.049 5.203 1.00 95.94 358 ASN A O 1
ATOM 2833 N N . PRO A 1 359 ? -7.606 9.864 5.313 1.00 91.38 359 PRO A N 1
ATOM 2834 C CA . PRO A 1 359 ? -6.247 10.036 4.783 1.00 91.38 359 PRO A CA 1
ATOM 2835 C C . PRO A 1 359 ? -6.171 10.712 3.402 1.00 91.38 359 PRO A C 1
ATOM 2837 O O . PRO A 1 359 ? -5.178 11.351 3.061 1.00 91.38 359 PRO A O 1
ATOM 2840 N N . ASP A 1 360 ? -7.237 10.623 2.600 1.00 92.62 360 ASP A N 1
ATOM 2841 C CA . ASP A 1 360 ? -7.360 11.308 1.306 1.00 92.62 360 ASP A CA 1
ATOM 2842 C C . ASP A 1 360 ? -7.760 12.799 1.426 1.00 92.62 360 ASP A C 1
ATOM 2844 O O . ASP A 1 360 ? -7.915 13.500 0.420 1.00 92.62 360 ASP A O 1
ATOM 2848 N N . GLY A 1 361 ? -7.941 13.294 2.655 1.00 91.62 361 GLY A N 1
ATOM 2849 C CA . GLY A 1 361 ? -8.360 14.653 2.990 1.00 91.62 361 GLY A CA 1
ATOM 2850 C C . GLY A 1 361 ? -9.870 14.904 2.907 1.00 91.62 361 GLY A C 1
ATOM 2851 O O . GLY A 1 361 ? -10.313 16.039 3.118 1.00 91.62 361 GLY A O 1
ATOM 2852 N N . SER A 1 362 ? -10.683 13.891 2.589 1.00 95.31 362 SER A N 1
ATOM 2853 C CA . SER A 1 362 ? -12.144 14.004 2.615 1.00 95.31 362 SER A CA 1
ATOM 2854 C C . SER A 1 362 ? -12.678 14.044 4.052 1.00 95.31 362 SER A C 1
ATOM 2856 O O . SER A 1 362 ? -12.070 13.514 4.976 1.00 95.31 362 SER A O 1
ATOM 2858 N N . LEU A 1 363 ? -13.820 14.700 4.275 1.00 96.62 363 LEU A N 1
ATOM 2859 C CA . LEU A 1 363 ? -14.432 14.778 5.606 1.00 96.62 363 LEU A CA 1
ATOM 2860 C C . LEU A 1 363 ? -15.034 13.418 5.990 1.00 96.62 363 LEU A C 1
ATOM 2862 O O . LEU A 1 363 ? -16.009 12.994 5.370 1.00 96.62 363 LEU A O 1
ATOM 2866 N N . ALA A 1 364 ? -14.486 12.780 7.026 1.00 95.00 364 ALA A N 1
ATOM 2867 C CA . ALA A 1 364 ? -15.006 11.537 7.592 1.00 95.00 364 ALA A CA 1
ATOM 2868 C C . ALA A 1 364 ? -16.227 11.810 8.481 1.00 95.00 364 ALA A C 1
ATOM 2870 O O . ALA A 1 364 ? -17.277 11.190 8.329 1.00 95.00 364 ALA A O 1
ATOM 2871 N N . SER A 1 365 ? -16.109 12.778 9.393 1.00 96.94 365 SER A N 1
ATOM 2872 C CA . SER A 1 365 ? -17.195 13.179 10.290 1.00 96.94 365 SER A CA 1
ATOM 2873 C C . SER A 1 365 ? -16.981 14.588 10.836 1.00 96.94 365 SER A C 1
ATOM 2875 O O . SER A 1 365 ? -15.858 15.092 10.869 1.00 96.94 365 SER A O 1
ATOM 2877 N N . SER A 1 366 ? -18.057 15.227 11.293 1.00 97.31 366 SER A N 1
ATOM 2878 C CA . SER A 1 366 ? -17.972 16.438 12.103 1.00 97.31 366 SER A CA 1
ATOM 2879 C C . SER A 1 366 ? -18.988 16.427 13.239 1.00 97.31 366 SER A C 1
ATOM 2881 O O . SER A 1 366 ? -20.098 15.904 13.117 1.00 97.31 366 SER A O 1
ATOM 2883 N N . ALA A 1 367 ? -18.599 17.025 14.361 1.00 97.62 367 ALA A N 1
ATOM 2884 C CA . ALA A 1 367 ? -19.427 17.155 15.549 1.00 97.62 367 ALA A CA 1
ATOM 2885 C C . ALA A 1 367 ? -19.335 18.583 16.096 1.00 97.62 367 ALA A C 1
ATOM 2887 O O . ALA A 1 367 ? -18.286 19.223 16.054 1.00 97.62 367 ALA A O 1
ATOM 2888 N N . SER A 1 368 ? -20.455 19.099 16.605 1.00 97.69 368 SER A N 1
ATOM 2889 C CA . SER A 1 368 ? -20.555 20.449 17.164 1.00 97.69 368 SER A CA 1
ATOM 2890 C C . SER A 1 368 ? -21.103 20.403 18.582 1.00 97.69 368 SER A C 1
ATOM 2892 O O . SER A 1 368 ? -22.190 19.875 18.815 1.00 97.69 368 SER A O 1
ATOM 2894 N N . GLN A 1 369 ? -20.398 21.034 19.519 1.00 97.62 369 GLN A N 1
ATOM 2895 C CA . GLN A 1 369 ? -20.786 21.076 20.926 1.00 97.62 369 GLN A CA 1
ATOM 2896 C C . GLN A 1 369 ? -20.602 22.481 21.506 1.00 97.62 369 GLN A C 1
ATOM 2898 O O . GLN A 1 369 ? -19.684 23.220 21.151 1.00 97.62 369 GLN A O 1
ATOM 2903 N N . PHE A 1 370 ? -21.497 22.873 22.415 1.00 97.50 370 PHE A N 1
ATOM 2904 C CA . PHE A 1 370 ? -21.317 24.092 23.197 1.00 97.50 370 PHE A CA 1
ATOM 2905 C C . PHE A 1 370 ? -20.351 23.828 24.354 1.00 97.50 370 PHE A C 1
ATOM 2907 O O . PHE A 1 370 ? -20.639 23.004 25.222 1.00 97.50 370 PHE A O 1
ATOM 2914 N N . LEU A 1 371 ? -19.241 24.560 24.386 1.00 97.44 371 LEU A N 1
ATOM 2915 C CA . LEU A 1 371 ? -18.231 24.480 25.433 1.00 97.44 371 LEU A CA 1
ATOM 2916 C C . LEU A 1 371 ? -18.398 25.591 26.465 1.00 97.44 371 LEU A C 1
ATOM 2918 O O . LEU A 1 371 ? -18.898 26.683 26.181 1.00 97.44 371 LEU A O 1
ATOM 2922 N N . THR A 1 372 ? -17.917 25.317 27.671 1.00 97.38 372 THR A N 1
ATOM 2923 C CA . THR A 1 372 ? -17.697 26.310 28.726 1.00 97.38 372 THR A CA 1
ATOM 2924 C C . THR A 1 372 ? -16.203 26.594 28.887 1.00 97.38 372 THR A C 1
ATOM 2926 O O . THR A 1 372 ? -15.371 25.842 28.392 1.00 97.38 372 THR A O 1
ATOM 2929 N N . ALA A 1 373 ? -15.842 27.693 29.553 1.00 97.31 373 ALA A N 1
ATOM 2930 C CA . ALA A 1 373 ? -14.437 27.968 29.852 1.00 97.31 373 ALA A CA 1
ATOM 2931 C C . ALA A 1 373 ? -13.868 26.902 30.810 1.00 97.31 373 ALA A C 1
ATOM 2933 O O . ALA A 1 373 ? -14.483 26.618 31.840 1.00 97.31 373 ALA A O 1
ATOM 2934 N N . GLY A 1 374 ? -12.689 26.367 30.496 1.00 96.50 374 GLY A N 1
ATOM 2935 C CA . GLY A 1 374 ? -12.035 25.268 31.205 1.00 96.50 374 GLY A CA 1
ATOM 2936 C C . GLY A 1 374 ? -12.135 23.930 30.465 1.00 96.50 374 GLY A C 1
ATOM 2937 O O . GLY A 1 374 ? -12.261 23.895 29.241 1.00 96.50 374 GLY A O 1
ATOM 2938 N N . LEU A 1 375 ? -12.044 22.839 31.228 1.00 97.75 375 LEU A N 1
ATOM 2939 C CA . LEU A 1 375 ? -12.144 21.465 30.734 1.00 97.75 375 LEU A CA 1
ATOM 2940 C C . LEU A 1 375 ? -13.568 21.146 30.266 1.00 97.75 375 LEU A C 1
ATOM 2942 O O . LEU A 1 375 ? -14.536 21.385 30.991 1.00 97.75 375 LEU A O 1
ATOM 2946 N N . ASN A 1 376 ? -13.680 20.548 29.084 1.00 98.19 376 ASN A N 1
ATOM 2947 C CA . ASN A 1 376 ? -14.904 19.952 28.569 1.00 98.19 376 ASN A CA 1
ATOM 2948 C C . ASN A 1 376 ? -14.572 18.585 27.959 1.00 98.19 376 ASN A C 1
ATOM 2950 O O . ASN A 1 376 ? -13.543 18.443 27.303 1.00 98.19 376 ASN A O 1
ATOM 2954 N N . VAL A 1 377 ? -15.475 17.621 28.120 1.00 98.06 377 VAL A N 1
ATOM 2955 C CA . VAL A 1 377 ? -15.488 16.398 27.308 1.00 98.06 377 VAL A CA 1
ATOM 2956 C C . VAL A 1 377 ? -16.299 16.702 26.053 1.00 98.06 377 VAL A C 1
ATOM 2958 O O . VAL A 1 377 ? -17.430 17.188 26.158 1.00 98.06 37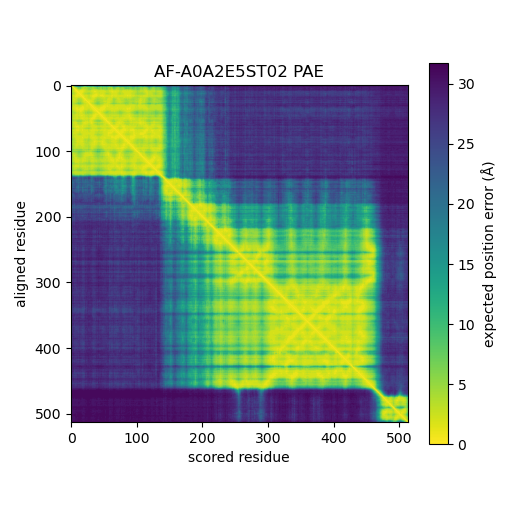7 VAL A O 1
ATOM 2961 N N . PHE A 1 378 ? -15.695 16.506 24.887 1.00 98.19 378 PHE A N 1
ATOM 2962 C CA . PHE A 1 378 ? -16.304 16.710 23.581 1.00 98.19 378 PHE A CA 1
ATOM 2963 C C . PHE A 1 378 ? -16.693 15.353 22.998 1.00 98.19 378 PHE A C 1
ATOM 2965 O O . PHE A 1 378 ? -15.822 14.538 22.698 1.00 98.19 378 PHE A O 1
ATOM 2972 N N . GLU A 1 379 ? -17.992 15.134 22.822 1.00 98.12 379 GLU A N 1
ATOM 2973 C CA . GLU A 1 379 ? -18.533 13.891 22.271 1.00 98.12 379 GLU A CA 1
ATOM 2974 C C . GLU A 1 379 ? -18.423 13.897 20.739 1.00 98.12 379 GLU A C 1
ATOM 2976 O O . GLU A 1 379 ? -18.872 14.837 20.076 1.00 98.12 379 GLU A O 1
ATOM 2981 N N . LEU A 1 380 ? -17.822 12.848 20.182 1.00 97.38 380 LEU A N 1
ATOM 2982 C CA . LEU A 1 380 ? -17.617 12.647 18.746 1.00 97.38 380 LEU A CA 1
ATOM 2983 C C . LEU A 1 380 ? -18.558 11.560 18.218 1.00 97.38 380 LEU A C 1
ATOM 2985 O O . LEU A 1 380 ? -19.346 11.826 17.311 1.00 97.38 380 LEU A O 1
ATOM 2989 N N . GLY A 1 381 ? -18.504 10.362 18.812 1.00 95.81 381 GLY A N 1
ATOM 2990 C CA . GLY A 1 381 ? -19.377 9.230 18.488 1.00 95.81 381 GLY A CA 1
ATOM 2991 C C . GLY A 1 381 ? -19.315 8.791 17.022 1.00 95.81 381 GLY A C 1
ATOM 2992 O O . GLY A 1 381 ? -20.359 8.577 16.405 1.00 95.81 381 GLY A O 1
ATOM 2993 N N . VAL A 1 382 ? -18.113 8.702 16.448 1.00 96.75 382 VAL A N 1
ATOM 2994 C CA . VAL A 1 382 ? -17.892 8.305 15.047 1.00 96.75 382 VAL A CA 1
ATOM 2995 C C . VAL A 1 382 ? -17.213 6.940 14.966 1.00 96.75 382 VAL A C 1
ATOM 2997 O O . VAL A 1 382 ? -16.277 6.670 15.710 1.00 96.75 382 VAL A O 1
ATOM 3000 N N . VAL A 1 383 ? -17.668 6.098 14.038 1.00 97.75 383 VAL A N 1
ATOM 3001 C CA . VAL A 1 383 ? -16.991 4.842 13.693 1.00 97.75 383 VAL A CA 1
ATOM 3002 C C . VAL A 1 383 ? -15.946 5.118 12.616 1.00 97.75 383 VAL A C 1
ATOM 3004 O O . VAL A 1 383 ? -16.264 5.747 11.603 1.00 97.75 383 VAL A O 1
ATOM 3007 N N . LEU A 1 384 ? -14.713 4.676 12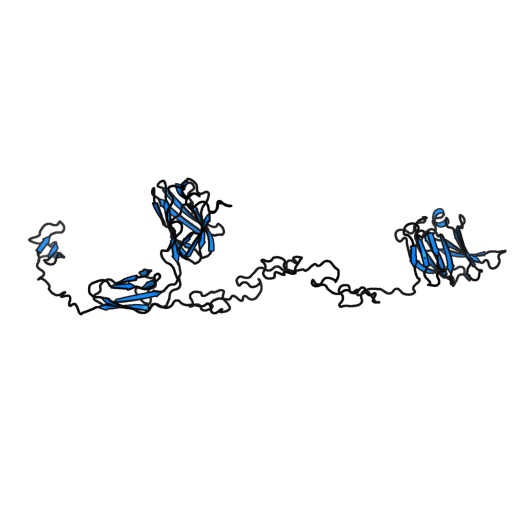.846 1.00 97.00 384 LEU A N 1
ATOM 3008 C CA . LEU A 1 384 ? -13.594 4.794 11.916 1.00 97.00 384 LEU A CA 1
ATOM 3009 C C . LEU A 1 384 ? -13.093 3.402 11.545 1.00 97.00 384 LEU A C 1
ATOM 3011 O O . LEU A 1 384 ? -12.886 2.563 12.418 1.00 97.00 384 LEU A O 1
ATOM 3015 N N . THR A 1 385 ? -12.886 3.182 10.251 1.00 95.12 385 THR A N 1
ATOM 3016 C CA . THR A 1 385 ? -12.256 1.972 9.719 1.00 95.12 385 THR A CA 1
ATOM 3017 C C . THR A 1 385 ? -10.737 2.006 9.940 1.00 95.12 385 THR A C 1
ATOM 3019 O O . THR A 1 385 ? -10.184 3.093 10.133 1.00 95.12 385 THR A O 1
ATOM 3022 N N . PRO A 1 386 ? -10.041 0.859 9.859 1.00 95.31 386 PRO A N 1
ATOM 3023 C CA . PRO A 1 386 ? -8.581 0.827 9.897 1.00 95.31 386 PRO A CA 1
ATOM 3024 C C . PRO A 1 386 ? -7.968 1.687 8.782 1.00 95.31 386 PRO A C 1
ATOM 3026 O O . PRO A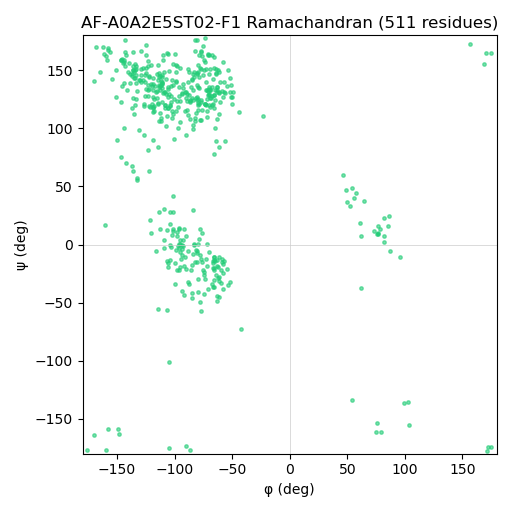 1 386 ? -8.450 1.679 7.647 1.00 95.31 386 PRO A O 1
ATOM 3029 N N . GLY A 1 387 ? -6.897 2.416 9.090 1.00 95.38 387 GLY A N 1
ATOM 3030 C CA . GLY A 1 387 ? -6.178 3.247 8.127 1.00 95.38 387 GLY A CA 1
ATOM 3031 C C . GLY A 1 387 ? -5.158 4.181 8.777 1.00 95.38 387 GLY A C 1
ATOM 3032 O O . GLY A 1 387 ? -5.277 4.560 9.942 1.00 95.38 387 GLY A O 1
ATOM 3033 N N . GLU A 1 388 ? -4.151 4.576 8.002 1.00 97.31 388 GLU A N 1
ATOM 3034 C CA . GLU A 1 388 ? -3.072 5.467 8.438 1.00 97.31 388 GLU A CA 1
ATOM 3035 C C . GLU A 1 388 ? -3.296 6.891 7.921 1.00 97.31 388 GLU A C 1
ATOM 3037 O O . GLU A 1 388 ? -3.704 7.085 6.776 1.00 97.31 388 GLU A O 1
ATOM 3042 N N . GLY A 1 389 ? -2.986 7.899 8.736 1.00 96.69 389 GLY A N 1
ATOM 3043 C CA . GLY A 1 389 ? -3.017 9.301 8.325 1.00 96.69 389 GLY A CA 1
ATOM 3044 C C . GLY A 1 389 ? -4.373 9.997 8.455 1.00 96.69 389 GLY A C 1
ATOM 3045 O O . GLY A 1 389 ? -4.607 10.989 7.765 1.00 96.69 389 GLY A O 1
ATOM 3046 N N . TYR A 1 390 ? -5.263 9.528 9.332 1.00 98.31 390 TYR A N 1
ATOM 3047 C CA . TYR A 1 390 ? -6.457 10.292 9.696 1.00 98.31 390 TYR A CA 1
ATOM 3048 C C . TYR A 1 390 ? -6.067 11.624 10.334 1.00 98.31 390 TYR A C 1
ATOM 3050 O O . TYR A 1 390 ? -5.068 11.734 11.045 1.00 98.31 390 TYR A O 1
ATOM 3058 N N . GLU A 1 391 ? -6.891 12.649 10.136 1.00 98.12 391 GLU A N 1
ATOM 3059 C CA . GLU A 1 391 ? -6.632 13.974 10.689 1.00 98.12 391 GLU A CA 1
ATOM 3060 C C . GLU A 1 391 ? -7.796 14.441 11.565 1.00 98.12 391 GLU A C 1
ATOM 3062 O O . GLU A 1 391 ? -8.952 14.308 11.179 1.00 98.12 391 GLU A O 1
ATOM 3067 N N . ILE A 1 392 ? -7.522 15.039 12.727 1.00 98.25 392 ILE A N 1
ATOM 3068 C CA . ILE A 1 392 ? -8.551 15.658 13.582 1.00 98.25 392 ILE A CA 1
ATOM 3069 C C . ILE A 1 392 ? -8.258 17.137 13.763 1.00 98.25 392 ILE A C 1
ATOM 3071 O O . ILE A 1 392 ? -7.205 17.499 14.284 1.00 98.25 392 ILE A O 1
ATOM 3075 N N . ARG A 1 393 ? -9.187 18.007 13.362 1.00 96.69 393 ARG A N 1
ATOM 3076 C CA . ARG A 1 393 ? -9.003 19.464 13.373 1.00 96.69 393 ARG A CA 1
ATOM 3077 C C . ARG A 1 393 ? -10.217 20.208 13.901 1.00 96.69 393 ARG A C 1
ATOM 3079 O O . ARG A 1 393 ? -11.323 19.681 13.966 1.00 96.69 393 ARG A O 1
ATOM 3086 N N . SER A 1 394 ? -10.025 21.486 14.219 1.00 97.06 394 SER A N 1
ATOM 3087 C CA . SER A 1 394 ? -11.152 22.351 14.558 1.00 97.06 394 SER A CA 1
ATOM 3088 C C . SER A 1 394 ? -11.777 22.911 13.283 1.00 97.06 394 SER A C 1
ATOM 3090 O O . SER A 1 394 ? -11.097 23.586 12.509 1.00 97.06 394 SER A O 1
ATOM 3092 N N . GLY A 1 395 ? -13.079 22.691 13.098 1.00 95.31 395 GLY A N 1
ATOM 3093 C CA . GLY A 1 395 ? -13.881 23.364 12.067 1.00 95.31 395 GLY A CA 1
ATOM 3094 C C . GLY A 1 395 ? -14.157 24.838 12.399 1.00 95.31 395 GLY A C 1
ATOM 3095 O O . GLY A 1 395 ? -14.574 25.625 11.551 1.00 95.31 395 GLY A O 1
ATOM 3096 N N . THR A 1 396 ? -13.880 25.262 13.637 1.00 94.75 396 THR A N 1
ATOM 3097 C CA . THR A 1 396 ? -14.045 26.650 14.079 1.00 94.75 396 THR A CA 1
ATOM 3098 C C . THR A 1 396 ? -12.769 27.453 13.838 1.00 94.75 396 THR A C 1
ATOM 3100 O O . THR A 1 396 ? -11.707 27.124 14.355 1.00 94.75 396 THR A O 1
ATOM 3103 N N . ASN A 1 397 ? -12.880 28.552 13.081 1.00 93.25 397 ASN A N 1
ATOM 3104 C CA . ASN A 1 397 ? -11.728 29.385 12.707 1.00 93.25 397 ASN A CA 1
ATOM 3105 C C . ASN A 1 397 ? -10.974 29.970 13.902 1.00 93.25 397 ASN A C 1
ATOM 3107 O O . ASN A 1 397 ? -9.770 30.146 13.802 1.00 93.25 397 ASN A O 1
ATOM 3111 N N . GLU A 1 398 ? -11.668 30.294 14.994 1.00 95.12 398 GLU A N 1
ATOM 3112 C CA . GLU A 1 398 ? -11.073 30.837 16.219 1.00 95.12 398 GLU A CA 1
ATOM 3113 C C . GLU A 1 398 ? -11.449 29.921 17.398 1.00 95.12 398 GLU A C 1
ATOM 3115 O O . GLU A 1 398 ? -12.434 30.181 18.097 1.00 95.12 398 GLU A O 1
ATOM 3120 N N . PRO A 1 399 ? -10.737 28.794 17.592 1.00 94.69 399 PRO A N 1
ATOM 3121 C CA . PRO A 1 399 ? -11.156 27.764 18.537 1.00 94.69 399 PRO A CA 1
ATOM 3122 C C . PRO A 1 399 ? -10.942 28.164 20.003 1.00 94.69 399 PRO A C 1
ATOM 3124 O O . PRO A 1 399 ? -11.700 27.739 20.869 1.00 94.69 399 PRO A O 1
ATOM 3127 N N . TYR A 1 400 ? -9.939 28.999 20.299 1.00 96.44 400 TYR A N 1
ATOM 3128 C CA . TYR A 1 400 ? -9.547 29.366 21.669 1.00 96.44 400 TYR A CA 1
ATOM 3129 C C . TYR A 1 400 ? -9.296 28.146 22.570 1.00 96.44 400 TYR A C 1
ATOM 3131 O O . TYR A 1 400 ? -9.556 28.176 23.775 1.00 96.44 400 TYR A O 1
ATOM 3139 N N . LEU A 1 401 ? -8.784 27.068 21.971 1.00 97.25 401 LEU A N 1
ATOM 3140 C CA . LEU A 1 401 ? -8.434 25.826 22.651 1.00 97.25 401 LEU A CA 1
ATOM 3141 C C . LEU A 1 401 ? -6.948 25.818 23.021 1.00 97.25 401 LEU A C 1
ATOM 3143 O O . LEU A 1 401 ? -6.122 26.468 22.372 1.00 97.25 401 LEU A O 1
ATOM 3147 N N . TRP A 1 402 ? -6.608 25.104 24.091 1.00 97.75 402 TRP A N 1
ATOM 3148 C CA . TRP A 1 402 ? -5.233 25.001 24.569 1.00 97.75 402 TRP A CA 1
ATOM 3149 C C . TRP A 1 402 ? -4.364 24.129 23.661 1.00 97.75 402 TRP A C 1
ATOM 3151 O O . TRP A 1 402 ? -4.734 23.005 23.327 1.00 97.75 402 TRP A O 1
ATOM 3161 N N . ARG A 1 403 ? -3.170 24.618 23.321 1.00 96.25 403 ARG A N 1
ATOM 3162 C CA . ARG A 1 403 ? -2.130 23.854 22.627 1.00 96.25 403 ARG A CA 1
ATOM 3163 C C . ARG A 1 403 ? -0.840 23.884 23.432 1.00 96.25 403 ARG A C 1
ATOM 3165 O O . ARG A 1 403 ? -0.371 24.962 23.811 1.00 96.25 403 ARG A O 1
ATOM 3172 N N . ASP A 1 404 ? -0.224 22.722 23.579 1.00 96.62 404 ASP A N 1
ATOM 3173 C CA . ASP A 1 404 ? 1.108 22.601 24.160 1.00 96.62 404 ASP A CA 1
ATOM 3174 C C . ASP A 1 404 ? 2.211 22.938 23.153 1.00 96.62 404 ASP A C 1
ATOM 3176 O O . ASP A 1 404 ? 2.077 22.712 21.945 1.00 96.62 404 ASP A O 1
ATOM 3180 N N . ASP A 1 405 ? 3.313 23.484 23.660 1.00 93.12 405 ASP A N 1
ATOM 3181 C CA . ASP A 1 405 ? 4.501 23.823 22.887 1.00 93.12 405 ASP A CA 1
ATOM 3182 C C . ASP A 1 405 ? 5.669 22.850 23.107 1.00 93.12 405 ASP A C 1
ATOM 3184 O O . ASP A 1 405 ? 5.552 21.823 23.780 1.00 93.12 405 ASP A O 1
ATOM 3188 N N . SER A 1 406 ? 6.819 23.165 22.504 1.00 88.75 406 SER A N 1
ATOM 3189 C CA . SER A 1 406 ? 8.002 22.304 22.539 1.00 88.75 406 SER A CA 1
ATOM 3190 C C . SER A 1 406 ? 8.613 22.145 23.936 1.00 88.75 406 SER A C 1
ATOM 3192 O O . SER A 1 406 ? 9.435 21.253 24.147 1.00 88.75 406 SER A O 1
ATOM 3194 N N . GLY A 1 407 ? 8.222 22.976 24.907 1.00 89.25 407 GLY A N 1
ATOM 3195 C CA . GLY A 1 407 ? 8.588 22.838 26.313 1.00 89.25 407 GLY A CA 1
ATOM 3196 C C . GLY A 1 407 ? 7.851 21.704 27.034 1.00 89.25 407 GLY A C 1
ATOM 3197 O O . GLY A 1 407 ? 8.401 21.150 27.989 1.00 89.25 407 GLY A O 1
ATOM 3198 N N . SER A 1 408 ? 6.677 21.290 26.544 1.00 89.31 408 SER A N 1
ATOM 3199 C CA . SER A 1 408 ? 5.747 20.357 27.212 1.00 89.31 408 SER A CA 1
ATOM 3200 C C . SER A 1 408 ? 6.115 18.878 27.137 1.00 89.31 408 SER A C 1
ATOM 3202 O O . SER A 1 408 ? 5.279 18.021 27.434 1.00 89.31 408 SER A O 1
ATOM 3204 N N . GLN A 1 409 ? 7.347 18.562 26.724 1.00 86.31 409 GLN A N 1
ATOM 3205 C CA . GLN A 1 409 ? 7.822 17.187 26.529 1.00 86.31 409 GLN A CA 1
ATOM 3206 C C . GLN A 1 409 ? 6.902 16.388 25.590 1.00 86.31 409 GLN A C 1
ATOM 3208 O O . GLN A 1 409 ? 6.470 15.279 25.909 1.00 86.31 409 GLN A O 1
ATOM 3213 N N . VAL A 1 410 ? 6.571 16.979 24.439 1.00 91.31 410 VAL A N 1
ATOM 3214 C CA . VAL A 1 410 ? 5.797 16.297 23.398 1.00 91.31 410 VAL A CA 1
ATOM 3215 C C . VAL A 1 410 ? 6.625 15.137 22.833 1.00 91.31 410 VAL A C 1
ATOM 3217 O O . VAL A 1 410 ? 7.796 15.314 22.501 1.00 91.31 410 VAL A O 1
ATOM 3220 N N . SER A 1 411 ? 6.039 13.942 22.777 1.00 91.38 411 SER A N 1
ATOM 3221 C CA . SER A 1 411 ? 6.731 12.699 22.424 1.00 91.38 411 SER A CA 1
ATOM 3222 C C . SER A 1 411 ? 5.797 11.763 21.665 1.00 91.38 411 SER A C 1
ATOM 3224 O O . SER A 1 411 ? 5.310 10.781 22.218 1.00 91.38 411 SER A O 1
ATOM 3226 N N . PHE A 1 412 ? 5.555 12.075 20.396 1.00 94.19 412 PHE A N 1
ATOM 3227 C CA . PHE A 1 412 ? 4.849 11.169 19.496 1.00 94.19 412 PHE A CA 1
ATOM 3228 C C . PHE A 1 412 ? 5.644 9.861 19.264 1.00 94.19 412 PHE A C 1
ATOM 3230 O O . PHE A 1 412 ? 6.880 9.895 19.298 1.00 94.19 412 PHE A O 1
ATOM 3237 N N . PRO A 1 413 ? 4.971 8.730 18.982 1.00 96.56 413 PRO A N 1
ATOM 3238 C CA . PRO A 1 413 ? 3.517 8.576 18.942 1.00 96.56 413 PRO A CA 1
ATOM 3239 C C . PRO A 1 413 ? 2.884 8.466 20.341 1.00 96.56 413 PRO A C 1
ATOM 3241 O O . PRO A 1 413 ? 3.514 7.985 21.283 1.00 96.56 413 PRO A O 1
ATOM 3244 N N . TYR A 1 414 ? 1.625 8.896 20.469 1.00 97.38 414 TYR A N 1
ATOM 3245 C CA . TYR A 1 414 ? 0.805 8.659 21.661 1.00 97.38 414 TYR A CA 1
ATOM 3246 C C . TYR A 1 414 ? -0.233 7.581 21.372 1.00 97.38 414 TYR A C 1
ATOM 3248 O O . TYR A 1 414 ? -1.108 7.788 20.537 1.00 97.38 414 TYR A O 1
ATOM 3256 N N . ASN A 1 415 ? -0.166 6.458 22.078 1.00 97.69 415 ASN A N 1
ATOM 3257 C CA . ASN A 1 415 ? -1.074 5.335 21.850 1.00 97.69 415 ASN A CA 1
ATOM 3258 C C . ASN A 1 415 ? -2.411 5.527 22.575 1.00 97.69 415 ASN A C 1
ATOM 3260 O O . ASN A 1 415 ? -2.461 6.101 23.668 1.00 97.69 415 ASN A O 1
ATOM 3264 N N . ILE A 1 416 ? -3.473 5.000 21.974 1.00 97.44 416 ILE A N 1
ATOM 3265 C CA . ILE A 1 416 ? -4.792 4.796 22.569 1.00 97.44 416 ILE A CA 1
ATOM 3266 C C . ILE A 1 416 ? -4.997 3.281 22.631 1.00 97.44 416 ILE A C 1
ATOM 3268 O O . ILE A 1 416 ? -5.529 2.679 21.703 1.00 97.44 416 ILE A O 1
ATOM 3272 N N . GLY A 1 417 ? -4.467 2.663 23.694 1.00 93.88 417 GLY A N 1
ATOM 3273 C CA . GLY A 1 417 ? -4.387 1.200 23.821 1.00 93.88 417 GLY A CA 1
ATOM 3274 C C . GLY A 1 417 ? -3.689 0.561 22.626 1.00 93.88 417 GLY A C 1
ATOM 3275 O O . GLY A 1 417 ? -2.629 1.041 22.211 1.00 93.88 417 GLY A O 1
ATOM 3276 N N . SER A 1 418 ? -4.280 -0.505 22.088 1.00 94.56 418 SER A N 1
ATOM 3277 C CA . SER A 1 418 ? -3.878 -1.097 20.804 1.00 94.56 418 SER A CA 1
ATOM 3278 C C . SER A 1 418 ? -4.712 -0.616 19.609 1.00 94.56 418 SER A C 1
ATOM 3280 O O . SER A 1 418 ? -4.424 -1.005 18.483 1.00 94.56 418 SER A O 1
ATOM 3282 N N . LEU A 1 419 ? -5.688 0.269 19.838 1.00 96.75 419 LEU A N 1
ATOM 3283 C CA . LEU A 1 419 ? -6.699 0.674 18.858 1.00 96.75 419 LEU A CA 1
ATOM 3284 C C . LEU A 1 419 ? -6.198 1.713 17.847 1.00 96.75 419 LEU A C 1
ATOM 3286 O O . LEU A 1 419 ? -6.519 1.659 16.661 1.00 96.75 419 LEU A O 1
ATOM 3290 N N . ALA A 1 420 ? -5.427 2.690 18.323 1.00 98.06 420 ALA A N 1
ATOM 3291 C CA . ALA A 1 420 ? -4.977 3.815 17.511 1.00 98.06 420 ALA A CA 1
ATOM 3292 C C . ALA A 1 420 ? -3.702 4.446 18.077 1.00 98.06 420 ALA A C 1
ATOM 3294 O O . ALA A 1 420 ? -3.335 4.241 19.241 1.00 98.06 420 ALA A O 1
ATOM 3295 N N . SER A 1 421 ? -3.037 5.282 17.281 1.00 98.25 421 SER A N 1
ATOM 3296 C CA . SER A 1 421 ? -1.978 6.149 17.796 1.00 98.25 421 SER A CA 1
ATOM 3297 C C . SER A 1 421 ? -1.950 7.513 17.123 1.00 98.25 421 SER A C 1
ATOM 3299 O O . SER A 1 421 ? -2.082 7.630 15.911 1.00 98.25 421 SER A O 1
ATOM 3301 N N . ILE A 1 422 ? -1.734 8.561 17.911 1.00 98.25 422 ILE A N 1
ATOM 3302 C CA . ILE A 1 422 ? -1.484 9.910 17.405 1.00 98.25 422 ILE A CA 1
ATOM 3303 C C . ILE A 1 422 ? -0.019 9.961 16.989 1.00 98.25 422 ILE A C 1
ATOM 3305 O O . ILE A 1 422 ? 0.858 9.824 17.844 1.00 98.25 422 ILE A O 1
ATOM 3309 N N . THR A 1 423 ? 0.261 10.152 15.704 1.00 97.12 423 THR A N 1
ATOM 3310 C CA . THR A 1 423 ? 1.607 9.969 15.142 1.00 97.12 423 THR A CA 1
ATOM 3311 C C . THR A 1 423 ? 2.369 11.267 14.960 1.00 97.12 423 THR A C 1
ATOM 3313 O O . THR A 1 423 ? 3.594 11.290 15.106 1.00 97.12 423 THR A O 1
ATOM 3316 N N . SER A 1 424 ? 1.677 12.360 14.637 1.00 96.19 424 SER A N 1
ATOM 3317 C CA . SER A 1 424 ? 2.308 13.657 14.387 1.00 96.19 424 SER A CA 1
ATOM 3318 C C . SER A 1 424 ? 1.280 14.792 14.271 1.00 96.19 424 SER A C 1
ATOM 3320 O O . SER A 1 424 ? 0.124 14.676 14.682 1.00 96.19 424 SER A O 1
ATOM 3322 N N . THR A 1 425 ? 1.715 15.926 13.722 1.00 95.94 425 THR A N 1
ATOM 3323 C CA . THR A 1 425 ? 0.873 17.075 13.380 1.00 95.94 425 THR A CA 1
ATOM 3324 C C . THR A 1 425 ? 1.056 17.437 11.911 1.00 95.94 425 THR A C 1
ATOM 3326 O O . THR A 1 425 ? 2.072 17.102 11.309 1.00 95.94 425 THR A O 1
ATOM 3329 N N . THR A 1 426 ? 0.131 18.212 11.348 1.00 94.88 426 THR A N 1
ATOM 3330 C CA . THR A 1 426 ? 0.228 18.696 9.958 1.00 94.88 426 THR A CA 1
ATOM 3331 C C . THR A 1 426 ? 1.297 19.768 9.726 1.00 94.88 426 THR A C 1
ATOM 3333 O O . THR A 1 426 ? 1.472 20.253 8.605 1.00 94.88 426 THR A O 1
ATOM 3336 N N . ILE A 1 427 ? 2.045 20.170 10.760 1.00 91.94 427 ILE A N 1
ATOM 3337 C CA . ILE A 1 427 ? 3.204 21.038 10.558 1.00 91.94 427 ILE A CA 1
ATOM 3338 C C . ILE A 1 427 ? 4.270 20.243 9.811 1.00 91.94 427 ILE A C 1
ATOM 3340 O O . ILE A 1 427 ? 4.720 19.219 10.285 1.00 91.94 427 ILE A O 1
ATOM 3344 N N . THR A 1 428 ? 4.763 20.751 8.688 1.00 85.44 428 THR A N 1
ATOM 3345 C CA . THR A 1 428 ? 5.869 20.108 7.963 1.00 85.44 428 THR A CA 1
ATOM 3346 C C . THR A 1 428 ? 7.217 20.294 8.677 1.00 85.44 428 THR A C 1
ATOM 3348 O O . THR A 1 428 ? 7.417 21.316 9.343 1.00 85.44 428 THR A O 1
ATOM 3351 N N . SER A 1 429 ? 8.193 19.414 8.411 1.00 85.81 429 SER A N 1
ATOM 3352 C CA . SER A 1 429 ? 9.599 19.454 8.886 1.00 85.81 429 SER A CA 1
ATOM 3353 C C . SER A 1 429 ? 9.802 19.071 10.365 1.00 85.81 429 SER A C 1
ATOM 3355 O O . SER A 1 429 ? 8.942 18.445 10.970 1.00 85.81 429 SER A O 1
ATOM 3357 N N . GLU A 1 430 ? 10.943 19.432 10.970 1.00 79.31 430 GLU A N 1
ATOM 3358 C CA . GLU A 1 430 ? 11.311 19.063 12.353 1.00 79.31 430 GLU A CA 1
ATOM 3359 C C . GLU A 1 430 ? 10.293 19.524 13.415 1.00 79.31 430 GLU A C 1
ATOM 3361 O O . GLU A 1 430 ? 10.288 19.020 14.534 1.00 79.31 430 GLU A O 1
ATOM 3366 N N . ASN A 1 431 ? 9.409 20.467 13.076 1.00 85.81 431 ASN A N 1
ATOM 3367 C CA . ASN A 1 431 ? 8.372 20.964 13.978 1.00 85.81 431 ASN A CA 1
ATOM 3368 C C . ASN A 1 431 ? 7.130 20.072 14.076 1.00 85.81 431 ASN A C 1
ATOM 3370 O O . ASN A 1 431 ? 6.292 20.334 14.941 1.00 85.81 431 ASN A O 1
ATOM 3374 N N . GLN A 1 432 ? 7.016 19.032 13.247 1.00 87.81 432 GLN A N 1
ATOM 3375 C CA . GLN A 1 432 ? 5.851 18.141 13.227 1.00 87.81 432 GLN A CA 1
ATOM 3376 C C . GLN A 1 432 ? 5.629 17.388 14.547 1.00 87.81 432 GLN A C 1
ATOM 3378 O O . GLN A 1 432 ? 4.511 16.967 14.831 1.00 87.81 432 GLN A O 1
ATOM 3383 N N . TYR A 1 433 ? 6.673 17.297 15.379 1.00 90.88 433 TYR A N 1
ATOM 3384 C CA . TYR A 1 433 ? 6.663 16.625 16.681 1.00 90.88 433 TYR A CA 1
ATOM 3385 C C . TYR A 1 433 ? 6.734 17.578 17.883 1.00 90.88 433 TYR A C 1
ATOM 3387 O O . TYR A 1 433 ? 6.824 17.131 19.023 1.00 90.88 433 TYR A O 1
ATOM 3395 N N . ASN A 1 434 ? 6.725 18.892 17.648 1.00 92.00 434 ASN A N 1
ATOM 3396 C CA . ASN A 1 434 ? 7.026 19.886 18.684 1.00 92.00 434 ASN A CA 1
ATOM 3397 C C . ASN A 1 434 ? 5.791 20.434 19.406 1.00 92.00 434 ASN A C 1
ATOM 3399 O O . ASN A 1 434 ? 5.941 21.180 20.368 1.00 92.00 434 ASN A O 1
ATOM 3403 N N . TYR A 1 435 ? 4.588 20.128 18.930 1.00 94.25 435 TYR A N 1
ATOM 3404 C CA . TYR A 1 435 ? 3.346 20.713 19.428 1.00 94.25 435 TYR A CA 1
ATOM 3405 C C . TYR A 1 435 ? 2.284 19.630 19.568 1.00 94.25 435 TYR A C 1
ATOM 3407 O O . TYR A 1 435 ? 2.237 18.713 18.754 1.00 94.25 435 TYR A O 1
ATOM 3415 N N . TYR A 1 436 ? 1.409 19.770 20.560 1.00 96.44 436 TYR A N 1
ATOM 3416 C CA . TYR A 1 436 ? 0.263 18.883 20.753 1.00 96.44 436 TYR A CA 1
ATOM 3417 C C . TYR A 1 436 ? -1.021 19.719 20.707 1.00 96.44 436 TYR A C 1
ATOM 3419 O O . TYR A 1 436 ? -1.178 20.662 21.490 1.00 96.44 436 TYR A O 1
ATOM 3427 N N . TYR A 1 437 ? -1.898 19.445 19.737 1.00 95.81 437 TYR A N 1
ATOM 3428 C CA . TYR A 1 437 ? -3.025 20.322 19.404 1.00 95.81 437 TYR A CA 1
ATOM 3429 C C . TYR A 1 437 ? -4.339 19.857 20.021 1.00 95.81 437 TYR A C 1
ATOM 3431 O O . TYR A 1 437 ? -4.894 18.859 19.586 1.00 95.81 437 TYR A O 1
ATOM 3439 N N . PHE A 1 438 ? -4.872 20.678 20.932 1.00 96.88 438 PHE A N 1
ATOM 3440 C CA . PHE A 1 438 ? -6.277 20.803 21.357 1.00 96.88 438 PHE A CA 1
ATOM 3441 C C . PHE A 1 438 ? -6.969 19.602 22.014 1.00 96.88 438 PHE A C 1
ATOM 3443 O O . PHE A 1 438 ? -7.769 19.831 22.921 1.00 96.88 438 PHE A O 1
ATOM 3450 N N . TYR A 1 439 ? -6.696 18.373 21.581 1.00 97.75 439 TYR A N 1
ATOM 3451 C CA . TYR A 1 439 ? -7.480 17.181 21.894 1.00 97.75 439 TYR A CA 1
ATOM 3452 C C . TYR A 1 439 ? -6.684 16.240 22.794 1.00 97.75 439 TYR A C 1
ATOM 3454 O O . TYR A 1 439 ? -5.742 15.578 22.356 1.00 97.75 439 TYR A O 1
ATOM 3462 N N . TYR A 1 440 ? -7.064 16.186 24.059 1.00 97.88 440 TYR A N 1
ATOM 3463 C CA . TYR A 1 440 ? -6.425 15.406 25.114 1.00 97.88 440 TYR A CA 1
ATOM 3464 C C . TYR A 1 440 ? -7.289 14.201 25.469 1.00 97.88 440 TYR A C 1
ATOM 3466 O O . TYR A 1 440 ? -8.458 14.160 25.096 1.00 97.88 440 TYR A O 1
ATOM 3474 N N . ASN A 1 441 ? -6.710 13.232 26.176 1.00 97.06 441 ASN A N 1
ATOM 3475 C CA . ASN A 1 441 ? -7.437 12.132 26.813 1.00 97.06 441 ASN A CA 1
ATOM 3476 C C . ASN A 1 441 ? -8.480 11.463 25.889 1.00 97.06 441 ASN A C 1
ATOM 3478 O O . ASN A 1 441 ? -9.688 11.518 26.120 1.00 97.06 441 ASN A O 1
ATOM 3482 N N . TRP A 1 442 ? -8.005 10.918 24.771 1.00 98.31 442 TRP A N 1
ATOM 3483 C CA . TRP A 1 442 ? -8.854 10.347 23.729 1.00 98.31 442 TRP A CA 1
ATOM 3484 C C . TRP A 1 442 ? -9.479 9.056 24.226 1.00 98.31 442 TRP A C 1
ATOM 3486 O O . TRP A 1 442 ? -8.753 8.207 24.739 1.00 98.31 442 TRP A O 1
ATOM 3496 N N . LYS A 1 443 ? -10.791 8.903 24.034 1.00 98.31 443 LYS A N 1
ATOM 3497 C CA . LYS A 1 443 ? -11.532 7.695 24.393 1.00 98.31 443 LYS A CA 1
ATOM 3498 C C . LYS A 1 443 ? -11.998 6.952 23.145 1.00 98.31 443 LYS A C 1
ATOM 3500 O O . LYS A 1 443 ? -12.721 7.530 22.330 1.00 98.31 443 LYS A O 1
ATOM 3505 N N . MET A 1 444 ? -11.601 5.691 23.019 1.00 97.88 444 MET A N 1
ATOM 3506 C CA . MET A 1 444 ? -11.973 4.805 21.915 1.00 97.88 444 MET A CA 1
ATOM 3507 C C . MET A 1 444 ? -12.351 3.412 22.428 1.00 97.88 444 MET A C 1
ATOM 3509 O O . MET A 1 444 ? -11.860 2.974 23.468 1.00 97.88 444 MET A O 1
ATOM 3513 N N . SER A 1 445 ? -13.189 2.718 21.667 1.00 95.56 445 SER A N 1
ATOM 3514 C CA . SER A 1 445 ? -13.550 1.314 21.884 1.00 95.56 445 SER A CA 1
ATOM 3515 C C . SER A 1 445 ? -13.532 0.568 20.550 1.00 95.56 445 SER A C 1
ATOM 3517 O O . SER A 1 445 ? -13.826 1.175 19.520 1.00 95.56 445 SER A O 1
ATOM 3519 N N . SER A 1 446 ? -13.233 -0.730 20.547 1.00 94.75 446 SER A N 1
ATOM 3520 C CA . SER A 1 446 ? -13.442 -1.594 19.378 1.00 94.75 446 SER A CA 1
ATOM 3521 C C . SER A 1 446 ? -14.920 -1.569 18.981 1.00 94.75 446 SER A C 1
ATOM 3523 O O . SER A 1 446 ? -15.790 -1.700 19.846 1.00 94.75 446 SER A O 1
ATOM 3525 N N . ASN A 1 447 ? -15.215 -1.379 17.693 1.00 92.31 447 ASN A N 1
ATOM 3526 C CA . ASN A 1 447 ? -16.595 -1.252 17.216 1.00 92.31 447 ASN A CA 1
ATOM 3527 C C . ASN A 1 447 ? -17.260 -2.611 16.944 1.00 92.31 447 ASN A C 1
ATOM 3529 O O . ASN A 1 447 ? -18.420 -2.797 17.302 1.00 92.31 447 ASN A O 1
ATOM 3533 N N . ASP A 1 448 ? -16.524 -3.551 16.345 1.00 87.06 448 ASP A N 1
ATOM 3534 C CA . ASP A 1 448 ? -17.023 -4.892 16.006 1.00 87.06 448 ASP A CA 1
ATOM 3535 C C . ASP A 1 448 ? -15.982 -5.977 16.340 1.00 87.06 448 ASP A C 1
ATOM 3537 O O . ASP A 1 448 ? -15.356 -6.557 15.451 1.00 87.06 448 ASP A O 1
ATOM 3541 N N . PRO A 1 449 ? -15.693 -6.214 17.634 1.00 90.38 449 PRO A N 1
ATOM 3542 C CA . PRO A 1 449 ? -14.686 -7.191 18.005 1.00 90.38 449 PRO A CA 1
ATOM 3543 C C . PRO A 1 449 ? -15.239 -8.618 17.938 1.00 90.38 449 PRO A C 1
ATOM 3545 O O . PRO A 1 449 ? -16.425 -8.871 18.162 1.00 90.38 449 PRO A O 1
ATOM 3548 N N . CYS A 1 450 ? -14.353 -9.590 17.733 1.00 91.06 450 CYS A N 1
ATOM 3549 C CA . CYS A 1 450 ? -14.754 -10.990 17.735 1.00 91.06 450 CYS A CA 1
ATOM 3550 C C . CYS A 1 450 ? -15.215 -11.429 19.132 1.00 91.06 450 CYS A C 1
ATOM 3552 O O . CYS A 1 450 ? -14.622 -11.052 20.151 1.00 91.06 450 CYS A O 1
ATOM 3554 N N . LEU A 1 451 ? -16.249 -12.270 19.177 1.00 92.75 451 LEU A N 1
ATOM 3555 C CA . LEU A 1 451 ? -16.810 -12.833 20.401 1.00 92.75 451 LEU A CA 1
ATOM 3556 C C . LEU A 1 451 ? -16.693 -14.358 20.397 1.00 92.75 451 LEU A C 1
ATOM 3558 O O . LEU A 1 451 ? -16.877 -15.004 19.368 1.00 92.75 451 LEU A O 1
ATOM 3562 N N . SER A 1 452 ? -16.438 -14.946 21.563 1.00 93.69 452 SER A N 1
ATOM 3563 C CA . SER A 1 452 ? -16.560 -16.392 21.749 1.00 93.69 452 SER A CA 1
ATOM 3564 C C . SER A 1 452 ? -18.014 -16.846 21.889 1.00 93.69 452 SER A C 1
ATOM 3566 O O . SER A 1 452 ? -18.922 -16.046 22.157 1.00 93.69 452 SER A O 1
ATOM 3568 N N . ASP A 1 453 ? -18.226 -18.161 21.789 1.00 92.88 453 ASP A N 1
ATOM 3569 C CA . ASP A 1 453 ? -19.494 -18.794 22.147 1.00 92.88 453 ASP A CA 1
ATOM 3570 C C . ASP A 1 453 ? -19.950 -18.374 23.553 1.00 92.88 453 ASP A C 1
ATOM 3572 O O . ASP A 1 453 ? -19.179 -18.343 24.520 1.00 92.88 453 ASP A O 1
ATOM 3576 N N . ARG A 1 454 ? -21.247 -18.086 23.678 1.00 95.06 454 ARG A N 1
ATOM 3577 C CA . ARG A 1 454 ? -21.836 -17.644 24.943 1.00 95.06 454 ARG A CA 1
ATOM 3578 C C . ARG A 1 454 ? -21.845 -18.776 25.960 1.00 95.06 454 ARG A C 1
ATOM 3580 O O . ARG A 1 454 ? -22.323 -19.876 25.692 1.00 95.06 454 ARG A O 1
ATOM 3587 N N . THR A 1 455 ? -21.407 -18.466 27.174 1.00 96.69 455 THR A N 1
ATOM 3588 C CA . THR A 1 455 ? -21.428 -19.393 28.309 1.00 96.69 455 THR A CA 1
ATOM 3589 C C . THR A 1 455 ? -22.393 -18.922 29.389 1.00 96.69 455 THR A C 1
ATOM 3591 O O . THR A 1 455 ? -22.416 -17.746 29.749 1.00 96.69 455 THR A O 1
ATOM 3594 N N . GLU A 1 456 ? -23.190 -19.844 29.933 1.00 96.69 456 GLU A N 1
ATOM 3595 C CA . GLU A 1 456 ? -24.138 -19.552 31.009 1.00 96.69 456 GLU A CA 1
ATOM 3596 C C . GLU A 1 456 ? -23.447 -19.512 32.380 1.00 96.69 456 GLU A C 1
ATOM 3598 O O . GLU A 1 456 ? -22.840 -20.488 32.834 1.00 96.69 456 GLU A O 1
ATOM 3603 N N . PHE A 1 457 ? -23.604 -18.394 33.083 1.00 96.00 457 PHE A N 1
ATOM 3604 C CA . PHE A 1 457 ? -23.234 -18.221 34.482 1.00 96.00 457 PHE A CA 1
ATOM 3605 C C . PHE A 1 457 ? -24.492 -18.243 35.346 1.00 96.00 457 PHE A C 1
ATOM 3607 O O . PHE A 1 457 ? -25.468 -17.538 35.091 1.00 96.00 457 PHE A O 1
ATOM 3614 N N . ASN A 1 458 ? -24.467 -19.065 36.392 1.00 93.88 458 ASN A N 1
ATOM 3615 C CA . ASN A 1 458 ? -25.654 -19.412 37.167 1.00 93.88 458 ASN A CA 1
ATOM 3616 C C . ASN A 1 458 ? -25.590 -18.866 38.599 1.00 93.88 458 ASN A C 1
ATOM 3618 O O . ASN A 1 458 ? -24.583 -18.998 39.296 1.00 93.88 458 ASN A O 1
ATOM 3622 N N . VAL A 1 459 ? -26.702 -18.317 39.081 1.00 91.00 459 VAL A N 1
ATOM 3623 C CA . VAL A 1 459 ? -26.890 -17.922 40.480 1.00 91.00 459 VAL A CA 1
ATOM 3624 C C . VAL A 1 459 ? -27.867 -18.880 41.149 1.00 91.00 459 VAL A C 1
ATOM 3626 O O . VAL A 1 459 ? -29.044 -18.955 40.791 1.00 91.00 459 VAL A O 1
ATOM 3629 N N . VAL A 1 460 ? -27.392 -19.598 42.167 1.00 89.94 460 VAL A N 1
ATOM 3630 C CA . VAL A 1 460 ? -28.229 -20.448 43.023 1.00 89.94 460 VAL A CA 1
ATOM 3631 C C . VAL A 1 460 ? -28.564 -19.724 44.324 1.00 89.94 460 VAL A C 1
ATOM 3633 O O . VAL A 1 460 ? -27.721 -19.048 44.901 1.00 89.94 460 VAL A O 1
ATOM 3636 N N . ILE A 1 461 ? -29.791 -19.870 44.817 1.00 85.19 461 ILE A N 1
ATOM 3637 C CA . ILE A 1 461 ? -30.227 -19.194 46.047 1.00 85.19 461 ILE A CA 1
ATOM 3638 C C . ILE A 1 461 ? -29.941 -20.077 47.269 1.00 85.19 461 ILE A C 1
ATOM 3640 O O . ILE A 1 461 ? -30.384 -21.231 47.321 1.00 85.19 461 ILE A O 1
ATOM 3644 N N . ASP A 1 462 ? -29.228 -19.551 48.273 1.00 78.12 462 ASP A N 1
ATOM 3645 C CA . ASP A 1 462 ? -29.053 -20.251 49.550 1.00 78.12 462 ASP A CA 1
ATOM 3646 C C . ASP A 1 462 ? -30.305 -20.126 50.424 1.00 78.12 462 ASP A C 1
ATOM 3648 O O . ASP A 1 462 ? -30.573 -19.108 51.065 1.00 78.12 462 ASP A O 1
ATOM 3652 N N . ASN A 1 463 ? -31.046 -21.224 50.534 1.00 64.56 463 ASN A N 1
ATOM 3653 C CA . ASN A 1 463 ? -32.201 -21.315 51.423 1.00 64.56 463 ASN A CA 1
ATOM 3654 C C . ASN A 1 463 ? -31.822 -21.551 52.907 1.00 64.56 463 ASN A C 1
ATOM 3656 O O . ASN A 1 463 ? -32.714 -21.764 53.733 1.00 64.56 463 ASN A O 1
ATOM 3660 N N . GLN A 1 464 ? -30.531 -21.561 53.282 1.00 54.44 464 GLN A N 1
ATOM 3661 C CA . GLN A 1 464 ? -30.072 -21.813 54.661 1.00 54.44 464 GLN A CA 1
ATOM 3662 C C . GLN A 1 464 ? -30.257 -20.621 55.611 1.00 54.44 464 GLN A C 1
ATOM 3664 O O . GLN A 1 464 ? -30.239 -20.816 56.829 1.00 54.44 464 GLN A O 1
ATOM 3669 N N . GLN A 1 465 ? -30.502 -19.407 55.108 1.00 48.84 465 GLN A N 1
ATOM 3670 C CA . GLN A 1 465 ? -31.118 -18.364 55.921 1.00 48.84 465 GLN A CA 1
ATOM 3671 C C . GLN A 1 465 ? -32.610 -18.348 55.638 1.00 48.84 465 GLN A C 1
ATOM 3673 O O . GLN A 1 465 ? -33.083 -17.769 54.667 1.00 48.84 465 GLN A O 1
ATOM 3678 N N . SER A 1 466 ? -33.368 -18.962 56.544 1.00 40.78 466 SER A N 1
ATOM 3679 C CA . SER A 1 466 ? -34.776 -18.647 56.719 1.00 40.78 466 SER A CA 1
ATOM 3680 C C . SER A 1 466 ? -34.896 -17.148 56.999 1.00 40.78 466 SER A C 1
ATOM 3682 O O . SER A 1 466 ? -34.862 -16.718 58.157 1.00 40.78 466 SER A O 1
ATOM 3684 N N . VAL A 1 467 ? -35.015 -16.333 55.955 1.00 41.94 467 VAL A N 1
ATOM 3685 C CA . VAL A 1 467 ? -35.560 -14.996 56.109 1.00 41.94 467 VAL A CA 1
ATOM 3686 C C . VAL A 1 467 ? -36.988 -15.236 56.572 1.00 41.94 467 VAL A C 1
ATOM 3688 O O . VAL A 1 467 ? -37.835 -15.737 55.833 1.00 41.94 467 VAL A O 1
ATOM 3691 N N . ASN A 1 468 ? -37.243 -14.952 57.845 1.00 38.78 468 ASN A N 1
ATOM 3692 C CA . ASN A 1 468 ? -38.592 -14.855 58.372 1.00 38.78 468 ASN A CA 1
ATOM 3693 C C . ASN A 1 468 ? -39.258 -13.642 57.697 1.00 38.78 468 ASN A C 1
ATOM 3695 O O . ASN A 1 468 ? -39.383 -12.577 58.288 1.00 38.78 468 ASN A O 1
ATOM 3699 N N . LEU A 1 469 ? -39.694 -13.800 56.445 1.00 44.16 469 LEU A N 1
ATOM 3700 C CA . LEU A 1 469 ? -40.573 -12.853 55.749 1.00 44.16 469 LEU A CA 1
ATOM 3701 C C . LEU A 1 469 ? -42.034 -12.979 56.229 1.00 44.16 469 LEU A C 1
ATOM 3703 O O . LEU A 1 469 ? -42.934 -12.366 55.664 1.00 44.16 469 LEU A O 1
ATOM 3707 N N . PHE A 1 470 ? -42.275 -13.734 57.308 1.00 40.06 470 PHE A N 1
ATOM 3708 C CA . PHE A 1 470 ? -43.573 -13.885 57.959 1.00 40.06 470 PHE A CA 1
ATOM 3709 C C . PHE A 1 470 ? -43.484 -13.728 59.485 1.00 40.06 470 PHE A C 1
ATOM 3711 O O . PHE A 1 470 ? -43.951 -14.576 60.237 1.00 40.06 470 PHE A O 1
ATOM 3718 N N . GLU A 1 471 ? -42.977 -12.601 59.971 1.00 40.41 471 GLU A N 1
ATOM 3719 C CA . GLU A 1 471 ? -43.739 -11.923 61.021 1.00 40.41 471 GLU A CA 1
ATOM 3720 C C . GLU A 1 471 ? -44.485 -10.783 60.341 1.00 40.41 471 GLU A C 1
ATOM 3722 O O . GLU A 1 471 ? -43.967 -9.684 60.203 1.00 40.41 471 GLU A O 1
ATOM 3727 N N . THR A 1 472 ? -45.711 -11.040 59.880 1.00 41.78 472 THR A N 1
ATOM 3728 C CA . THR A 1 472 ? -46.664 -9.946 59.688 1.00 41.78 472 THR A CA 1
ATOM 3729 C C . THR A 1 472 ? -46.887 -9.314 61.062 1.00 41.78 472 THR A C 1
ATOM 3731 O O . THR A 1 472 ? -47.511 -9.969 61.908 1.00 41.78 472 THR A O 1
ATOM 3734 N N . PRO A 1 473 ? -46.454 -8.067 61.327 1.00 45.44 473 PRO A N 1
ATOM 3735 C CA . PRO A 1 473 ? -47.103 -7.328 62.391 1.00 45.44 473 PRO A CA 1
ATOM 3736 C C . PRO A 1 473 ? -48.554 -7.157 61.931 1.00 45.44 473 PRO A C 1
ATOM 3738 O O . PRO A 1 473 ? -48.797 -6.874 60.758 1.00 45.44 473 PRO A O 1
ATOM 3741 N N . GLU A 1 474 ? -49.538 -7.380 62.805 1.00 52.25 474 GLU A N 1
ATOM 3742 C CA . GLU A 1 474 ? -50.938 -7.075 62.486 1.00 52.25 474 GLU A CA 1
ATOM 3743 C C . GLU A 1 474 ? -51.012 -5.702 61.797 1.00 52.25 474 GLU A C 1
ATOM 3745 O O . GLU A 1 474 ? -50.692 -4.687 62.419 1.00 52.25 474 GLU A O 1
ATOM 3750 N N . ARG A 1 475 ? -51.399 -5.677 60.514 1.00 62.44 475 ARG A N 1
ATOM 3751 C CA . ARG A 1 475 ? -51.514 -4.464 59.697 1.00 62.44 475 ARG A CA 1
ATOM 3752 C C . ARG A 1 475 ? -52.607 -3.578 60.296 1.00 62.44 475 ARG A C 1
ATOM 3754 O O . ARG A 1 475 ? -53.787 -3.717 59.974 1.00 62.44 475 ARG A O 1
ATOM 3761 N N . LYS A 1 476 ? -52.229 -2.699 61.227 1.00 75.06 476 LYS A N 1
ATOM 3762 C CA . LYS A 1 476 ? -53.137 -1.774 61.914 1.00 75.06 476 LYS A CA 1
ATOM 3763 C C . LYS A 1 476 ? -53.103 -0.429 61.218 1.00 75.06 476 LYS A C 1
ATOM 3765 O O . LYS A 1 476 ? -52.040 0.079 60.872 1.00 75.06 476 LYS A O 1
ATOM 3770 N N . ILE A 1 477 ? -54.283 0.147 61.020 1.00 77.69 477 ILE A N 1
ATOM 3771 C CA . ILE A 1 477 ? -54.420 1.503 60.492 1.00 77.69 477 ILE A CA 1
ATOM 3772 C C . ILE A 1 477 ? -53.872 2.469 61.545 1.00 77.69 477 ILE A C 1
ATOM 3774 O O . ILE A 1 477 ? -54.374 2.509 62.667 1.00 77.69 477 ILE A O 1
ATOM 3778 N N . VAL A 1 478 ? -52.845 3.232 61.178 1.00 84.62 478 VAL A N 1
ATOM 3779 C CA . VAL A 1 478 ? -52.236 4.263 62.029 1.00 84.62 478 VAL A CA 1
ATOM 3780 C C . VAL A 1 478 ? -52.888 5.610 61.768 1.00 84.62 478 VAL A C 1
ATOM 3782 O O . VAL A 1 478 ? -53.181 6.345 62.706 1.00 84.62 478 VAL A O 1
ATOM 3785 N N . LYS A 1 479 ? -53.110 5.944 60.492 1.00 81.94 479 LYS A N 1
ATOM 3786 C CA . LYS A 1 479 ? -53.617 7.258 60.099 1.00 81.94 479 LYS A CA 1
ATOM 3787 C C . LYS A 1 479 ? -54.356 7.191 58.773 1.00 81.94 479 LYS A C 1
ATOM 3789 O O . LYS A 1 479 ? -53.928 6.492 57.863 1.00 81.94 479 LYS A O 1
ATOM 3794 N N . ILE A 1 480 ? -55.431 7.958 58.643 1.00 84.31 480 ILE A N 1
ATOM 3795 C CA . ILE A 1 480 ? -56.125 8.167 57.370 1.00 84.31 480 ILE A CA 1
ATOM 3796 C C . ILE A 1 480 ? -56.058 9.655 57.058 1.00 84.31 480 ILE A C 1
ATOM 3798 O O . ILE A 1 480 ? -56.439 10.470 57.897 1.00 84.31 480 ILE A O 1
ATOM 3802 N N . ILE A 1 481 ? -55.577 10.015 55.872 1.00 84.81 481 ILE A N 1
ATOM 3803 C CA . ILE A 1 481 ? -55.537 11.404 55.404 1.00 84.81 481 ILE A CA 1
ATOM 3804 C C . ILE A 1 481 ? -56.276 11.568 54.077 1.00 84.81 481 ILE A C 1
ATOM 3806 O O . ILE A 1 481 ? -56.441 10.611 53.320 1.00 84.81 481 ILE A O 1
ATOM 3810 N N . ASP A 1 482 ? -56.709 12.788 53.777 1.00 83.94 482 ASP A N 1
ATOM 3811 C CA . ASP A 1 482 ? -57.139 13.164 52.432 1.00 83.94 482 ASP A CA 1
ATOM 3812 C C . ASP A 1 482 ? -55.938 13.517 51.533 1.00 83.94 482 ASP A C 1
ATOM 3814 O O . ASP A 1 482 ? -54.788 13.571 51.973 1.00 83.94 482 ASP A O 1
ATOM 3818 N N . LEU A 1 483 ? -56.204 13.791 50.253 1.00 82.19 483 LEU A N 1
ATOM 3819 C CA . LEU A 1 483 ? -55.179 14.198 49.280 1.00 82.19 483 LEU A CA 1
ATOM 3820 C C . LEU A 1 483 ? -54.466 15.520 49.627 1.00 82.19 483 LEU A C 1
ATOM 3822 O O . LEU A 1 483 ? -53.474 15.852 48.987 1.00 82.19 483 LEU A O 1
ATOM 3826 N N . LEU A 1 484 ? -54.962 16.278 50.609 1.00 80.62 484 LEU A N 1
ATOM 3827 C CA . LEU A 1 484 ? -54.369 17.530 51.080 1.00 80.62 484 LEU A CA 1
ATOM 3828 C C . LEU A 1 484 ? -53.607 17.350 52.405 1.00 80.62 484 LEU A C 1
ATOM 3830 O O . LEU A 1 484 ? -53.188 18.338 53.005 1.00 80.62 484 LEU A O 1
ATOM 3834 N N . GLY A 1 485 ? -53.423 16.110 52.878 1.00 77.31 485 GLY A N 1
ATOM 3835 C CA . GLY A 1 485 ? -52.650 15.807 54.085 1.00 77.31 485 GLY A CA 1
ATOM 3836 C C . GLY A 1 485 ? -53.408 15.979 55.403 1.00 77.31 485 GLY A C 1
ATOM 3837 O O . GLY A 1 485 ? -52.799 15.881 56.470 1.00 77.31 485 GLY A O 1
ATOM 3838 N N . ARG A 1 486 ? -54.723 16.233 55.368 1.00 82.50 486 ARG A N 1
ATOM 3839 C CA . ARG A 1 486 ? -55.547 16.432 56.572 1.00 82.50 486 ARG A CA 1
ATOM 3840 C C . ARG A 1 486 ? -56.082 15.100 57.071 1.00 82.50 486 ARG A C 1
ATOM 3842 O O . ARG A 1 486 ? -56.502 14.272 56.272 1.00 82.50 486 ARG A O 1
ATOM 3849 N N . GLU A 1 487 ? -56.094 14.908 58.385 1.00 84.00 487 GLU A N 1
ATOM 3850 C CA . GLU A 1 487 ? -56.572 13.669 59.001 1.00 84.00 487 GLU A CA 1
ATOM 3851 C C . GLU A 1 487 ? -58.095 13.519 58.868 1.00 84.00 487 GLU A C 1
ATOM 3853 O O . GLU A 1 487 ? -58.852 14.467 59.085 1.00 84.00 487 GLU A O 1
ATOM 3858 N N . VAL A 1 488 ? -58.541 12.326 58.472 1.00 77.75 488 VAL A N 1
ATOM 3859 C CA . VAL A 1 488 ? -59.939 12.017 58.155 1.00 77.75 488 VAL A CA 1
ATOM 3860 C C . VAL A 1 488 ? -60.483 11.038 59.190 1.00 77.75 488 VAL A C 1
ATOM 3862 O O . VAL A 1 488 ? -60.075 9.880 59.228 1.00 77.75 488 VAL A O 1
ATOM 3865 N N . HIS A 1 489 ? -61.443 11.487 60.000 1.00 74.94 489 HIS A N 1
ATOM 3866 C CA . HIS A 1 489 ? -62.104 10.647 61.012 1.00 74.94 489 HIS A CA 1
ATOM 3867 C C . HIS A 1 489 ? -63.437 10.040 60.533 1.00 74.94 489 HIS A C 1
ATOM 3869 O O . HIS A 1 489 ? -63.858 9.009 61.046 1.00 74.94 489 HIS A O 1
ATOM 3875 N N . GLU A 1 490 ? -64.074 10.630 59.517 1.00 67.81 490 GLU A N 1
ATOM 3876 C CA . GLU A 1 490 ? -65.246 10.086 58.817 1.00 67.81 490 GLU A CA 1
ATOM 3877 C C . GLU A 1 490 ? -65.062 10.306 57.310 1.00 67.81 490 GLU A C 1
ATOM 3879 O O . GLU A 1 490 ? -64.978 11.447 56.852 1.00 67.81 490 GLU A O 1
ATOM 3884 N N . ALA A 1 491 ? -64.985 9.233 56.522 1.00 60.50 491 ALA A N 1
ATOM 3885 C CA . ALA A 1 491 ? -64.846 9.337 55.072 1.00 60.50 491 ALA A CA 1
ATOM 3886 C C . ALA A 1 491 ? -66.224 9.369 54.393 1.00 60.50 491 ALA A C 1
ATOM 3888 O O . ALA A 1 491 ? -67.070 8.524 54.669 1.00 60.50 491 ALA A O 1
ATOM 3889 N N . ARG A 1 492 ? -66.460 10.324 53.486 1.00 67.94 492 ARG A N 1
ATOM 3890 C CA . ARG A 1 492 ? -67.697 10.404 52.689 1.00 67.94 492 ARG A CA 1
ATOM 3891 C C . ARG A 1 492 ? -67.361 10.582 51.214 1.00 67.94 492 ARG A C 1
ATOM 3893 O O . ARG A 1 492 ? -67.094 11.700 50.793 1.00 67.94 492 ARG A O 1
ATOM 3900 N N . ASN A 1 493 ? -67.382 9.496 50.438 1.00 72.94 493 ASN A N 1
ATOM 3901 C CA . ASN A 1 493 ? -67.165 9.516 48.984 1.00 72.94 493 ASN A CA 1
ATOM 3902 C C . ASN A 1 493 ? -65.916 10.308 48.565 1.00 72.94 493 ASN A C 1
ATOM 3904 O O . ASN A 1 493 ? -65.948 11.144 47.663 1.00 72.94 493 ASN A O 1
ATOM 3908 N N . GLN A 1 494 ? -64.803 10.050 49.243 1.00 75.19 494 GLN A N 1
ATOM 3909 C CA . GLN A 1 494 ? -63.548 10.743 48.985 1.00 75.19 494 GLN A CA 1
ATOM 3910 C C . GLN A 1 494 ? -62.384 9.761 48.910 1.00 75.19 494 GLN A C 1
ATOM 3912 O O . GLN A 1 494 ? -62.403 8.693 49.530 1.00 75.19 494 GLN A O 1
ATOM 3917 N N . ILE A 1 495 ? -61.376 10.137 48.125 1.00 79.75 495 ILE A N 1
ATOM 3918 C CA . ILE A 1 495 ? -60.099 9.432 48.062 1.00 79.75 495 ILE A CA 1
ATOM 3919 C C . ILE A 1 495 ? -59.347 9.716 49.358 1.00 79.75 495 ILE A C 1
ATOM 3921 O O . ILE A 1 495 ? -59.117 10.876 49.704 1.00 79.75 495 ILE A O 1
ATOM 3925 N N . VAL A 1 496 ? -58.944 8.652 50.040 1.00 83.75 496 VAL A N 1
ATOM 3926 C CA . VAL A 1 496 ? -58.101 8.718 51.230 1.00 83.75 496 VAL A CA 1
ATOM 3927 C C . VAL A 1 496 ? -56.811 7.939 51.015 1.00 83.75 496 VAL A C 1
ATOM 3929 O O . VAL A 1 496 ? -56.763 7.000 50.217 1.00 83.75 496 VAL A O 1
ATOM 3932 N N . ILE A 1 497 ? -55.775 8.334 51.745 1.00 85.81 497 ILE A N 1
ATOM 3933 C CA . ILE A 1 497 ? -54.528 7.589 51.889 1.00 85.81 497 ILE A CA 1
ATOM 3934 C C . ILE A 1 497 ? -54.508 7.035 53.312 1.00 85.81 497 ILE A C 1
ATOM 3936 O O . ILE A 1 497 ? -54.605 7.791 54.281 1.00 85.81 497 ILE A O 1
ATOM 3940 N N . ILE A 1 498 ? -54.436 5.715 53.432 1.00 84.69 498 ILE A N 1
ATOM 3941 C CA . ILE A 1 498 ? -54.428 4.994 54.703 1.00 84.69 498 ILE A CA 1
ATOM 3942 C C . ILE A 1 498 ? -52.994 4.551 54.968 1.00 84.69 498 ILE A C 1
ATOM 3944 O O . ILE A 1 498 ? -52.442 3.796 54.174 1.00 84.69 498 ILE A O 1
ATOM 3948 N N . TYR A 1 499 ? -52.408 5.013 56.067 1.00 82.25 499 TYR A N 1
ATOM 3949 C CA . TYR A 1 499 ? -51.098 4.594 56.556 1.00 82.25 499 TYR A CA 1
ATOM 3950 C C . TYR A 1 499 ? -51.240 3.454 57.553 1.00 82.25 499 TYR A C 1
ATOM 3952 O O . TYR A 1 499 ? -52.094 3.494 58.449 1.00 82.25 499 TYR A O 1
ATOM 3960 N N . TYR A 1 500 ? -50.355 2.476 57.429 1.00 83.25 500 TYR A N 1
ATOM 3961 C CA . TYR A 1 500 ? -50.315 1.291 58.269 1.00 83.25 500 TYR A CA 1
ATOM 3962 C C . TYR A 1 500 ? -49.101 1.294 59.196 1.00 83.25 500 TYR A C 1
ATOM 3964 O O . TYR A 1 500 ? -48.141 2.040 59.011 1.00 83.25 500 TYR A O 1
ATOM 3972 N N . SER A 1 501 ? -49.163 0.455 60.227 1.00 78.94 501 SER A N 1
ATOM 3973 C CA . SER A 1 501 ? -48.116 0.302 61.244 1.00 78.94 501 SER A CA 1
ATOM 3974 C C . SER A 1 501 ? -46.795 -0.266 60.721 1.00 78.94 501 SER A C 1
ATOM 3976 O O . SER A 1 501 ? -45.808 -0.238 61.445 1.00 78.94 501 SER A O 1
ATOM 3978 N N . ASP A 1 502 ? -46.775 -0.772 59.490 1.00 74.44 502 ASP A N 1
ATOM 3979 C CA . ASP A 1 502 ? -45.604 -1.279 58.765 1.00 74.44 502 ASP A CA 1
ATOM 3980 C C . ASP A 1 502 ? -44.989 -0.226 57.817 1.00 74.44 502 ASP A C 1
ATOM 3982 O O . ASP A 1 502 ? -44.196 -0.565 56.944 1.00 74.44 502 ASP A O 1
ATOM 3986 N N . ASN A 1 503 ? -45.370 1.051 57.965 1.00 72.44 503 ASN A N 1
ATOM 3987 C CA . ASN A 1 503 ? -45.004 2.171 57.089 1.00 72.44 503 ASN A CA 1
ATOM 3988 C C . ASN A 1 503 ? -45.474 2.044 55.626 1.00 72.44 503 ASN A C 1
ATOM 3990 O O . ASN A 1 503 ? -45.149 2.909 54.810 1.00 72.44 503 ASN A O 1
ATOM 3994 N N . SER A 1 504 ? -46.288 1.039 55.290 1.00 81.00 504 SER A N 1
ATOM 3995 C CA . SER A 1 504 ? -46.984 0.993 54.005 1.00 81.00 504 SER A CA 1
ATOM 3996 C C . SER A 1 504 ? -48.151 1.985 53.979 1.00 81.00 504 SER A C 1
ATOM 3998 O O . SER A 1 504 ? -48.681 2.406 55.017 1.00 81.00 504 SER A O 1
ATOM 4000 N N . PHE A 1 505 ? -48.589 2.357 52.776 1.00 83.50 505 PHE A N 1
ATOM 4001 C CA . PHE A 1 505 ? -49.811 3.129 52.583 1.00 83.50 505 PHE A CA 1
ATOM 4002 C C . PHE A 1 505 ? -50.640 2.577 51.423 1.00 83.50 505 PHE A C 1
ATOM 4004 O O . PHE A 1 505 ? -50.099 2.039 50.461 1.00 83.50 505 PHE A O 1
ATOM 4011 N N . GLU A 1 506 ? -51.963 2.730 51.492 1.00 84.88 506 GLU A N 1
ATOM 4012 C CA . GLU A 1 506 ? -52.856 2.430 50.368 1.00 84.88 506 GLU A CA 1
ATOM 4013 C C . GLU A 1 506 ? -53.769 3.615 50.053 1.00 84.88 506 GLU A C 1
ATOM 4015 O O . GLU A 1 506 ? -54.255 4.312 50.947 1.00 84.88 506 GLU A O 1
ATOM 4020 N N . LYS A 1 507 ? -54.012 3.846 48.761 1.00 84.62 507 LYS A N 1
ATOM 4021 C CA . LYS A 1 507 ? -54.952 4.858 48.274 1.00 84.62 507 LYS A CA 1
ATOM 4022 C C . LYS A 1 507 ? -56.282 4.181 47.968 1.00 84.62 507 LYS A C 1
ATOM 4024 O O . LYS A 1 507 ? -56.348 3.328 47.087 1.00 84.62 507 LYS A O 1
ATOM 4029 N N . LYS A 1 508 ? -57.351 4.578 48.660 1.00 80.00 508 LYS A N 1
ATOM 4030 C CA . LYS A 1 508 ? -58.674 3.954 48.524 1.00 80.00 508 LYS A CA 1
ATOM 4031 C C . LYS A 1 508 ? -59.771 4.999 48.395 1.00 80.00 508 LYS A C 1
ATOM 4033 O O . LYS A 1 508 ? -59.702 6.067 48.998 1.00 80.00 508 LYS A O 1
ATOM 4038 N N . ILE A 1 509 ? -60.800 4.683 47.616 1.00 78.75 509 ILE A N 1
ATOM 4039 C CA . ILE A 1 509 ? -62.053 5.439 47.618 1.00 78.75 509 ILE A CA 1
ATOM 4040 C C . ILE A 1 509 ? -62.946 4.798 48.673 1.00 78.75 509 ILE A C 1
ATOM 4042 O O . ILE A 1 509 ? -63.309 3.630 48.550 1.00 78.75 509 ILE A O 1
ATOM 4046 N N . LEU A 1 510 ? -63.273 5.548 49.723 1.00 69.94 510 LEU A N 1
ATOM 4047 C CA . LEU A 1 510 ? -64.230 5.103 50.731 1.00 69.94 510 LEU A CA 1
ATOM 4048 C C . LEU A 1 510 ? -65.613 5.665 50.385 1.00 69.94 510 LEU A C 1
ATOM 4050 O O . LEU A 1 510 ? -65.876 6.858 50.557 1.00 69.94 510 LEU A O 1
ATOM 4054 N N . SER A 1 511 ? -66.479 4.790 49.880 1.00 55.62 511 SER A N 1
ATOM 4055 C CA . SER A 1 511 ? -67.913 5.017 49.691 1.00 55.62 511 SER A CA 1
ATOM 4056 C C . SER A 1 511 ? -68.682 4.245 50.763 1.00 55.62 511 SER A C 1
ATOM 4058 O O . SER A 1 511 ? -68.454 3.047 50.916 1.00 55.62 511 SER A O 1
ATOM 4060 N N . PHE A 1 512 ? -69.568 4.903 51.509 1.00 53.47 512 PHE A N 1
ATOM 4061 C CA . PHE A 1 512 ? -70.500 4.202 52.399 1.00 53.47 512 PHE A CA 1
ATOM 4062 C C . PHE A 1 512 ? -71.687 3.657 51.587 1.00 53.47 512 PHE A C 1
ATOM 4064 O O . PHE A 1 512 ? -72.217 4.382 50.741 1.00 53.47 512 PHE A O 1
ATOM 4071 N N . GLU A 1 513 ? -72.105 2.421 51.879 1.00 39.41 513 GLU A N 1
ATOM 4072 C CA . GLU A 1 513 ? -73.537 2.075 51.930 1.00 39.41 513 GLU A CA 1
ATOM 4073 C C . GLU A 1 513 ? -74.111 2.507 53.283 1.00 39.41 513 GLU A C 1
ATOM 4075 O O . GLU A 1 513 ? -73.399 2.336 54.305 1.00 39.41 513 GLU A O 1
#

Nearest PDB structures (foldseek):
  7f60-assembly2_B  TM=6.208E-01  e=5.145E-02  Homo sapiens
  6nd4-assembly1_T  TM=6.117E-01  e=6.566E-02  Saccharomyces cerevisiae BY4741
  8hhv-assembly1_A  TM=2.361E-01  e=2.186E-04  Microbacterium arabinogalactanolyticum
  8ic1-assembly1_A  TM=2.097E-01  e=6.390E-04  Microbacterium arabinogalactanolyticum
  2wnv-assembly2_E  TM=2.744E-01  e=1.123E-01  Homo sapiens

pLDDT: mean 89.95, std 10.11, range [38.78, 98.5]

Radius of gyration: 56.66 Å; Cα contacts (8 Å, |Δi|>4): 1265; chains: 1; bounding box: 131×54×155 Å

Mean predicted aligned error: 17.84 Å

Sequence (513 aa):
GVNYTHQGWLTEDQKYFICNDELDEQNLGINTTTFIWDVTDLSEPELIGTFVSDVEAIDHNLYVHEGLIYQSNYRAGLRVLGTENIAEGELEEMGYFDVYPQSNSAQFSGTWSNYPYFPSGVIAVSHIEEGLFLLKLVDEFWDLGCTDSEACNYDPEATVEDGSCVGYNECGGCEGDELFCYGCTDDTMCNYDEEATIDDGSCIEFNECGGCEGEELFCFGCTDSESCNYDEEATIDDGSCFIIEAAEPQTLTQNIEPVTFTNEPSSYWFETETSPEEIHIGESYTMLFSTDPQSIWVSNSNGEFEVIGGKEEPDYNNGQYHDNNSYWMIFDVYEEVLFESVEVYSEQGGIQEIEILNPDGSLASSASQFLTAGLNVFELGVVLTPGEGYEIRSGTNEPYLWRDDSGSQVSFPYNIGSLASITSTTITSENQYNYYYFYYNWKMSSNDPCLSDRTEFNVVIDNQQSVNLFETPERKIVKIIDLLGREVHEARNQIVIIYYSDNSFEKKILSFE

Solvent-accessible surface area (backbone atoms only — not comparable to full-atom values): 28387 Å² total; per-residue (Å²): 116,92,85,39,74,75,55,64,36,52,43,96,86,57,38,38,39,39,34,39,26,48,45,36,23,67,74,69,71,40,46,25,52,41,38,35,26,42,38,76,45,81,91,61,65,40,81,60,28,64,41,70,52,98,45,38,15,22,50,52,43,58,46,62,57,95,66,29,37,45,29,10,18,11,12,49,8,42,39,33,29,38,48,91,47,43,94,77,25,42,64,43,83,76,48,72,49,62,80,27,84,89,48,42,58,55,42,99,50,32,27,59,33,63,44,69,83,42,96,85,57,39,29,41,35,37,30,74,83,85,42,79,46,81,42,66,91,72,98,69,90,76,46,68,26,14,62,49,87,86,29,62,60,46,34,92,75,27,78,41,74,69,82,69,62,33,48,60,36,98,54,73,46,46,55,91,57,86,88,63,18,71,28,15,59,48,87,87,29,57,58,47,33,94,76,26,72,37,69,68,78,67,61,33,53,58,33,101,53,75,45,47,57,92,57,87,83,70,16,70,28,12,61,48,87,87,28,65,57,46,32,91,75,28,71,37,69,67,75,72,56,43,71,57,70,51,53,81,72,47,77,48,77,34,69,86,52,62,44,71,50,75,63,59,63,40,18,39,31,20,74,42,94,80,51,92,58,68,79,49,76,33,33,59,52,75,46,72,69,62,98,59,72,49,64,39,20,32,20,31,41,82,37,54,68,79,30,65,15,49,54,73,71,84,41,84,88,26,47,46,68,35,66,56,47,92,64,32,34,26,26,32,31,69,43,48,27,31,41,39,33,31,30,36,40,23,75,52,63,45,78,43,34,44,31,34,27,38,62,89,68,47,80,68,47,75,36,74,48,78,44,51,57,38,82,39,80,45,74,56,71,41,80,43,66,56,46,69,54,27,33,48,38,54,70,30,66,62,58,29,30,36,30,32,32,68,76,49,70,55,66,65,61,27,46,27,68,87,47,30,33,39,57,42,29,72,45,76,71,90,57,18,52,31,50,49,60,43,66,22,40,33,30,34,23,49,61,78,53,47,65,16,61,71,26,65,30,38,37,44,66,52,74,86,64,76,72,75,86,73,73,75,71,80,84,39,82,70,46,39,22,37,92,84,73,48,78,53,92,74,78,72,73,40,62,32,39,40,32,32,72,83,77,47,71,49,79,44,75,41,67,79,132

Secondary structure (DSSP, 8-state):
--S-EEEEEE-TTSSEEEEEETTHHHHH-PPPEEEEEE-SSTTS-EEEEEEE-S--PPEEEEEEETTEEEEEEGGGEEEEEE-TTGGGT--EEEEEE-S-TT---S-S-SEEEEE---TT-EEEEEETTTEEEEEE--SS---EE---TTSTT--TT--EE-S----B-TTSSBTTS----EEB--TTSTTB-TT-SEE-S---PBPTTSSBTTSPP--EEB--TTSTTB-SS--EE-S----PPPPPP-EEEESSS-EEEE--TT-EEESSTT-SS-SEESSEEEEPP-SS-EEEEEE-BS---SEEES--S--TTSEEEES--S--EEEEE-S-EEEEEEEEEESS-EEEEEEEE-TTS-EEEEEEEEE-SEEEEEEEEEEE-SEEEEEEEESSSS--EEEE-TTS---S-EEETTTEEEEEES--GGGGGS-EESEEEEEEEESS--BPPPEEEEEEE-TTS-----------EEEEEETTS-B-SS--SEEEEEEETTS-EEEEEE---